Protein AF-A0A6C0DKC5-F1 (afdb_monomer_lite)

Organism: NCBI:txid1070528

Sequence (435 aa):
MSVECYRTKGRNSYYYEGKKVSKRSASSLSPKLPKCISKSKANMIKSLKKQLKDVLTHREQYKTTSADLDNKLKACSIIREEYDRLVDMIKSANSSVDIMNRVCLSQDLKEQIDREYKELRETLESTTRSYDEKVEKLVKIVEKNKLDIESYQSDILSLTKENDGLRESLRENTNIIRGLGEQNSKLQEERIELIDKVSNLERVIDEKNEQYVSAVNEFQDMNNTLNEENKDLKEYVKELTKEVEKREDSVQILTKRIEGYDRTLEEYIDRYKVDMQKADNEIRVLEEENKEIRSQFDSLGKLYDELDSKFVDLMDKTKECYSDTSRLEREKLSISQQCEIDIESLKTMIIDIRKEISREKEECLMRIQKAIEETDGKITSREAKKYEKELSDLNYKLLMSEETLEELQKARTLEGEKQNKAMKKAIKKMKKIKS

Secondary structure (DSSP, 8-state):
--------TT---EEETTEEE-TTTTTS-S----S---HHHHHHHHHHHHHHHHHHHHHHHHHHHHHHHHHHHHHHHHHHHHHHHHHHHHHHHHHHHHHHTTS---HHHHHHHHHHHHHHHHHHHHHHHHHHHHHHHHHHHHHHHHHHHHHHHHHHHHHHHHHHHHHHHHHHHHHHHHHHHHHHHHHHHHHHHHHHHHHHHHHHHHHHHHHHHHHHHHHHHHHHHHHHHHHHHHHHHHHHHHHHHHHHHHHHHHHHHHHHHHHHHHHHHHHHHHHHHHHHHHHHHHHHHHHHHHHHHHHHHHHHHHHHHHHHHHHHHHHHHHHHHHHHHHHHHHHHHHHHHHHHHHHHHHHHHHHHHHHHHHHHHHHHHHHHHHTTT---HHHHHHHHHHHHHHHHHHHHHHHHHHHHHHHTT--THHHHHHHHHHHHHHHHHH-

pLDDT: mean 76.63, std 15.87, range [33.97, 97.44]

Foldseek 3Di:
DDFDWDDDPDDTWGDDPRDTDDPVVVPPPDDPDDPPDDPVVVVVVVVVVVVVVVLVVVVVVVVVVVVVLVVVVVVLVVVVVVVVVVVVVVVVVVVVVVVVVVDDDPPVVVVVVVVVVVVVVVVVVVVVVVVVVVVVVSVVVVVVVVVVVVVVVVVVVVVVVVVVVVVVVVVVVVVVVVVVVVVVVVVVVVVVVVVVVVVVVVVVVVVVVVVVVVVVVVVVVVVVVVVVVVVVVVVVVVVVVVVVVVVVVVVVVVVVVVVVVVVVVVVVVVVVVVVVVVVVVVVVVVVVVVVVVVVVVVVVVVVVVVVVVVVVVVVVVVVVVVVVVVVVVVVQVVVQVVLVVLLVVLLVVLVVLLVVLVVVLVVLVVVVVVQCVVPVNDDDPVVVVVSVVSNVLSVVLNVLSVVLSVLSVVLVPDDDPSSVVSSVVSVVSVVVSVD

Radius of gyration: 128.5 Å; chains: 1; bounding box: 196×87×353 Å

Structure (mmCIF, N/CA/C/O backbone):
data_AF-A0A6C0DKC5-F1
#
_entry.id   AF-A0A6C0DKC5-F1
#
loop_
_atom_site.group_PDB
_atom_site.id
_atom_site.type_symbol
_atom_site.label_atom_id
_atom_site.label_alt_id
_atom_site.label_comp_id
_atom_site.label_asym_id
_atom_site.label_entity_id
_atom_site.label_seq_id
_atom_site.pdbx_PDB_ins_code
_atom_site.Cartn_x
_atom_site.Cartn_y
_atom_site.Cartn_z
_atom_site.occupancy
_atom_site.B_iso_or_equiv
_atom_site.auth_seq_id
_atom_site.auth_comp_id
_atom_site.auth_asym_id
_atom_site.auth_atom_id
_atom_site.pdbx_PDB_model_num
ATOM 1 N N . MET A 1 1 ? -51.124 -23.957 49.850 1.00 42.34 1 MET A N 1
ATOM 2 C CA . MET A 1 1 ? -50.865 -25.414 49.829 1.00 42.34 1 MET A CA 1
ATOM 3 C C . MET A 1 1 ? -51.368 -25.999 51.141 1.00 42.34 1 MET A C 1
ATOM 5 O O . MET A 1 1 ? -50.828 -25.652 52.184 1.00 42.34 1 MET A O 1
ATOM 9 N N . SER A 1 2 ? -52.451 -26.774 51.108 1.00 33.97 2 SER A N 1
ATOM 10 C CA . SER A 1 2 ? -53.152 -27.285 52.294 1.00 33.97 2 SER A CA 1
ATOM 11 C C . SER A 1 2 ? -52.850 -28.771 52.501 1.00 33.97 2 SER A C 1
ATOM 13 O O . SER A 1 2 ? -53.103 -29.591 51.627 1.00 33.97 2 SER A O 1
ATOM 15 N N . VAL A 1 3 ? -52.296 -29.120 53.664 1.00 38.78 3 VAL A N 1
ATOM 16 C CA . VAL A 1 3 ? -52.168 -30.512 54.116 1.00 38.78 3 VAL A CA 1
ATOM 17 C C . VAL A 1 3 ? -53.364 -30.804 55.013 1.00 38.78 3 VAL A C 1
ATOM 19 O O . VAL A 1 3 ? -53.466 -30.251 56.107 1.00 38.78 3 VAL A O 1
ATOM 22 N N . GLU A 1 4 ? -54.272 -31.659 54.555 1.00 40.94 4 GLU A N 1
ATOM 23 C CA . GLU A 1 4 ? -55.429 -32.084 55.341 1.00 40.94 4 GLU A CA 1
ATOM 24 C C . GLU A 1 4 ? -55.072 -33.305 56.192 1.00 40.94 4 GLU A C 1
ATOM 26 O O . GLU A 1 4 ? -54.574 -34.323 55.707 1.00 40.94 4 GLU A O 1
ATOM 31 N N . CYS A 1 5 ? -55.291 -33.188 57.502 1.00 38.06 5 CYS A N 1
ATOM 32 C CA . CYS A 1 5 ? -54.958 -34.221 58.473 1.00 38.06 5 CYS A CA 1
ATOM 33 C C . CYS A 1 5 ? -56.247 -34.841 59.016 1.00 38.06 5 CYS A C 1
ATOM 35 O O . CYS A 1 5 ? -56.945 -34.230 59.825 1.00 38.06 5 CYS A O 1
ATOM 37 N N . TYR A 1 6 ? -56.553 -36.066 58.590 1.00 46.25 6 TYR A N 1
ATOM 38 C CA . TYR A 1 6 ? -57.713 -36.809 59.075 1.00 46.25 6 TYR A CA 1
ATOM 39 C C . TYR A 1 6 ? -57.317 -37.758 60.204 1.00 46.25 6 TYR A C 1
ATOM 41 O O . TYR A 1 6 ? -56.396 -38.570 60.083 1.00 46.25 6 TYR A O 1
ATOM 49 N N . ARG A 1 7 ? -58.033 -37.662 61.327 1.00 36.25 7 ARG A N 1
ATOM 50 C CA . ARG A 1 7 ? -57.813 -38.485 62.517 1.00 36.25 7 ARG A CA 1
ATOM 51 C C . ARG A 1 7 ? -58.938 -39.507 62.640 1.00 36.25 7 ARG A C 1
ATOM 53 O O . ARG A 1 7 ? -60.002 -39.199 63.162 1.00 36.25 7 ARG A O 1
ATOM 60 N N . THR A 1 8 ? -58.695 -40.738 62.205 1.00 46.25 8 THR A N 1
ATOM 61 C CA . THR A 1 8 ? -59.590 -41.875 62.470 1.00 46.25 8 THR A CA 1
ATOM 62 C C . THR A 1 8 ? -58.951 -42.837 63.468 1.00 46.25 8 THR A C 1
ATOM 64 O O . THR A 1 8 ? -57.734 -43.030 63.485 1.00 46.25 8 THR A O 1
ATOM 67 N N . LYS A 1 9 ? -59.795 -43.378 64.357 1.00 49.72 9 LYS A N 1
ATOM 68 C CA . LYS A 1 9 ? -59.468 -44.158 65.562 1.00 49.72 9 LYS A CA 1
ATOM 69 C C . LYS A 1 9 ? -58.214 -45.042 65.405 1.00 49.72 9 LYS A C 1
ATOM 71 O O . LYS A 1 9 ? -58.253 -46.096 64.784 1.00 49.72 9 LYS A O 1
ATOM 76 N N . GLY A 1 10 ? -57.111 -44.609 66.023 1.00 49.59 10 GLY A N 1
ATOM 77 C CA . GLY A 1 10 ? -55.990 -45.471 66.414 1.00 49.59 10 GLY A CA 1
ATOM 78 C C . GLY A 1 10 ? -54.695 -45.420 65.593 1.00 49.59 10 GLY A C 1
ATOM 79 O O . GLY A 1 10 ? -53.680 -45.871 66.117 1.00 49.59 10 GLY A O 1
ATOM 80 N N . ARG A 1 11 ? -54.644 -44.868 64.368 1.00 44.66 11 ARG A N 1
ATOM 81 C CA . ARG A 1 11 ? -53.376 -44.744 63.601 1.00 44.66 11 ARG A CA 1
ATOM 82 C C . ARG A 1 11 ? -53.347 -43.495 62.709 1.00 44.66 11 ARG A C 1
ATOM 84 O O . ARG A 1 11 ? -54.167 -43.360 61.808 1.00 44.66 11 ARG A O 1
ATOM 91 N N . ASN A 1 12 ? -52.363 -42.613 62.920 1.00 51.22 12 ASN A N 1
ATOM 92 C CA . ASN A 1 12 ? -52.145 -41.434 62.069 1.00 51.22 12 ASN A CA 1
ATOM 93 C C . ASN A 1 12 ? -51.649 -41.866 60.680 1.00 51.22 12 ASN A C 1
ATOM 95 O O . ASN A 1 12 ? -50.603 -42.508 60.574 1.00 51.22 12 ASN A O 1
ATOM 99 N N . SER A 1 13 ? -52.375 -41.481 59.631 1.00 52.97 13 SER A N 1
ATOM 100 C CA . SER A 1 13 ? -51.990 -41.683 58.229 1.00 52.97 13 SER A CA 1
ATOM 101 C C . SER A 1 13 ? -51.851 -40.314 57.565 1.00 52.97 13 SER A C 1
ATOM 103 O O . SER A 1 13 ? -52.756 -39.496 57.689 1.00 52.97 13 SER A O 1
ATOM 105 N N . TYR A 1 14 ? -50.723 -40.055 56.902 1.00 56.16 14 TYR A N 1
ATOM 106 C CA . TYR A 1 14 ? -50.443 -38.780 56.234 1.00 56.16 14 TYR A CA 1
ATOM 107 C C . TYR A 1 14 ? -50.587 -38.967 54.722 1.00 56.16 14 TYR A C 1
ATOM 109 O O . TYR A 1 14 ? -50.064 -39.941 54.176 1.00 56.16 14 TYR A O 1
ATOM 117 N N . TYR A 1 15 ? -51.298 -38.055 54.061 1.00 56.00 15 TYR A N 1
ATOM 118 C CA . TYR A 1 15 ? -51.528 -38.076 52.618 1.00 56.00 15 TYR A CA 1
ATOM 119 C C . TYR A 1 15 ? -51.023 -36.771 51.997 1.00 56.00 15 TYR A C 1
ATOM 121 O O . TYR A 1 15 ? -51.237 -35.697 52.554 1.00 56.00 15 TYR A O 1
ATOM 129 N N . TYR A 1 16 ? -50.346 -36.876 50.855 1.00 51.78 16 TYR A N 1
ATOM 130 C CA . TYR A 1 16 ? -49.972 -35.748 50.000 1.00 51.78 16 TYR A CA 1
ATOM 131 C C . TYR A 1 16 ? -50.409 -36.109 48.577 1.00 51.78 16 TYR A C 1
ATOM 133 O O . TYR A 1 16 ? -50.085 -37.202 48.112 1.00 51.78 16 TYR A O 1
ATOM 141 N N . GLU A 1 17 ? -51.227 -35.261 47.943 1.00 57.75 17 GLU A N 1
ATOM 142 C CA . GLU A 1 17 ? -51.796 -35.486 46.596 1.00 57.75 17 GLU A CA 1
ATOM 143 C C . GLU A 1 17 ? -52.409 -36.892 46.397 1.00 57.75 17 GLU A C 1
ATOM 145 O O . GLU A 1 17 ? -52.175 -37.579 45.406 1.00 57.75 17 GLU A O 1
ATOM 150 N N . GLY A 1 18 ? -53.176 -37.370 47.384 1.00 54.47 18 GLY A N 1
ATOM 151 C CA . GLY A 1 18 ? -53.908 -38.640 47.287 1.00 54.47 18 GLY A CA 1
ATOM 152 C C . GLY A 1 18 ? -53.082 -39.919 47.498 1.00 54.47 18 GLY A C 1
ATOM 153 O O . GLY A 1 18 ? -53.642 -41.011 47.416 1.00 54.47 18 GLY A O 1
ATOM 154 N N . LYS A 1 19 ? -51.782 -39.836 47.829 1.00 49.69 19 LYS A N 1
ATOM 155 C CA . LYS A 1 19 ? -50.933 -41.011 48.127 1.00 49.69 19 LYS A CA 1
ATOM 156 C C . LYS A 1 19 ? -50.484 -41.049 49.591 1.00 49.69 19 LYS A C 1
ATOM 158 O O . LYS A 1 19 ? -50.161 -40.024 50.187 1.00 49.69 19 LYS A O 1
ATOM 163 N N . LYS A 1 20 ? -50.476 -42.251 50.186 1.00 54.28 20 LYS A N 1
ATOM 164 C CA . LYS A 1 20 ? -50.112 -42.492 51.595 1.00 54.28 20 LYS A CA 1
ATOM 165 C C . LYS A 1 20 ? -48.598 -42.375 51.779 1.00 54.28 20 LYS A C 1
ATOM 167 O O . LYS A 1 20 ? -47.850 -43.161 51.203 1.00 54.28 20 LYS A O 1
ATOM 172 N N . VAL A 1 21 ? -48.149 -41.434 52.606 1.00 59.62 21 VAL A N 1
ATOM 173 C CA . VAL A 1 21 ? -46.721 -41.146 52.824 1.00 59.62 21 VAL A CA 1
ATOM 174 C C . VAL A 1 21 ? -46.282 -41.531 54.238 1.00 59.62 21 VAL A C 1
ATOM 176 O O . VAL A 1 21 ? -47.020 -41.370 55.214 1.00 59.62 21 VAL A O 1
ATOM 179 N N . SER A 1 22 ? -45.063 -42.066 54.361 1.00 54.09 22 SER A N 1
ATOM 180 C CA . SER A 1 22 ? -44.483 -42.447 55.654 1.00 54.09 22 SER A CA 1
ATOM 181 C C . SER A 1 22 ? -44.050 -41.214 56.460 1.00 54.09 22 SER A C 1
ATOM 183 O O . SER A 1 22 ? -43.630 -40.198 55.907 1.00 54.09 22 SER A O 1
ATOM 185 N N . LYS A 1 23 ? -44.080 -41.327 57.793 1.00 50.19 23 LYS A N 1
ATOM 186 C CA . LYS A 1 23 ? -43.779 -40.241 58.746 1.00 50.19 23 LYS A CA 1
ATOM 187 C C . LYS A 1 23 ? -42.368 -39.634 58.597 1.00 50.19 23 LYS A C 1
ATOM 189 O O . LYS A 1 23 ? -42.141 -38.547 59.112 1.00 50.19 23 LYS A O 1
ATOM 194 N N . ARG A 1 24 ? -41.431 -40.310 57.911 1.00 49.00 24 ARG A N 1
ATOM 195 C CA . ARG A 1 24 ? -40.064 -39.804 57.649 1.00 49.00 24 ARG A CA 1
ATOM 196 C C . ARG A 1 24 ? -39.937 -38.968 56.373 1.00 49.00 24 ARG A C 1
ATOM 198 O O . ARG A 1 24 ? -38.939 -38.283 56.207 1.00 49.00 24 ARG A O 1
ATOM 205 N N . SER A 1 25 ? -40.930 -39.007 55.490 1.00 47.31 25 SER A N 1
ATOM 206 C CA . SER A 1 25 ? -40.869 -38.364 54.169 1.00 47.31 25 SER A CA 1
ATOM 207 C C . SER A 1 25 ? -41.562 -36.995 54.136 1.00 47.31 25 SER A C 1
ATOM 209 O O . SER A 1 25 ? -41.400 -36.250 53.180 1.00 47.31 25 SER A O 1
ATOM 211 N N . ALA A 1 26 ? -42.314 -36.642 55.185 1.00 42.84 26 ALA A N 1
ATOM 212 C CA . ALA A 1 26 ? -43.007 -35.354 55.309 1.00 42.84 26 ALA A CA 1
ATOM 213 C C . ALA A 1 26 ? -42.152 -34.251 55.972 1.00 42.84 26 ALA A C 1
ATOM 215 O O . ALA A 1 26 ? -42.597 -33.116 56.100 1.00 42.84 26 ALA A O 1
ATOM 216 N N . SER A 1 27 ? -40.928 -34.570 56.408 1.00 43.22 27 SER A N 1
ATOM 217 C CA . SER A 1 27 ? -40.022 -33.641 57.102 1.00 43.22 27 SER A CA 1
ATOM 218 C C . SER A 1 27 ? -39.040 -32.894 56.187 1.00 43.22 27 SER A C 1
ATOM 220 O O . SER A 1 27 ? -38.207 -32.147 56.692 1.00 43.22 27 SER A O 1
ATOM 222 N N . SER A 1 28 ? -39.107 -33.076 54.864 1.00 45.94 28 SER A N 1
ATOM 223 C CA . SER A 1 28 ? -38.180 -32.456 53.897 1.00 45.94 28 SER A CA 1
ATOM 224 C C . SER A 1 28 ? -38.802 -31.376 53.004 1.00 45.94 28 SER A C 1
ATOM 226 O O . SER A 1 28 ? -38.116 -30.846 52.138 1.00 45.94 28 SER A O 1
ATOM 228 N N . LEU A 1 29 ? -40.066 -31.004 53.225 1.00 44.28 29 LEU A N 1
ATOM 229 C CA . LEU A 1 29 ? -40.764 -29.963 52.460 1.00 44.28 29 LEU A CA 1
ATOM 230 C C . LEU A 1 29 ? -41.345 -28.907 53.406 1.00 44.28 29 LEU A C 1
ATOM 232 O O . LEU A 1 29 ? -42.545 -28.836 53.652 1.00 44.28 29 LEU A O 1
ATOM 236 N N . SER A 1 30 ? -40.460 -28.085 53.964 1.00 39.91 30 SER A N 1
ATOM 237 C CA . SER A 1 30 ? -40.822 -26.815 54.598 1.00 39.91 30 SER A CA 1
ATOM 238 C C . SER A 1 30 ? -39.651 -25.834 54.466 1.00 39.91 30 SER A C 1
ATOM 240 O O . SER A 1 30 ? -38.506 -26.261 54.655 1.00 39.91 30 SER A O 1
ATOM 242 N N . PRO A 1 31 ? -39.892 -24.546 54.157 1.00 36.81 31 PRO A N 1
ATOM 243 C CA . PRO A 1 31 ? -38.834 -23.560 53.960 1.00 36.81 31 PRO A CA 1
ATOM 244 C C . PRO A 1 31 ? -37.982 -23.435 55.225 1.00 36.81 31 PRO A C 1
ATOM 246 O O . PRO A 1 31 ? -38.512 -23.322 56.333 1.00 36.81 31 PRO A O 1
ATOM 249 N N . LYS A 1 32 ? -36.654 -23.448 55.070 1.00 41.38 32 LYS A N 1
ATOM 250 C CA . LYS A 1 32 ? -35.718 -23.135 56.155 1.00 41.38 32 LYS A CA 1
ATOM 251 C C . LYS A 1 32 ? -35.904 -21.667 56.553 1.00 41.38 32 LYS A C 1
ATOM 253 O O . LYS A 1 32 ? -35.295 -20.781 55.967 1.00 41.38 32 LYS A O 1
ATOM 258 N N . LEU A 1 33 ? -36.742 -21.423 57.557 1.00 41.03 33 LEU A N 1
ATOM 259 C CA . LEU A 1 33 ? -36.768 -20.158 58.286 1.00 41.03 33 LEU A CA 1
ATOM 260 C C . LEU A 1 33 ? -35.444 -19.977 59.057 1.00 41.03 33 LEU A C 1
ATOM 262 O O . LEU A 1 33 ? -34.889 -20.969 59.549 1.00 41.03 33 LEU A O 1
ATOM 266 N N . PRO A 1 34 ? -34.927 -18.741 59.190 1.00 36.22 34 PRO A N 1
ATOM 267 C CA . PRO A 1 34 ? -33.642 -18.489 59.829 1.00 36.22 34 PRO A CA 1
ATOM 268 C C . PRO A 1 34 ? -33.651 -18.965 61.285 1.00 36.22 34 PRO A C 1
ATOM 270 O O . PRO A 1 34 ? -34.498 -18.562 62.086 1.00 36.22 34 PRO A O 1
ATOM 273 N N . LYS A 1 35 ? -32.674 -19.801 61.656 1.00 45.16 35 LYS A N 1
ATOM 274 C CA . LYS A 1 35 ? -32.384 -20.194 63.045 1.00 45.16 35 LYS A CA 1
ATOM 275 C C . LYS A 1 35 ? -31.745 -19.027 63.810 1.00 45.16 35 LYS A C 1
ATOM 277 O O . LYS A 1 35 ? -30.622 -19.133 64.286 1.00 45.16 35 LYS A O 1
ATOM 282 N N . CYS A 1 36 ? -32.453 -17.910 63.928 1.00 45.12 36 CYS A N 1
ATOM 283 C CA . CYS A 1 36 ? -32.019 -16.752 64.705 1.00 45.12 36 CYS A CA 1
ATOM 284 C C . CYS A 1 36 ? -33.228 -16.062 65.351 1.00 45.12 36 CYS A C 1
ATOM 286 O O . CYS A 1 36 ? -33.427 -14.866 65.192 1.00 45.12 36 CYS A O 1
ATOM 288 N N . ILE A 1 37 ? -34.065 -16.804 66.082 1.00 42.44 37 ILE A N 1
ATOM 289 C CA . ILE A 1 37 ? -34.973 -16.187 67.054 1.00 42.44 37 ILE A CA 1
ATOM 290 C C . ILE A 1 37 ? -34.616 -16.751 68.422 1.00 42.44 37 ILE A C 1
ATOM 292 O O . ILE A 1 37 ? -34.753 -17.935 68.720 1.00 42.44 37 ILE A O 1
ATOM 296 N N . SER A 1 38 ? -34.021 -15.848 69.185 1.00 52.97 38 SER A N 1
ATOM 297 C CA . SER A 1 38 ? -33.262 -16.022 70.407 1.00 52.97 38 SER A CA 1
ATOM 298 C C . SER A 1 38 ? -34.014 -16.777 71.505 1.00 52.97 38 SER A C 1
ATOM 300 O O . SER A 1 38 ? -35.217 -16.604 71.713 1.00 52.97 38 SER A O 1
ATOM 302 N N . LYS A 1 39 ? -33.248 -17.536 72.304 1.00 56.59 39 LYS A N 1
ATOM 303 C CA . LYS A 1 39 ? -33.636 -18.096 73.617 1.00 56.59 39 LYS A CA 1
ATOM 304 C C . LYS A 1 39 ? -34.410 -17.093 74.500 1.00 56.59 39 LYS A C 1
ATOM 306 O O . LYS A 1 39 ? -35.188 -17.511 75.350 1.00 56.59 39 LYS A O 1
ATOM 311 N N . SER A 1 40 ? -34.253 -15.791 74.248 1.00 53.81 40 SER A N 1
ATOM 312 C CA . SER A 1 40 ? -35.002 -14.694 74.863 1.00 53.81 40 SER A CA 1
ATOM 313 C C . SER A 1 40 ? -36.525 -14.800 74.675 1.00 53.81 40 SER A C 1
ATOM 315 O O . SER A 1 40 ? -37.240 -14.810 75.673 1.00 53.81 40 SER A O 1
ATOM 317 N N . LYS A 1 41 ? -37.057 -15.004 73.455 1.00 56.22 41 LYS A N 1
ATOM 318 C CA . LYS A 1 41 ? -38.525 -15.090 73.248 1.00 56.22 41 LYS A CA 1
ATOM 319 C C . LYS A 1 41 ? -39.147 -16.336 73.891 1.00 56.22 41 LYS A C 1
ATOM 321 O O . LYS A 1 41 ? -40.242 -16.267 74.442 1.00 56.22 41 LYS A O 1
ATOM 326 N N . ALA A 1 42 ? -38.440 -17.468 73.879 1.00 58.31 42 ALA A N 1
ATOM 327 C CA . ALA A 1 42 ? -38.902 -18.696 74.532 1.00 58.31 42 ALA A CA 1
ATOM 328 C C . ALA A 1 42 ? -38.909 -18.577 76.069 1.00 58.31 42 ALA A C 1
ATOM 330 O O . ALA A 1 42 ? -39.815 -19.101 76.722 1.00 58.31 42 ALA A O 1
ATOM 331 N N . ASN A 1 43 ? -37.940 -17.856 76.643 1.00 63.25 43 ASN A N 1
ATOM 332 C CA . ASN A 1 43 ? -37.898 -17.561 78.075 1.00 63.25 43 ASN A CA 1
ATOM 333 C C . ASN A 1 43 ? -38.977 -16.547 78.480 1.00 63.25 43 ASN A C 1
ATOM 335 O O . ASN A 1 43 ? -39.622 -16.741 79.506 1.00 63.25 43 ASN A O 1
ATOM 339 N N . MET A 1 44 ? -39.249 -15.543 77.642 1.00 66.19 44 MET A N 1
ATOM 340 C CA . MET A 1 44 ? -40.313 -14.556 77.864 1.00 66.19 44 MET A CA 1
ATOM 341 C C . MET A 1 44 ? -41.702 -15.212 77.869 1.00 66.19 44 MET A C 1
ATOM 343 O O . MET A 1 44 ? -42.490 -14.990 78.782 1.00 66.19 44 MET A O 1
ATOM 347 N N . ILE A 1 45 ? -41.976 -16.117 76.920 1.00 69.62 45 ILE A N 1
ATOM 348 C CA . ILE A 1 45 ? -43.240 -16.875 76.877 1.00 69.62 45 ILE A CA 1
ATOM 349 C C . ILE A 1 45 ? -43.377 -17.815 78.085 1.00 69.62 45 ILE A C 1
ATOM 351 O O . ILE A 1 45 ? -44.473 -17.961 78.626 1.00 69.62 45 ILE A O 1
ATOM 355 N N . LYS A 1 46 ? -42.287 -18.455 78.537 1.00 72.31 46 LYS A N 1
ATOM 356 C CA . LYS A 1 46 ? -42.306 -19.264 79.769 1.00 72.31 46 LYS A CA 1
ATOM 357 C C . LYS A 1 46 ? -42.548 -18.409 81.015 1.00 72.31 46 LYS A C 1
ATOM 359 O O . LYS A 1 46 ? -43.311 -18.838 81.875 1.00 72.31 46 LYS A O 1
ATOM 364 N N . SER A 1 47 ? -41.950 -17.219 81.088 1.00 72.19 47 SER A N 1
ATOM 365 C CA . SER A 1 47 ? -42.144 -16.268 82.188 1.00 72.19 47 SER A CA 1
ATOM 366 C C . SER A 1 47 ? -43.588 -15.774 82.249 1.00 72.19 47 SER A C 1
ATOM 368 O O . SER A 1 47 ? -44.227 -15.899 83.286 1.00 72.19 47 SER A O 1
ATOM 370 N N . LEU A 1 48 ? -44.150 -15.348 81.113 1.00 71.56 48 LEU A N 1
ATOM 371 C CA . LEU A 1 48 ? -45.540 -14.891 81.025 1.00 71.56 48 LEU A CA 1
ATOM 372 C C . LEU A 1 48 ? -46.545 -16.007 81.342 1.00 71.56 48 LEU A C 1
ATOM 374 O O . LEU A 1 48 ? -47.546 -15.764 82.006 1.00 71.56 48 LEU A O 1
ATOM 378 N N . LYS A 1 49 ? -46.281 -17.255 80.925 1.00 70.94 49 LYS A N 1
ATOM 379 C CA . LYS A 1 49 ? -47.124 -18.405 81.304 1.00 70.94 49 LYS A CA 1
ATOM 380 C C . LYS A 1 49 ? -47.045 -18.729 82.793 1.00 70.94 49 LYS A C 1
ATOM 382 O O . LYS A 1 49 ? -48.049 -19.151 83.359 1.00 70.94 49 LYS A O 1
ATOM 387 N N . LYS A 1 50 ? -45.871 -18.564 83.409 1.00 73.81 50 LYS A N 1
ATOM 388 C CA . LYS A 1 50 ? -45.688 -18.747 84.851 1.00 73.81 50 LYS A CA 1
ATOM 389 C C . LYS A 1 50 ? -46.437 -17.656 85.621 1.00 73.81 50 LYS A C 1
ATOM 391 O O . LYS A 1 50 ? -47.290 -17.996 86.424 1.00 73.81 50 LYS A O 1
ATOM 396 N N . GLN A 1 51 ? -46.251 -16.391 85.249 1.00 70.88 51 GLN A N 1
ATOM 397 C CA . GLN A 1 51 ? -46.972 -15.253 85.830 1.00 70.88 51 GLN A CA 1
ATOM 398 C C . GLN A 1 51 ? -48.496 -15.374 85.661 1.00 70.88 51 GLN A C 1
ATOM 400 O O . GLN A 1 51 ? -49.231 -15.157 86.615 1.00 70.88 51 GLN A O 1
ATOM 405 N N . LEU A 1 52 ? -48.995 -15.797 84.492 1.00 71.88 52 LEU A N 1
ATOM 406 C CA . LEU A 1 52 ? -50.434 -16.013 84.282 1.00 71.88 52 LEU A CA 1
ATOM 407 C C . LEU A 1 52 ? -50.986 -17.156 85.147 1.00 71.88 52 LEU A C 1
ATOM 409 O O . LEU A 1 52 ? -52.101 -17.062 85.654 1.00 71.88 52 LEU A O 1
ATOM 413 N N . LYS A 1 53 ? -50.216 -18.238 85.313 1.00 72.62 53 LYS A N 1
ATOM 414 C CA . LYS A 1 53 ? -50.591 -19.351 86.190 1.00 72.62 53 LYS A CA 1
ATOM 415 C C . LYS A 1 53 ? -50.635 -18.901 87.651 1.00 72.62 53 LYS A C 1
ATOM 417 O O . LYS A 1 53 ? -51.603 -19.229 88.327 1.00 72.62 53 LYS A O 1
ATOM 422 N N . ASP A 1 54 ? -49.653 -18.111 88.078 1.00 71.31 54 ASP A N 1
ATOM 423 C CA . ASP A 1 54 ? -49.566 -17.561 89.431 1.00 71.31 54 ASP A CA 1
ATOM 424 C C . ASP A 1 54 ? -50.753 -16.609 89.715 1.00 71.31 54 ASP A C 1
ATOM 426 O O . ASP A 1 54 ? -51.420 -16.733 90.744 1.00 71.31 54 ASP A O 1
ATOM 430 N N . VAL A 1 55 ? -51.127 -15.749 88.755 1.00 68.00 55 VAL A N 1
ATOM 431 C CA . VAL A 1 55 ? -52.313 -14.868 88.846 1.00 68.00 55 VAL A CA 1
ATOM 432 C C . VAL A 1 55 ? -53.622 -15.662 88.938 1.00 68.00 55 VAL A C 1
ATOM 434 O O . VAL A 1 55 ? -54.502 -15.315 89.728 1.00 68.00 55 VAL A O 1
ATOM 437 N N . LEU A 1 56 ? -53.774 -16.740 88.160 1.00 68.44 56 LEU A N 1
ATOM 438 C CA . LEU A 1 56 ? -54.970 -17.588 88.228 1.00 68.44 56 LEU A CA 1
ATOM 439 C C . LEU A 1 56 ? -55.080 -18.308 89.578 1.00 68.44 56 LEU A C 1
ATOM 441 O O . LEU A 1 56 ? -56.159 -18.302 90.170 1.00 68.44 56 LEU A O 1
ATOM 445 N N . THR A 1 57 ? -53.970 -18.831 90.112 1.00 69.25 57 THR A N 1
ATOM 446 C CA . THR A 1 57 ? -53.956 -19.442 91.450 1.00 69.25 57 THR A CA 1
ATOM 447 C C . THR A 1 57 ? -54.269 -18.437 92.557 1.00 69.25 57 THR A C 1
ATOM 449 O O . THR A 1 57 ? -55.020 -18.766 93.474 1.00 69.25 57 THR A O 1
ATOM 452 N N . HIS A 1 58 ? -53.789 -17.194 92.451 1.00 70.06 58 HIS A N 1
ATOM 453 C CA . HIS A 1 58 ? -54.145 -16.133 93.397 1.00 70.06 58 HIS A CA 1
ATOM 454 C C . HIS A 1 58 ? -55.630 -15.748 93.311 1.00 70.06 58 HIS A C 1
ATOM 456 O O . HIS A 1 58 ? -56.265 -15.516 94.338 1.00 70.06 58 HIS A O 1
ATOM 462 N N . ARG A 1 59 ? -56.231 -15.748 92.112 1.00 63.31 59 ARG A N 1
ATOM 463 C CA . ARG A 1 59 ? -57.670 -15.480 91.931 1.00 63.31 59 ARG A CA 1
ATOM 464 C C . ARG A 1 59 ? -58.558 -16.567 92.546 1.00 63.31 59 ARG A C 1
ATOM 466 O O . ARG A 1 59 ? -59.621 -16.258 93.084 1.00 63.31 59 ARG A O 1
ATOM 473 N N . GLU A 1 60 ? -58.155 -17.831 92.456 1.00 65.44 60 GLU A N 1
ATOM 474 C CA . GLU A 1 60 ? -58.869 -18.938 93.104 1.00 65.44 60 GLU A CA 1
ATOM 475 C C . GLU A 1 60 ? -58.710 -18.901 94.625 1.00 65.44 60 GLU A C 1
ATOM 477 O O . GLU A 1 60 ? -59.713 -19.016 95.331 1.00 65.44 60 GLU A O 1
ATOM 482 N N . GLN A 1 61 ? -57.505 -18.603 95.124 1.00 66.25 61 GLN A N 1
ATOM 483 C CA . GLN A 1 61 ? -57.269 -18.351 96.550 1.00 66.25 61 GLN A CA 1
ATOM 484 C C . GLN A 1 61 ? -58.139 -17.204 97.081 1.00 66.25 61 GLN A C 1
ATOM 486 O O . GLN A 1 61 ? -58.750 -17.353 98.137 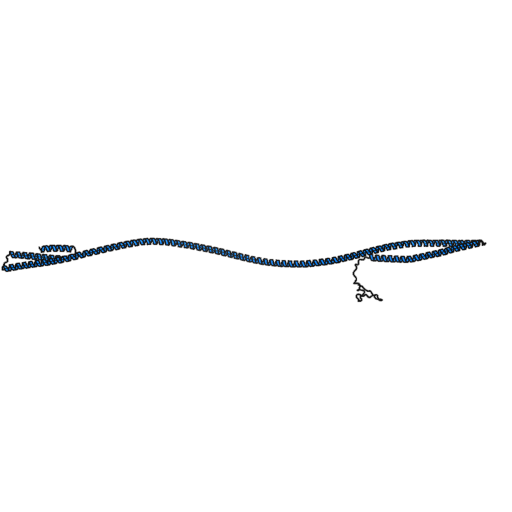1.00 66.25 61 GLN A O 1
ATOM 491 N N . TYR A 1 62 ? -58.278 -16.112 96.323 1.00 61.19 62 TYR A N 1
ATOM 492 C CA . TYR A 1 62 ? -59.127 -14.968 96.666 1.00 61.19 62 TYR A CA 1
ATOM 493 C C . TYR A 1 62 ? -60.605 -15.344 96.829 1.00 61.19 62 TYR A C 1
ATOM 495 O O . TYR A 1 62 ? -61.261 -14.924 97.781 1.00 61.19 62 TYR A O 1
ATOM 503 N N . LYS A 1 63 ? -61.155 -16.155 95.913 1.00 64.38 63 LYS A N 1
ATOM 504 C CA . LYS A 1 63 ? -62.547 -16.621 96.031 1.00 64.38 63 LYS A CA 1
ATOM 505 C C . LYS A 1 63 ? -62.750 -17.452 97.296 1.00 64.38 63 LYS A C 1
ATOM 507 O O . LYS A 1 63 ? -63.762 -17.286 97.972 1.00 64.38 63 LYS A O 1
ATOM 512 N N . THR A 1 64 ? -61.795 -18.321 97.626 1.00 67.81 64 THR A N 1
ATOM 513 C CA . THR A 1 64 ? -61.871 -19.150 98.834 1.00 67.81 64 THR A CA 1
ATOM 514 C C . THR A 1 64 ? -61.697 -18.346 100.121 1.00 67.81 64 THR A C 1
ATOM 516 O O . THR A 1 64 ? -62.447 -18.568 101.065 1.00 67.81 64 THR A O 1
ATOM 519 N N . THR A 1 65 ? -60.779 -17.376 100.168 1.00 67.19 65 THR A N 1
ATOM 520 C CA . THR A 1 65 ? -60.575 -16.539 101.360 1.00 67.19 65 THR A CA 1
ATOM 521 C C . THR A 1 65 ? -61.712 -15.546 101.570 1.00 67.19 65 THR A C 1
ATOM 523 O O . THR A 1 65 ? -62.102 -15.327 102.711 1.00 67.19 65 THR A O 1
ATOM 526 N N . SER A 1 66 ? -62.304 -15.001 100.502 1.00 67.75 66 SER A N 1
ATOM 527 C CA . SER A 1 66 ? -63.504 -14.157 100.588 1.00 67.75 66 SER A CA 1
ATOM 528 C C . SER A 1 66 ? -64.709 -14.924 101.150 1.00 67.75 66 SER A C 1
ATOM 530 O O . SER A 1 66 ? -65.394 -14.408 102.031 1.00 67.75 66 SER A O 1
ATOM 532 N N . ALA A 1 67 ? -64.933 -16.166 100.706 1.00 68.94 67 ALA A N 1
ATOM 533 C CA . ALA A 1 67 ? -65.995 -17.018 101.244 1.00 68.94 67 ALA A CA 1
ATOM 534 C C . ALA A 1 67 ? -65.749 -17.414 102.714 1.00 68.94 67 ALA A C 1
ATOM 536 O O . ALA A 1 67 ? -66.685 -17.446 103.512 1.00 68.94 67 ALA A O 1
ATOM 537 N N . ASP A 1 68 ? -64.494 -17.675 103.095 1.00 73.56 68 ASP A N 1
ATOM 538 C CA . ASP A 1 68 ? -64.119 -17.973 104.484 1.00 73.56 68 ASP A CA 1
ATOM 539 C C . ASP A 1 68 ? -64.317 -16.759 105.415 1.00 73.56 68 ASP A C 1
ATOM 541 O O . ASP A 1 68 ? -64.740 -16.901 106.563 1.00 73.56 68 ASP A O 1
ATOM 545 N N . LEU A 1 69 ? -64.078 -15.547 104.908 1.00 68.31 69 LEU A N 1
ATOM 546 C CA . LEU A 1 69 ? -64.290 -14.295 105.638 1.00 68.31 69 LEU A CA 1
ATOM 547 C C . LEU A 1 69 ? -65.784 -14.016 105.883 1.00 68.31 69 LEU A C 1
ATOM 549 O O . LEU A 1 69 ? -66.160 -13.625 106.987 1.00 68.31 69 LEU A O 1
ATOM 553 N N . ASP A 1 70 ? -66.635 -14.284 104.890 1.00 71.44 70 ASP A N 1
ATOM 554 C CA . ASP A 1 70 ? -68.095 -14.154 105.006 1.00 71.44 70 ASP A CA 1
ATOM 555 C C . ASP A 1 70 ? -68.681 -15.170 106.008 1.00 71.44 70 ASP A C 1
ATOM 557 O O . ASP A 1 70 ? -69.546 -14.842 106.823 1.00 71.44 70 ASP A O 1
ATOM 561 N N . ASN A 1 71 ? -68.137 -16.393 106.034 1.00 73.25 71 ASN A N 1
ATOM 562 C CA . ASN A 1 71 ? -68.488 -17.407 107.033 1.00 73.25 71 ASN A CA 1
ATOM 563 C C . ASN A 1 71 ? -68.056 -17.010 108.453 1.00 73.25 71 ASN A C 1
ATOM 565 O O . ASN A 1 71 ? -68.812 -17.212 109.404 1.00 73.25 71 ASN A O 1
ATOM 569 N N . LYS A 1 72 ? -66.872 -16.406 108.612 1.00 71.62 72 LYS A N 1
ATOM 570 C CA . LYS A 1 72 ? -66.402 -15.888 109.908 1.00 71.62 72 LYS A CA 1
ATOM 571 C C . LYS A 1 72 ? -67.237 -14.701 110.398 1.00 71.62 72 LYS A C 1
ATOM 573 O O . LYS A 1 72 ? -67.543 -14.642 111.586 1.00 71.62 72 LYS A O 1
ATOM 578 N N . LEU A 1 73 ? -67.676 -13.810 109.505 1.00 70.88 73 LEU A N 1
ATOM 579 C CA . LEU A 1 73 ? -68.608 -12.721 109.836 1.00 70.88 73 LEU A CA 1
ATOM 580 C C . LEU A 1 73 ? -69.975 -13.249 110.302 1.00 70.88 73 LEU A C 1
ATOM 582 O O . LEU A 1 73 ? -70.501 -12.772 111.307 1.00 70.88 73 LEU A O 1
ATOM 586 N N . LYS A 1 74 ? -70.516 -14.281 109.640 1.00 72.25 74 LYS A N 1
ATOM 587 C CA . LYS A 1 74 ? -71.744 -14.968 110.084 1.00 72.25 74 LYS A CA 1
ATOM 588 C C . LYS A 1 74 ? -71.576 -15.627 111.453 1.00 72.25 74 LYS A C 1
ATOM 590 O O . LYS A 1 74 ? -72.453 -15.484 112.300 1.00 72.25 74 LYS A O 1
ATOM 595 N N . ALA A 1 75 ? -70.442 -16.284 111.702 1.00 68.94 75 ALA A N 1
ATOM 596 C CA . ALA A 1 75 ? -70.140 -16.860 113.012 1.00 68.94 75 ALA A CA 1
ATOM 597 C C . ALA A 1 75 ? -70.074 -15.787 114.117 1.00 68.94 75 ALA A C 1
ATOM 599 O O . ALA A 1 75 ? -70.635 -15.986 115.190 1.00 68.94 75 ALA A O 1
ATOM 600 N N . CYS A 1 76 ? -69.472 -14.621 113.849 1.00 66.12 76 CYS A N 1
ATOM 601 C CA . CYS A 1 76 ? -69.490 -13.486 114.779 1.00 66.12 76 CYS A CA 1
ATOM 602 C C . CYS A 1 76 ? -70.906 -12.952 115.046 1.00 66.12 76 CYS A C 1
ATOM 604 O O . CYS A 1 76 ? -71.194 -12.574 116.179 1.00 66.12 76 CYS A O 1
ATOM 606 N N . SER A 1 77 ? -71.788 -12.936 114.040 1.00 70.62 77 SER A N 1
ATOM 607 C CA . SER A 1 77 ? -73.195 -12.544 114.217 1.00 70.62 77 SER A CA 1
ATOM 608 C C . SER A 1 77 ? -73.934 -13.490 115.167 1.00 70.62 77 SER A C 1
ATOM 610 O O . SER A 1 77 ? -74.602 -13.024 116.081 1.00 70.62 77 SER A O 1
ATOM 612 N N . ILE A 1 78 ? -73.754 -14.806 115.002 1.00 74.69 78 ILE A N 1
ATOM 613 C CA . ILE A 1 78 ? -74.362 -15.834 115.868 1.00 74.69 78 ILE A CA 1
ATOM 614 C C . ILE A 1 78 ? -73.843 -15.713 117.305 1.00 74.69 78 ILE A C 1
ATOM 616 O O . ILE A 1 78 ? -74.622 -15.747 118.251 1.00 74.69 78 ILE A O 1
ATOM 620 N N . ILE A 1 79 ? -72.532 -15.519 117.474 1.00 70.50 79 ILE A N 1
ATOM 621 C CA . ILE A 1 79 ? -71.924 -15.324 118.798 1.00 70.50 79 ILE A CA 1
ATOM 622 C C . ILE A 1 79 ? -72.490 -14.069 119.475 1.00 70.50 79 ILE A C 1
ATOM 624 O O . ILE A 1 79 ? -72.756 -14.091 120.673 1.00 70.50 79 ILE A O 1
ATOM 628 N N . ARG A 1 80 ? -72.702 -12.979 118.725 1.00 72.75 80 ARG A N 1
ATOM 629 C CA . ARG A 1 80 ? -73.289 -11.744 119.261 1.00 72.75 80 ARG A CA 1
ATOM 630 C C . ARG A 1 80 ? -74.757 -11.943 119.673 1.00 72.75 80 ARG A C 1
ATOM 632 O O . ARG A 1 80 ? -75.133 -11.493 120.746 1.00 72.75 80 ARG A O 1
ATOM 639 N N . GLU A 1 81 ? -75.546 -12.685 118.895 1.00 75.88 81 GLU A N 1
ATOM 640 C CA . GLU A 1 81 ? -76.925 -13.058 119.263 1.00 75.88 81 GLU A CA 1
ATOM 641 C C . GLU A 1 81 ? -76.993 -13.962 120.511 1.00 75.88 81 GLU A C 1
ATOM 643 O O . GLU A 1 81 ? -77.869 -13.784 121.360 1.00 75.88 81 GLU A O 1
ATOM 648 N N . GLU A 1 82 ? -76.072 -14.922 120.664 1.00 71.75 82 GLU A N 1
ATOM 649 C CA . GLU A 1 82 ? -75.973 -15.728 121.892 1.00 71.75 82 GLU A CA 1
ATOM 650 C C . GLU A 1 82 ? -75.533 -14.894 123.099 1.00 71.75 82 GLU A C 1
ATOM 652 O O . GLU A 1 82 ? -76.029 -15.108 124.207 1.00 71.75 82 GLU A O 1
ATOM 657 N N . TYR A 1 83 ? -74.649 -13.917 122.888 1.00 73.38 83 TYR A N 1
ATOM 658 C CA . TYR A 1 83 ? -74.226 -12.981 123.924 1.00 73.38 83 TYR A CA 1
ATOM 659 C C . TYR A 1 83 ? -75.396 -12.128 124.428 1.00 73.38 83 TYR A C 1
ATOM 661 O O . TYR A 1 83 ? -75.601 -12.014 125.636 1.00 73.38 83 TYR A O 1
ATOM 669 N N . ASP A 1 84 ? -76.214 -11.598 123.517 1.00 73.31 84 ASP A N 1
ATOM 670 C CA . ASP A 1 84 ? -77.410 -10.828 123.870 1.00 73.31 84 ASP A CA 1
ATOM 671 C C . ASP A 1 84 ? -78.433 -11.693 124.633 1.00 73.31 84 ASP A C 1
ATOM 673 O O . ASP A 1 84 ? -78.966 -11.263 125.660 1.00 73.31 84 ASP A O 1
ATOM 677 N N . ARG A 1 85 ? -78.631 -12.959 124.228 1.00 75.75 85 ARG A N 1
ATOM 678 C CA . ARG A 1 85 ? -79.455 -13.924 124.988 1.00 75.75 85 ARG A CA 1
ATOM 679 C C . ARG A 1 85 ? -78.932 -14.175 126.400 1.00 75.75 85 ARG A C 1
ATOM 681 O O . ARG A 1 85 ? -79.727 -14.250 127.337 1.00 75.75 85 ARG A O 1
ATOM 688 N N . LEU A 1 86 ? -77.618 -14.320 126.565 1.00 71.12 86 LEU A N 1
ATOM 689 C CA . LEU A 1 86 ? -76.991 -14.490 127.878 1.00 71.12 86 LEU A CA 1
ATOM 690 C C . LEU A 1 86 ? -77.197 -13.249 128.757 1.00 71.12 86 LEU A C 1
ATOM 692 O O . LEU A 1 86 ? -77.530 -13.386 129.933 1.00 71.12 86 LEU A O 1
ATOM 696 N N . VAL A 1 87 ? -77.080 -12.043 128.194 1.00 73.06 87 VAL A N 1
ATOM 697 C CA . VAL A 1 87 ? -77.359 -10.780 128.903 1.00 73.06 87 VAL A CA 1
ATOM 698 C C . VAL A 1 87 ? -78.819 -10.696 129.363 1.00 73.06 87 VAL A C 1
ATOM 700 O O . VAL A 1 87 ? -79.084 -10.291 130.499 1.00 73.06 87 VAL A O 1
ATOM 703 N N . ASP A 1 88 ? -79.772 -11.115 128.532 1.00 74.19 88 ASP A N 1
ATOM 704 C CA . ASP A 1 88 ? -81.190 -11.152 128.906 1.00 74.19 88 ASP A CA 1
ATOM 705 C C . ASP A 1 88 ? -81.487 -12.211 129.981 1.00 74.19 88 ASP A C 1
ATOM 707 O O . ASP A 1 88 ? -82.231 -11.937 130.930 1.00 74.19 88 ASP A O 1
ATOM 711 N N . MET A 1 89 ? -80.843 -13.382 129.913 1.00 72.38 89 MET A N 1
ATOM 712 C CA . MET A 1 89 ? -80.898 -14.383 130.986 1.00 72.38 89 MET A CA 1
ATOM 713 C C . MET A 1 89 ? -80.364 -13.832 132.313 1.00 72.38 89 MET A C 1
ATOM 715 O O . MET A 1 89 ? -80.949 -14.098 133.360 1.00 72.38 89 MET A O 1
ATOM 719 N N . ILE A 1 90 ? -79.303 -13.024 132.289 1.00 67.81 90 ILE A N 1
ATOM 720 C CA . ILE A 1 90 ? -78.732 -12.397 133.491 1.00 67.81 90 ILE A CA 1
ATOM 721 C C . ILE A 1 90 ? -79.688 -11.365 134.088 1.00 67.81 90 ILE A C 1
ATOM 723 O O . ILE A 1 90 ? -79.872 -11.328 135.305 1.00 67.81 90 ILE A O 1
ATOM 727 N N . LYS A 1 91 ? -80.348 -10.549 133.258 1.00 73.00 91 LYS A N 1
ATOM 728 C CA . LYS A 1 91 ? -81.395 -9.632 133.738 1.00 73.00 91 LYS A CA 1
ATOM 729 C C . LYS A 1 91 ? -82.555 -10.395 134.385 1.00 73.00 91 LYS A C 1
ATOM 731 O O . LYS A 1 91 ? -83.035 -9.992 135.444 1.00 73.00 91 LYS A O 1
ATOM 736 N N . SER A 1 92 ? -82.968 -11.513 133.787 1.00 71.44 92 SER A N 1
ATOM 737 C CA . SER A 1 92 ? -84.010 -12.392 134.333 1.00 71.44 92 SER A CA 1
ATOM 738 C C . SER A 1 92 ? -83.589 -13.054 135.657 1.00 71.44 92 SER A C 1
ATOM 740 O O . SER A 1 92 ? -84.351 -13.031 136.629 1.00 71.44 92 SER A O 1
ATOM 742 N N . ALA A 1 93 ? -82.356 -13.556 135.750 1.00 64.81 93 ALA A N 1
ATOM 743 C CA . ALA A 1 93 ? -81.800 -14.133 136.972 1.00 64.81 93 ALA A CA 1
ATOM 744 C C . ALA A 1 93 ? -81.696 -13.091 138.100 1.00 64.81 93 ALA A C 1
ATOM 746 O O . ALA A 1 93 ? -82.126 -13.367 139.217 1.00 64.81 93 ALA A O 1
ATOM 747 N N . ASN A 1 94 ? -81.251 -11.864 137.803 1.00 65.19 94 ASN A N 1
ATOM 748 C CA . ASN A 1 94 ? -81.214 -10.772 138.784 1.00 65.19 94 ASN A CA 1
ATOM 749 C C . ASN A 1 94 ? -82.602 -10.416 139.326 1.00 65.19 94 ASN A C 1
ATOM 751 O O . ASN A 1 94 ? -82.762 -10.251 140.533 1.00 65.19 94 ASN A O 1
ATOM 755 N N . SER A 1 95 ? -83.629 -10.392 138.468 1.00 65.81 95 SER A N 1
ATOM 756 C CA . SER A 1 95 ? -85.010 -10.180 138.928 1.00 65.81 95 SER A CA 1
ATOM 757 C C . SER A 1 95 ? -85.511 -11.305 139.845 1.00 65.81 95 SER A C 1
ATOM 759 O O . SER A 1 95 ? -86.288 -11.059 140.765 1.00 65.81 95 SER A O 1
ATOM 761 N N . SER A 1 96 ? -85.020 -12.532 139.644 1.00 61.34 96 SER A N 1
ATOM 762 C CA . SER A 1 96 ? -85.362 -13.699 140.467 1.00 61.34 96 SER A CA 1
ATOM 763 C C . SER A 1 96 ? -84.647 -13.672 141.827 1.00 61.34 96 SER A C 1
ATOM 765 O O . SER A 1 96 ? -85.243 -14.037 142.840 1.00 61.34 96 SER A O 1
ATOM 767 N N . VAL A 1 97 ? -83.405 -13.176 141.874 1.00 61.41 97 VAL A N 1
ATOM 768 C CA . VAL A 1 97 ? -82.633 -12.955 143.112 1.00 61.41 97 VAL A CA 1
ATOM 769 C C . VAL A 1 97 ? -83.233 -11.821 143.954 1.00 61.41 97 VAL A C 1
ATOM 771 O O . VAL A 1 97 ? -83.335 -11.958 145.172 1.00 61.41 97 VAL A O 1
ATOM 774 N N . ASP A 1 98 ? -83.727 -10.746 143.332 1.00 58.59 98 ASP A N 1
ATOM 775 C CA . ASP A 1 98 ? -84.438 -9.661 144.033 1.00 58.59 98 ASP A CA 1
ATOM 776 C C . ASP A 1 98 ? -85.763 -10.127 144.668 1.00 58.59 98 ASP A C 1
ATOM 778 O O . ASP A 1 98 ? -86.148 -9.653 145.742 1.00 58.59 98 ASP A O 1
ATOM 782 N N . ILE A 1 99 ? -86.451 -11.089 144.041 1.00 55.09 99 ILE A N 1
ATOM 783 C CA . ILE A 1 99 ? -87.650 -11.734 144.599 1.00 55.09 99 ILE A CA 1
ATOM 784 C C . ILE A 1 99 ? -87.272 -12.667 145.760 1.00 55.09 99 ILE A C 1
ATOM 786 O O . ILE A 1 99 ? -87.931 -12.638 146.801 1.00 55.09 99 ILE A O 1
ATOM 790 N N . MET A 1 100 ? -86.188 -13.441 145.626 1.00 55.22 100 MET A N 1
ATOM 791 C CA . MET A 1 100 ? -85.667 -14.301 146.699 1.00 55.22 100 MET A CA 1
ATOM 792 C C . MET A 1 100 ? -85.182 -13.502 147.917 1.00 55.22 100 MET A C 1
ATOM 794 O O . MET A 1 100 ? -85.448 -13.905 149.042 1.00 55.22 100 MET A O 1
ATOM 798 N N . ASN A 1 101 ? -84.573 -12.328 147.728 1.00 54.47 101 ASN A N 1
ATOM 799 C CA . ASN A 1 101 ? -84.165 -11.446 148.829 1.00 54.47 101 ASN A CA 1
ATOM 800 C C . ASN A 1 101 ? -85.350 -10.863 149.634 1.00 54.47 101 ASN A C 1
ATOM 802 O O . ASN A 1 101 ? -85.145 -10.396 150.755 1.00 54.47 101 ASN A O 1
ATOM 806 N N . ARG A 1 102 ? -86.585 -10.883 149.102 1.00 55.75 102 ARG A N 1
ATOM 807 C CA . ARG A 1 102 ? -87.803 -10.427 149.810 1.00 55.75 102 ARG A CA 1
ATOM 808 C C . ARG A 1 102 ? -88.497 -11.509 150.645 1.00 55.75 102 ARG A C 1
ATOM 810 O O . ARG A 1 102 ? -89.368 -11.164 151.441 1.00 55.75 102 ARG A O 1
ATOM 817 N N . VAL A 1 103 ? -88.136 -12.784 150.502 1.00 50.00 103 VAL A N 1
ATOM 818 C CA . VAL A 1 103 ? -88.713 -13.905 151.264 1.00 50.00 103 VAL A CA 1
ATOM 819 C C 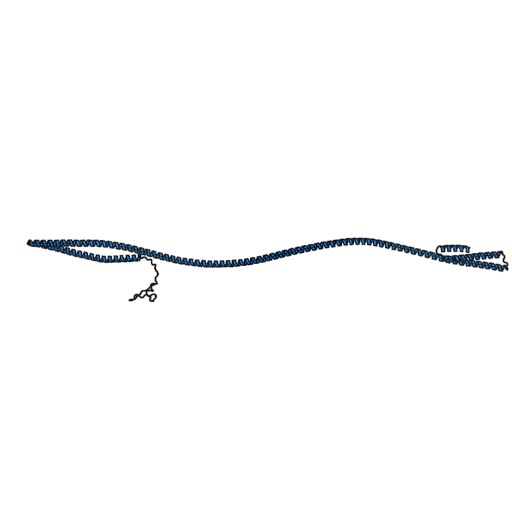. VAL A 1 103 ? -87.605 -14.506 152.130 1.00 50.00 103 VAL A C 1
ATOM 821 O O . VAL A 1 103 ? -86.606 -14.970 151.601 1.00 50.00 103 VAL A O 1
ATOM 824 N N . CYS A 1 104 ? -87.748 -14.457 153.461 1.00 49.84 104 CYS A N 1
ATOM 825 C CA . CYS A 1 104 ? -86.707 -14.837 154.428 1.00 49.84 104 CYS A CA 1
ATOM 826 C C . CYS A 1 104 ? -86.059 -16.206 154.138 1.00 49.84 104 CYS A C 1
ATOM 828 O O . CYS A 1 104 ? -86.633 -17.247 154.457 1.00 49.84 104 CYS A O 1
ATOM 830 N N . LEU A 1 105 ? -84.832 -16.190 153.612 1.00 49.72 105 LEU A N 1
ATOM 831 C CA . LEU A 1 105 ? -83.922 -17.336 153.558 1.00 49.72 105 LEU A CA 1
ATOM 832 C C . LEU A 1 105 ? -82.920 -17.245 154.720 1.00 49.72 105 LEU A C 1
ATOM 834 O O . LEU A 1 105 ? -82.511 -16.150 155.111 1.00 49.72 105 LEU A O 1
ATOM 838 N N . SER A 1 106 ? -82.533 -18.392 155.286 1.00 56.25 106 SER A N 1
ATOM 839 C CA . SER A 1 106 ? -81.459 -18.468 156.282 1.00 56.25 106 SER A CA 1
ATOM 840 C C . SER A 1 106 ? -80.134 -17.972 155.686 1.00 56.25 106 SER A C 1
ATOM 842 O O . SER A 1 106 ? -79.892 -18.101 154.486 1.00 56.25 106 SER A O 1
ATOM 844 N N . GLN A 1 107 ? -79.276 -17.393 156.529 1.00 58.25 107 GLN A N 1
ATOM 845 C CA . GLN A 1 107 ? -78.034 -16.714 156.132 1.00 58.25 107 GLN A CA 1
ATOM 846 C C . GLN A 1 107 ? -77.115 -17.585 155.245 1.00 58.25 107 GLN A C 1
ATOM 848 O O . GLN A 1 107 ? -76.511 -17.074 154.305 1.00 58.25 107 GLN A O 1
ATOM 853 N N . ASP A 1 108 ? -77.132 -18.904 155.453 1.00 58.16 108 ASP A N 1
ATOM 854 C CA . ASP A 1 108 ? -76.359 -19.885 154.679 1.00 58.16 108 ASP A CA 1
ATOM 855 C C . ASP A 1 108 ? -76.796 -20.002 153.203 1.00 58.16 108 ASP A C 1
ATOM 857 O O . ASP A 1 108 ? -75.955 -20.144 152.316 1.00 58.16 108 ASP A O 1
ATOM 861 N N . LEU A 1 109 ? -78.101 -19.904 152.905 1.00 56.50 109 LEU A N 1
ATOM 862 C CA . LEU A 1 109 ? -78.624 -19.981 151.528 1.00 56.50 109 LEU A CA 1
ATOM 863 C C . LEU A 1 109 ? -78.293 -18.717 150.727 1.00 56.50 109 LEU A C 1
ATOM 865 O O . LEU A 1 109 ? -78.030 -18.790 149.527 1.00 56.50 109 LEU A O 1
ATOM 869 N N . LYS A 1 110 ? -78.244 -17.562 151.399 1.00 61.75 110 LYS A N 1
ATOM 870 C CA . LYS A 1 110 ? -77.818 -16.296 150.796 1.00 61.75 110 LYS A CA 1
ATOM 871 C C . LYS A 1 110 ? -76.328 -16.317 150.443 1.00 61.75 110 LYS A C 1
ATOM 873 O O . LYS A 1 110 ? -75.963 -15.967 149.326 1.00 61.75 110 LYS A O 1
ATOM 878 N N . GLU A 1 111 ? -75.481 -16.811 151.347 1.00 67.62 111 GLU A N 1
ATOM 879 C CA . GLU A 1 111 ? -74.042 -16.971 151.091 1.00 67.62 111 GLU A CA 1
ATOM 880 C C . GLU A 1 111 ? -73.724 -18.020 150.012 1.00 67.62 111 GLU A C 1
ATOM 882 O O . GLU A 1 111 ? -72.662 -17.965 149.384 1.00 67.62 111 GLU A O 1
ATOM 887 N N . GLN A 1 112 ? -74.612 -18.993 149.787 1.00 71.31 112 GLN A N 1
ATOM 888 C CA . GLN A 1 112 ? -74.480 -19.948 148.688 1.00 71.31 112 GLN A CA 1
ATOM 889 C C . GLN A 1 112 ? -74.823 -19.305 147.335 1.00 71.31 112 GLN A C 1
ATOM 891 O O . GLN A 1 112 ? -74.025 -19.398 146.405 1.00 71.31 112 GLN A O 1
ATOM 896 N N . ILE A 1 113 ? -75.946 -18.584 147.248 1.00 69.50 113 ILE A N 1
ATOM 897 C CA . ILE A 1 113 ? -76.359 -17.883 146.021 1.00 69.50 113 ILE A CA 1
ATOM 898 C C . ILE A 1 113 ? -75.350 -16.789 145.639 1.00 69.50 113 ILE A C 1
ATOM 900 O O . ILE A 1 113 ? -74.983 -16.680 144.471 1.00 69.50 113 ILE A O 1
ATOM 904 N N . ASP A 1 114 ? -74.843 -16.016 146.605 1.00 75.88 114 ASP A N 1
ATOM 905 C CA . ASP A 1 114 ? -73.847 -14.968 146.339 1.00 75.88 114 ASP A CA 1
ATOM 906 C C . ASP A 1 114 ? -72.517 -15.550 145.820 1.00 75.88 114 ASP A C 1
ATOM 908 O O . ASP A 1 114 ? -71.856 -14.937 144.975 1.00 75.88 114 ASP A O 1
ATOM 912 N N . ARG A 1 115 ? -72.131 -16.752 146.275 1.00 76.31 115 ARG A N 1
ATOM 913 C CA . ARG A 1 115 ? -70.966 -17.476 145.740 1.00 76.31 115 ARG A CA 1
ATOM 914 C C . ARG A 1 115 ? -71.201 -17.964 144.317 1.00 76.31 115 ARG A C 1
ATOM 916 O O . ARG A 1 115 ? -70.378 -17.671 143.453 1.00 76.31 115 ARG A O 1
ATOM 923 N N . GLU A 1 116 ? -72.321 -18.635 144.062 1.00 73.31 116 GLU A N 1
ATOM 924 C CA . GLU A 1 116 ? -72.668 -19.130 142.724 1.00 73.31 116 GLU A CA 1
ATOM 925 C C . GLU A 1 116 ? -72.780 -17.977 141.714 1.00 73.31 116 GLU A C 1
ATOM 927 O O . GLU A 1 116 ? -72.269 -18.068 140.600 1.00 73.31 116 GLU A O 1
ATOM 932 N N . TYR A 1 117 ? -73.363 -16.844 142.117 1.00 72.25 117 TYR A N 1
ATOM 933 C CA . TYR A 1 117 ? -73.469 -15.654 141.274 1.00 72.25 117 TYR A CA 1
ATOM 934 C C . TYR A 1 117 ? -72.103 -15.017 140.985 1.00 72.25 117 TYR A C 1
ATOM 936 O O . TYR A 1 117 ? -71.842 -14.582 139.860 1.00 72.25 117 TYR A O 1
ATOM 944 N N . LYS A 1 118 ? -71.202 -14.980 141.974 1.00 78.56 118 LYS A N 1
ATOM 945 C CA . LYS A 1 118 ? -69.835 -14.481 141.785 1.00 78.56 118 LYS A CA 1
ATOM 946 C C . LYS A 1 118 ? -69.033 -15.375 140.836 1.00 78.56 118 LYS A C 1
ATOM 948 O O . LYS A 1 118 ? -68.390 -14.848 139.932 1.00 78.56 118 LYS A O 1
ATOM 953 N N . GLU A 1 119 ? -69.131 -16.696 140.976 1.00 76.19 119 GLU A N 1
ATOM 954 C CA . GLU A 1 119 ? -68.484 -17.659 140.073 1.00 76.19 119 GLU A CA 1
ATOM 955 C C . GLU A 1 119 ? -69.036 -17.571 138.644 1.00 76.19 119 GLU A C 1
ATOM 957 O O . GLU A 1 119 ? -68.264 -17.564 137.679 1.00 76.19 119 GLU A O 1
ATOM 962 N N . LEU A 1 120 ? -70.358 -17.430 138.482 1.00 72.50 120 LEU A N 1
ATOM 963 C CA . LEU A 1 120 ? -70.968 -17.239 137.164 1.00 72.50 120 LEU A CA 1
ATOM 964 C C . LEU A 1 120 ? -70.502 -15.934 136.519 1.00 72.50 120 LEU A C 1
ATOM 966 O O . LEU A 1 120 ? -70.205 -15.904 135.326 1.00 72.50 120 LEU A O 1
ATOM 970 N N . ARG A 1 121 ? -70.416 -14.856 137.305 1.00 76.19 121 ARG A N 1
ATOM 971 C CA . ARG A 1 121 ? -69.966 -13.548 136.828 1.00 76.19 121 ARG A CA 1
ATOM 972 C C . ARG A 1 121 ? -68.491 -13.560 136.436 1.00 76.19 121 ARG A C 1
ATOM 974 O O . ARG A 1 121 ? -68.153 -13.031 135.384 1.00 76.19 121 ARG A O 1
ATOM 981 N N . GLU A 1 122 ? -67.628 -14.193 137.225 1.00 79.50 122 GLU A N 1
ATOM 982 C CA . GLU A 1 122 ? -66.207 -14.354 136.896 1.00 79.50 122 GLU A CA 1
ATOM 983 C C . GLU A 1 122 ? -66.014 -15.218 135.639 1.00 79.50 122 GLU A C 1
ATOM 985 O O . GLU A 1 122 ? -65.219 -14.871 134.761 1.00 79.50 122 GLU A O 1
ATOM 990 N N . THR A 1 123 ? -66.792 -16.297 135.501 1.00 77.75 123 THR A N 1
ATOM 991 C CA . THR A 1 123 ? -66.780 -17.157 134.307 1.00 77.75 123 THR A CA 1
ATOM 992 C C . THR A 1 123 ? -67.251 -16.392 133.074 1.00 77.75 123 THR A C 1
ATOM 994 O O . THR A 1 123 ? -66.609 -16.453 132.025 1.00 77.75 123 THR A O 1
ATOM 997 N N . LEU A 1 124 ? -68.329 -15.618 133.207 1.00 73.81 124 LEU A N 1
ATOM 998 C CA . LEU A 1 124 ? -68.872 -14.811 132.126 1.00 73.81 124 LEU A CA 1
ATOM 999 C C . LEU A 1 124 ? -67.891 -13.715 131.700 1.00 73.81 124 LEU A C 1
ATOM 1001 O O . LEU A 1 124 ? -67.568 -13.624 130.520 1.00 73.81 124 LEU A O 1
ATOM 1005 N N . GLU A 1 125 ? -67.361 -12.930 132.641 1.00 78.56 125 GLU A N 1
ATOM 1006 C CA . GLU A 1 125 ? -66.381 -11.877 132.352 1.00 78.56 125 GLU A CA 1
ATOM 1007 C C . GLU A 1 125 ? -65.113 -12.445 131.694 1.00 78.56 125 GLU A C 1
ATOM 1009 O O . GLU A 1 125 ? -64.554 -11.821 130.790 1.00 78.56 125 GLU A O 1
ATOM 1014 N N . SER A 1 126 ? -64.682 -13.646 132.094 1.00 79.75 126 SER A N 1
ATOM 1015 C CA . SER A 1 126 ? -63.599 -14.385 131.436 1.00 79.75 126 SER A CA 1
ATOM 1016 C C . SER A 1 126 ? -63.958 -14.778 129.995 1.00 79.75 126 SER A C 1
ATOM 1018 O O . SER A 1 126 ? -63.179 -14.529 129.069 1.00 79.75 126 SER A O 1
ATOM 1020 N N . THR A 1 127 ? -65.158 -15.325 129.761 1.00 76.81 127 THR A N 1
ATOM 1021 C CA . THR A 1 127 ? -65.616 -15.664 128.403 1.00 76.81 127 THR A CA 1
ATOM 1022 C C . THR A 1 127 ? -65.782 -14.441 127.507 1.00 76.81 127 THR A C 1
ATOM 1024 O O . THR A 1 127 ? -65.339 -14.490 126.361 1.00 76.81 127 THR A O 1
ATOM 1027 N N . THR A 1 128 ? -66.329 -13.332 128.013 1.00 76.62 128 THR A N 1
ATOM 1028 C CA . THR A 1 128 ? -66.454 -12.069 127.275 1.00 76.62 128 THR A CA 1
ATOM 1029 C C . THR A 1 128 ? -65.086 -11.562 126.838 1.00 76.62 128 THR A C 1
ATOM 1031 O O . THR A 1 128 ? -64.884 -11.342 125.648 1.00 76.62 128 THR A O 1
ATOM 1034 N N . ARG A 1 129 ? -64.108 -11.486 127.756 1.00 81.38 129 ARG A N 1
ATOM 1035 C CA . ARG A 1 129 ? -62.733 -11.080 127.410 1.00 81.38 129 ARG A CA 1
ATOM 1036 C C . ARG A 1 129 ? -62.120 -11.995 126.348 1.00 81.38 129 ARG A C 1
ATOM 1038 O O . ARG A 1 129 ? -61.500 -11.515 125.405 1.00 81.38 129 ARG A O 1
ATOM 1045 N N . SER A 1 130 ? -62.336 -13.308 126.453 1.00 81.25 130 SER A N 1
ATOM 1046 C CA . SER A 1 130 ? -61.861 -14.266 125.446 1.00 81.25 130 SER A CA 1
ATOM 1047 C C . SER A 1 130 ? -62.507 -14.053 124.069 1.00 81.25 130 SER A C 1
ATOM 1049 O O . SER A 1 130 ? -61.841 -14.205 123.041 1.00 81.25 130 SER A O 1
ATOM 1051 N N . TYR A 1 131 ? -63.796 -13.708 124.020 1.00 78.56 131 TYR A N 1
ATOM 1052 C CA . TYR A 1 131 ? -64.485 -13.390 122.770 1.00 78.56 131 TYR A CA 1
ATOM 1053 C C . TYR A 1 131 ? -64.040 -12.050 122.188 1.00 78.56 131 TYR A C 1
ATOM 1055 O O . TYR A 1 131 ? -63.792 -11.994 120.984 1.00 78.56 131 TYR A O 1
ATOM 1063 N N . ASP A 1 132 ? -63.840 -11.024 123.012 1.00 78.31 132 ASP A N 1
ATOM 1064 C CA . ASP A 1 132 ? -63.300 -9.733 122.579 1.00 78.31 132 ASP A CA 1
ATOM 1065 C C . ASP A 1 132 ? -61.907 -9.897 121.959 1.00 78.31 132 ASP A C 1
ATOM 1067 O O . ASP A 1 132 ? -61.663 -9.416 120.853 1.00 78.31 132 ASP A O 1
ATOM 1071 N N . GLU A 1 133 ? -61.023 -10.691 122.574 1.00 83.81 133 GLU A N 1
ATOM 1072 C CA . GLU A 1 133 ? -59.708 -11.015 122.004 1.00 83.81 133 GLU A CA 1
ATOM 1073 C C . GLU A 1 133 ? -59.804 -11.755 120.656 1.00 83.81 133 GLU A C 1
ATOM 1075 O O . GLU A 1 133 ? -58.981 -11.551 119.755 1.00 83.81 133 GLU A O 1
ATOM 1080 N N . LYS A 1 134 ? -60.791 -12.648 120.490 1.00 82.31 134 LYS A N 1
ATOM 1081 C CA . LYS A 1 134 ? -61.026 -13.361 119.221 1.00 82.31 134 LYS A CA 1
ATOM 1082 C C . LYS A 1 134 ? -61.564 -12.423 118.144 1.00 82.31 134 LYS A C 1
ATOM 1084 O O . LYS A 1 134 ? -61.117 -12.509 116.999 1.00 82.31 134 LYS A O 1
ATOM 1089 N N . VAL A 1 135 ? -62.488 -11.533 118.500 1.00 79.94 135 VAL A N 1
ATOM 1090 C CA . VAL A 1 135 ? -63.026 -10.510 117.598 1.00 79.94 135 VAL A CA 1
ATOM 1091 C C . VAL A 1 135 ? -61.916 -9.550 117.180 1.00 79.94 135 VAL A C 1
ATOM 1093 O O . VAL A 1 135 ? -61.758 -9.300 115.989 1.00 79.94 135 VAL A O 1
ATOM 1096 N N . GLU A 1 136 ? -61.069 -9.102 118.106 1.00 84.81 136 GLU A N 1
ATOM 1097 C CA . GLU A 1 136 ? -59.935 -8.226 117.800 1.00 84.81 136 GLU A CA 1
ATOM 1098 C C . GLU A 1 136 ? -58.932 -8.894 116.840 1.00 84.81 136 GLU A C 1
ATOM 1100 O O . GLU A 1 136 ? -58.465 -8.275 115.880 1.00 84.81 136 GLU A O 1
ATOM 1105 N N . LYS A 1 137 ? -58.637 -10.190 117.032 1.00 86.25 137 LYS A N 1
ATOM 1106 C CA . LYS A 1 137 ? -57.807 -10.972 116.094 1.00 86.25 137 LYS A CA 1
ATOM 1107 C C . LYS A 1 137 ? -58.442 -11.071 114.708 1.00 86.25 137 LYS A C 1
ATOM 1109 O O . LYS A 1 137 ? -57.733 -10.951 113.709 1.00 86.25 137 LYS A O 1
ATOM 1114 N N . LEU A 1 138 ? -59.755 -11.286 114.633 1.00 84.25 138 LEU A N 1
ATOM 1115 C CA . LEU A 1 138 ? -60.472 -11.349 113.360 1.00 84.25 138 LEU A CA 1
ATOM 1116 C C . LEU A 1 138 ? -60.465 -9.998 112.642 1.00 84.25 138 LEU A C 1
ATOM 1118 O O . LEU A 1 138 ? -60.170 -9.971 111.451 1.00 84.25 138 LEU A O 1
ATOM 1122 N N . VAL A 1 139 ? -60.689 -8.890 113.352 1.00 84.81 139 VAL A N 1
ATOM 1123 C CA . VAL A 1 139 ? -60.613 -7.534 112.781 1.00 84.81 139 VAL A CA 1
ATOM 1124 C C . VAL A 1 139 ? -59.230 -7.277 112.176 1.00 84.81 139 VAL A C 1
ATOM 1126 O O . VAL A 1 139 ? -59.151 -6.920 111.003 1.00 84.81 139 VAL A O 1
ATOM 1129 N N . LYS A 1 140 ? -58.141 -7.584 112.898 1.00 88.19 140 LYS A N 1
ATOM 1130 C CA . LYS A 1 140 ? -56.764 -7.439 112.379 1.00 88.19 140 LYS A CA 1
ATOM 1131 C C . LYS A 1 140 ? -56.512 -8.263 111.111 1.00 88.19 140 LYS A C 1
ATOM 1133 O O . LYS A 1 140 ? -55.821 -7.809 110.201 1.00 88.19 140 LYS A O 1
ATOM 1138 N N . ILE A 1 141 ? -57.066 -9.475 111.025 1.00 88.44 141 ILE A N 1
ATOM 1139 C CA . ILE A 1 141 ? -56.950 -10.325 109.828 1.00 88.44 141 ILE A CA 1
ATOM 1140 C C . ILE A 1 141 ? -57.751 -9.739 108.659 1.00 88.44 141 ILE A C 1
ATOM 1142 O O . ILE A 1 141 ? -57.263 -9.738 107.532 1.00 88.44 141 ILE A O 1
ATOM 1146 N N . VAL A 1 142 ? -58.963 -9.236 108.906 1.00 88.38 142 VAL A N 1
ATOM 1147 C CA . VAL A 1 142 ? -59.808 -8.612 107.876 1.00 88.38 142 VAL A CA 1
ATOM 1148 C C . VAL A 1 142 ? -59.154 -7.345 107.328 1.00 88.38 142 VAL A C 1
ATOM 1150 O O . VAL A 1 142 ? -59.092 -7.175 106.112 1.00 88.38 142 VAL A O 1
ATOM 1153 N N . GLU A 1 143 ? -58.619 -6.492 108.202 1.00 87.31 143 GLU A N 1
ATOM 1154 C CA . GLU A 1 143 ? -57.887 -5.283 107.812 1.00 87.31 143 GLU A CA 1
ATOM 1155 C C . GLU A 1 143 ? -56.649 -5.618 106.980 1.00 87.31 143 GLU A C 1
ATOM 1157 O O . GLU A 1 143 ? -56.451 -5.039 105.911 1.00 87.31 143 GLU A O 1
ATOM 1162 N N . LYS A 1 144 ? -55.859 -6.611 107.409 1.00 90.69 144 LYS A N 1
ATOM 1163 C CA . LYS A 1 144 ? -54.709 -7.089 106.636 1.00 90.69 144 LYS A CA 1
ATOM 1164 C C . LYS A 1 144 ? -55.126 -7.623 105.265 1.00 90.69 144 LYS A C 1
ATOM 1166 O O . LYS A 1 144 ? -54.553 -7.223 104.260 1.00 90.69 144 LYS A O 1
ATOM 1171 N N . ASN A 1 145 ? -56.147 -8.477 105.210 1.00 90.69 145 ASN A N 1
ATOM 1172 C CA . ASN A 1 145 ? -56.635 -9.027 103.948 1.00 90.69 145 ASN A CA 1
ATOM 1173 C C . ASN A 1 145 ? -57.132 -7.920 103.015 1.00 90.69 145 ASN A C 1
ATOM 1175 O O . ASN A 1 145 ? -56.884 -7.986 101.819 1.00 90.69 145 ASN A O 1
ATOM 1179 N N . LYS A 1 146 ? -57.805 -6.888 103.534 1.00 89.44 146 LYS A N 1
ATOM 1180 C CA . LYS A 1 146 ? -58.223 -5.737 102.727 1.00 89.44 146 LYS A CA 1
ATOM 1181 C C . LYS A 1 146 ? -57.017 -5.041 102.084 1.00 89.44 146 LYS A C 1
ATOM 1183 O O . LYS A 1 146 ? -57.041 -4.810 100.878 1.00 89.44 146 LYS A O 1
ATOM 1188 N N . LEU A 1 147 ? -55.967 -4.771 102.862 1.00 89.50 147 LEU A N 1
ATOM 1189 C CA . LEU A 1 147 ? -54.731 -4.165 102.354 1.00 89.50 147 LEU A CA 1
ATOM 1190 C C . LEU A 1 147 ? -54.038 -5.056 101.311 1.00 89.50 147 LEU A C 1
ATOM 1192 O O . LEU A 1 147 ? -53.634 -4.567 100.257 1.00 89.50 147 LEU A O 1
ATOM 1196 N N . ASP A 1 148 ? -53.959 -6.366 101.558 1.00 89.94 148 ASP A N 1
ATOM 1197 C CA . ASP A 1 148 ? -53.373 -7.327 100.614 1.00 89.94 148 ASP A CA 1
ATOM 1198 C C . ASP A 1 148 ? -54.161 -7.350 99.285 1.00 89.94 148 ASP A C 1
ATOM 1200 O O . ASP A 1 148 ? -53.581 -7.381 98.199 1.00 89.94 148 ASP A O 1
ATOM 1204 N N . ILE A 1 149 ? -55.494 -7.262 99.347 1.00 89.38 149 ILE A N 1
ATOM 1205 C CA . ILE A 1 149 ? -56.377 -7.199 98.173 1.00 89.38 149 ILE A CA 1
ATOM 1206 C C . ILE A 1 149 ? -56.164 -5.912 97.369 1.00 89.38 149 ILE A C 1
ATOM 1208 O O . ILE A 1 149 ? -56.080 -5.974 96.140 1.00 89.38 149 ILE A O 1
ATOM 1212 N N . GLU A 1 150 ? -56.077 -4.763 98.038 1.00 89.12 150 GLU A N 1
ATOM 1213 C CA . GLU A 1 150 ? -55.805 -3.473 97.395 1.00 89.12 150 GLU A CA 1
ATOM 1214 C C . GLU A 1 150 ? -54.426 -3.481 96.710 1.00 89.12 150 GLU A C 1
ATOM 1216 O O . GLU A 1 150 ? -54.302 -3.033 95.565 1.00 89.12 150 GLU A O 1
ATOM 1221 N N . SER A 1 151 ? -53.413 -4.093 97.340 1.00 92.31 151 SER A N 1
ATOM 1222 C CA . SER A 1 151 ? -52.093 -4.299 96.729 1.00 92.31 151 SER A CA 1
ATOM 1223 C C . SER A 1 151 ? -52.174 -5.168 95.472 1.00 92.31 151 SER A C 1
ATOM 1225 O O . SER A 1 151 ? -51.657 -4.780 94.425 1.00 92.31 151 SER A O 1
ATOM 1227 N N . TYR A 1 152 ? -52.871 -6.308 95.520 1.00 91.19 152 TYR A N 1
ATOM 1228 C CA . TYR A 1 152 ? -53.013 -7.179 94.348 1.00 91.19 152 TYR A CA 1
ATOM 1229 C C . TYR A 1 152 ? -53.779 -6.520 93.198 1.00 91.19 152 TYR A C 1
ATOM 1231 O O . TYR A 1 152 ? -53.458 -6.750 92.033 1.00 91.19 152 TYR A O 1
ATOM 1239 N N . GLN A 1 153 ? -54.784 -5.692 93.491 1.00 91.31 153 GLN A N 1
ATOM 1240 C CA . GLN A 1 153 ? -55.479 -4.920 92.459 1.00 91.31 153 GLN A CA 1
ATOM 1241 C C . GLN A 1 153 ? -54.543 -3.910 91.787 1.00 91.31 153 GLN A C 1
ATOM 1243 O O . GLN A 1 153 ? -54.557 -3.796 90.559 1.00 91.31 153 GLN A O 1
ATOM 1248 N N . SER A 1 154 ? -53.699 -3.231 92.568 1.00 92.44 154 SER A N 1
ATOM 1249 C CA . SER A 1 154 ? -52.664 -2.333 92.046 1.00 92.44 154 SER A CA 1
ATOM 1250 C C . SER A 1 154 ? -51.671 -3.075 91.142 1.00 92.44 154 SER A C 1
ATOM 1252 O O . SER A 1 154 ? -51.413 -2.644 90.014 1.00 92.44 154 SER A O 1
ATOM 1254 N N . ASP A 1 155 ? -51.194 -4.246 91.573 1.00 92.88 155 ASP A N 1
ATOM 1255 C CA . ASP A 1 155 ? -50.271 -5.075 90.792 1.00 92.88 155 ASP A CA 1
ATOM 1256 C C . ASP A 1 155 ? -50.903 -5.552 89.478 1.00 92.88 155 ASP A C 1
ATOM 1258 O O . ASP A 1 155 ? -50.270 -5.496 88.424 1.00 92.88 155 ASP A O 1
ATOM 1262 N N . ILE A 1 156 ? -52.175 -5.968 89.502 1.00 92.38 156 ILE A N 1
ATOM 1263 C CA . ILE A 1 156 ? -52.907 -6.377 88.294 1.00 92.38 156 ILE A CA 1
ATOM 1264 C C . ILE A 1 156 ? -53.028 -5.214 87.305 1.00 92.38 156 ILE A C 1
ATOM 1266 O O . ILE A 1 156 ? -52.828 -5.415 86.104 1.00 92.38 156 ILE A O 1
ATOM 1270 N N . LEU A 1 157 ? -53.339 -4.003 87.774 1.00 92.56 157 LEU A N 1
ATOM 1271 C CA . LEU A 1 157 ? -53.427 -2.822 86.910 1.00 92.56 157 LEU A CA 1
ATOM 1272 C C . LEU A 1 157 ? -52.065 -2.468 86.303 1.00 92.56 157 LEU A C 1
ATOM 1274 O O . LEU A 1 157 ? -51.982 -2.210 85.100 1.00 92.56 157 LEU A O 1
ATOM 1278 N N . SER A 1 158 ? -51.000 -2.521 87.107 1.00 93.56 158 SER A N 1
ATOM 1279 C CA . SER A 1 158 ? -49.625 -2.294 86.651 1.00 93.56 158 SER A CA 1
ATOM 1280 C C . SER A 1 158 ? -49.213 -3.307 85.576 1.00 93.56 158 SER A C 1
ATOM 1282 O O . SER A 1 158 ? -48.810 -2.922 84.477 1.00 93.56 158 SER A O 1
ATOM 1284 N N . LEU A 1 159 ? -49.430 -4.601 85.834 1.00 92.94 159 LEU A N 1
ATOM 1285 C CA . LEU A 1 159 ? -49.137 -5.681 84.888 1.00 92.94 159 LEU A CA 1
ATOM 1286 C C . LEU A 1 159 ? -49.980 -5.590 83.614 1.00 92.94 159 LEU A C 1
ATOM 1288 O O . LEU A 1 159 ? -49.498 -5.926 82.534 1.00 92.94 159 LEU A O 1
ATOM 1292 N N . THR A 1 160 ? -51.230 -5.135 83.712 1.00 92.50 160 THR A N 1
ATOM 1293 C CA . THR A 1 160 ? -52.089 -4.925 82.536 1.00 92.50 160 THR A CA 1
ATOM 1294 C C . THR A 1 160 ? -51.519 -3.818 81.655 1.00 92.50 160 THR A C 1
ATOM 1296 O O . THR A 1 160 ? -51.342 -4.025 80.456 1.00 92.50 160 THR A O 1
ATOM 1299 N N . LYS A 1 161 ? -51.126 -2.688 82.257 1.00 93.94 161 LYS A N 1
ATOM 1300 C CA . LYS A 1 161 ? -50.493 -1.574 81.543 1.00 93.94 161 LYS A CA 1
ATOM 1301 C C . LYS A 1 161 ? -49.164 -1.982 80.900 1.00 93.94 161 LYS A C 1
ATOM 1303 O O . LYS A 1 161 ? -48.897 -1.605 79.761 1.00 93.94 161 LYS A O 1
ATOM 1308 N N . GLU A 1 162 ? -48.347 -2.769 81.598 1.00 94.44 162 GLU A N 1
ATOM 1309 C CA . GLU A 1 162 ? -47.105 -3.319 81.044 1.00 94.44 162 GLU A CA 1
ATOM 1310 C C . GLU A 1 162 ? -47.385 -4.255 79.857 1.00 94.44 162 GLU A C 1
ATOM 1312 O O . GLU A 1 162 ? -46.743 -4.143 78.813 1.00 94.44 162 GLU A O 1
ATOM 1317 N N . ASN A 1 163 ? -48.377 -5.143 79.974 1.00 94.12 163 ASN A N 1
ATOM 1318 C CA . ASN A 1 163 ? -48.761 -6.061 78.899 1.00 94.12 163 ASN A CA 1
ATOM 1319 C C . ASN A 1 163 ? -49.235 -5.307 77.653 1.00 94.12 163 ASN A C 1
ATOM 1321 O O . ASN A 1 163 ? -48.836 -5.652 76.541 1.00 94.12 163 ASN A O 1
ATOM 1325 N N . ASP A 1 164 ? -50.042 -4.264 77.835 1.00 94.31 164 ASP A N 1
ATOM 1326 C CA . ASP A 1 164 ? -50.507 -3.420 76.737 1.00 94.31 164 ASP A CA 1
ATOM 1327 C C . ASP A 1 164 ? -49.338 -2.690 76.060 1.00 94.31 164 ASP A C 1
ATOM 1329 O O . ASP A 1 164 ? -49.245 -2.697 74.831 1.00 94.31 164 ASP A O 1
ATOM 1333 N N . GLY A 1 165 ? -48.380 -2.173 76.841 1.00 95.06 165 GLY A N 1
ATOM 1334 C CA . GLY A 1 165 ? -47.141 -1.596 76.311 1.00 95.06 165 GLY A CA 1
ATOM 1335 C C . GLY A 1 165 ? -46.324 -2.599 75.488 1.00 95.06 165 GLY A C 1
ATOM 1336 O O . GLY A 1 165 ? -45.930 -2.311 74.358 1.00 95.06 165 GLY A O 1
ATOM 1337 N N . LEU A 1 166 ? -46.137 -3.819 76.000 1.00 94.69 166 LEU A N 1
ATOM 1338 C CA . LEU A 1 166 ? -45.428 -4.887 75.286 1.00 94.69 166 LEU A CA 1
ATOM 1339 C C . LEU A 1 166 ? -46.140 -5.306 73.992 1.00 94.69 166 LEU A C 1
ATOM 1341 O O . LEU A 1 166 ? -45.478 -5.631 73.002 1.00 94.69 166 LEU A O 1
ATOM 1345 N N . ARG A 1 167 ? -47.478 -5.311 73.977 1.00 95.69 167 ARG A N 1
ATOM 1346 C CA . ARG A 1 167 ? -48.270 -5.610 72.774 1.00 95.69 167 ARG A CA 1
ATOM 1347 C C . ARG A 1 167 ? -48.097 -4.541 71.706 1.00 95.69 167 ARG A C 1
ATOM 1349 O O . ARG A 1 167 ? -47.960 -4.901 70.536 1.00 95.69 167 ARG A O 1
ATOM 1356 N N . GLU A 1 168 ? -48.065 -3.270 72.092 1.00 95.69 168 GLU A N 1
ATOM 1357 C CA . GLU A 1 168 ? -47.849 -2.182 71.140 1.00 95.69 168 GLU A CA 1
ATOM 1358 C C . GLU A 1 168 ? -46.426 -2.222 70.573 1.00 95.69 168 GLU A C 1
ATOM 1360 O O . GLU A 1 168 ? -46.258 -2.276 69.355 1.00 95.69 168 GLU A O 1
ATOM 1365 N N . SER A 1 169 ? -45.402 -2.388 71.418 1.00 95.31 169 SER A N 1
ATOM 1366 C CA . SER A 1 169 ? -44.024 -2.575 70.938 1.00 95.31 169 SER A CA 1
ATOM 1367 C C . SER A 1 169 ? -43.875 -3.805 70.033 1.00 95.31 169 SER A C 1
ATOM 1369 O O . SER A 1 169 ? -43.080 -3.810 69.089 1.00 95.31 169 SER A O 1
ATOM 1371 N N . LEU A 1 170 ? -44.624 -4.884 70.282 1.00 96.00 170 LEU A N 1
ATOM 1372 C CA . LEU A 1 170 ? -44.629 -6.053 69.399 1.00 96.00 170 LEU A CA 1
ATOM 1373 C C . LEU A 1 170 ? -45.257 -5.731 68.035 1.00 96.00 170 LEU A C 1
ATOM 1375 O O . LEU A 1 170 ? -44.761 -6.204 67.007 1.00 96.00 170 LEU A O 1
ATOM 1379 N N . ARG A 1 171 ? -46.329 -4.933 68.013 1.00 96.56 171 ARG A N 1
ATOM 1380 C CA . ARG A 1 171 ? -46.991 -4.478 66.785 1.00 96.56 171 ARG A CA 1
ATOM 1381 C C . ARG A 1 171 ? -46.070 -3.575 65.963 1.00 96.56 171 ARG A C 1
ATOM 1383 O O . ARG A 1 171 ? -45.906 -3.827 64.770 1.00 96.56 171 ARG A O 1
ATOM 1390 N N . GLU A 1 172 ? -45.409 -2.609 66.594 1.00 96.94 172 GLU A N 1
ATOM 1391 C CA . GLU A 1 172 ? -44.412 -1.740 65.954 1.00 96.94 172 GLU A CA 1
ATOM 1392 C C . GLU A 1 172 ? -43.272 -2.553 65.335 1.00 96.94 172 GLU A C 1
ATOM 1394 O O . GLU A 1 172 ? -42.991 -2.430 64.143 1.00 96.94 172 GLU A O 1
ATOM 1399 N N . ASN A 1 173 ? -42.682 -3.476 66.100 1.00 96.44 173 ASN A N 1
ATOM 1400 C CA . ASN A 1 173 ? -41.630 -4.357 65.591 1.00 96.44 173 ASN A CA 1
ATOM 1401 C C . ASN A 1 173 ? -42.103 -5.214 64.410 1.00 96.44 173 ASN A C 1
ATOM 1403 O O . ASN A 1 173 ? -41.350 -5.444 63.467 1.00 96.44 173 ASN A O 1
ATOM 1407 N N . THR A 1 174 ? -43.352 -5.681 64.437 1.00 96.19 174 THR A N 1
ATOM 1408 C CA . THR A 1 174 ? -43.931 -6.447 63.324 1.00 96.19 174 THR A CA 1
ATOM 1409 C C . THR A 1 174 ? -44.056 -5.584 62.066 1.00 96.19 174 THR A C 1
ATOM 1411 O O . THR A 1 174 ? -43.730 -6.048 60.973 1.00 96.19 174 THR A O 1
ATOM 1414 N N . ASN A 1 175 ? -44.457 -4.317 62.209 1.00 96.12 175 ASN A N 1
ATOM 1415 C CA . ASN A 1 175 ? -44.510 -3.365 61.100 1.00 96.12 175 ASN A CA 1
ATOM 1416 C C . ASN A 1 175 ? -43.121 -3.059 60.531 1.00 96.12 175 ASN A C 1
ATOM 1418 O O . ASN A 1 175 ? -42.960 -3.073 59.312 1.00 96.12 175 ASN A O 1
ATOM 1422 N N . ILE A 1 176 ? -42.121 -2.859 61.393 1.00 96.75 176 ILE A N 1
ATOM 1423 C CA . ILE A 1 176 ? -40.729 -2.635 60.979 1.00 96.75 176 ILE A CA 1
ATOM 1424 C C . ILE A 1 176 ? -40.195 -3.849 60.212 1.00 96.75 176 ILE A C 1
ATOM 1426 O O . ILE A 1 176 ? -39.653 -3.695 59.121 1.00 96.75 176 ILE A O 1
ATOM 1430 N N . ILE A 1 177 ? -40.392 -5.066 60.732 1.00 96.38 177 ILE A N 1
ATOM 1431 C CA . ILE A 1 177 ? -39.950 -6.303 60.066 1.00 96.38 177 ILE A CA 1
ATOM 1432 C C . ILE A 1 177 ? -40.608 -6.452 58.691 1.00 96.38 177 ILE A C 1
ATOM 1434 O O . ILE A 1 177 ? -39.936 -6.834 57.733 1.00 96.38 177 ILE A O 1
ATOM 1438 N N . ARG A 1 178 ? -41.902 -6.133 58.574 1.00 96.44 178 ARG A N 1
ATOM 1439 C CA . ARG A 1 178 ? -42.605 -6.142 57.286 1.00 96.44 178 ARG A CA 1
ATOM 1440 C C . ARG A 1 178 ? -42.002 -5.128 56.310 1.00 96.44 178 ARG A C 1
ATOM 1442 O O . ARG A 1 178 ? -41.676 -5.514 55.193 1.00 96.44 178 ARG A O 1
ATOM 1449 N N . GLY A 1 179 ? -41.792 -3.883 56.742 1.00 96.38 179 GLY A N 1
ATOM 1450 C CA . GLY A 1 179 ? -41.189 -2.841 55.904 1.00 96.38 179 GLY A CA 1
ATOM 1451 C C . GLY A 1 179 ? -39.777 -3.202 55.429 1.00 96.38 179 GLY A C 1
ATOM 1452 O O . GLY A 1 179 ? -39.466 -3.055 54.250 1.00 96.38 179 GLY A O 1
ATOM 1453 N N . LEU A 1 180 ? -38.946 -3.768 56.311 1.00 96.88 180 LEU A N 1
ATOM 1454 C CA . LEU A 1 180 ? -37.623 -4.286 55.945 1.00 96.88 180 LEU A CA 1
ATOM 1455 C C . LEU A 1 180 ? -37.713 -5.454 54.950 1.00 96.88 180 LEU A C 1
ATOM 1457 O O . LEU A 1 180 ? -36.887 -5.555 54.046 1.00 96.88 180 LEU A O 1
ATOM 1461 N N . GLY A 1 181 ? -38.716 -6.326 55.087 1.00 96.38 181 GLY A N 1
ATOM 1462 C CA . GLY A 1 181 ? -38.972 -7.411 54.137 1.00 96.38 181 GLY A CA 1
ATOM 1463 C C . GLY A 1 181 ? -39.320 -6.903 52.734 1.00 96.38 181 GLY A C 1
ATOM 1464 O O . GLY A 1 181 ? -38.787 -7.408 51.745 1.00 96.38 181 GLY A O 1
ATOM 1465 N N . GLU A 1 182 ? -40.164 -5.874 52.643 1.00 96.69 182 GLU A N 1
ATOM 1466 C CA . GLU A 1 182 ? -40.528 -5.223 51.378 1.00 96.69 182 GLU A CA 1
ATOM 1467 C C . GLU A 1 182 ? -39.323 -4.516 50.739 1.00 96.69 182 GLU A C 1
ATOM 1469 O O . GLU A 1 182 ? -39.064 -4.695 49.550 1.00 96.69 182 GLU A O 1
ATOM 1474 N N . GLN A 1 183 ? -38.535 -3.774 51.526 1.00 97.44 183 GLN A N 1
ATOM 1475 C CA . GLN A 1 183 ? -37.307 -3.123 51.048 1.00 97.44 183 GLN A CA 1
ATOM 1476 C C . GLN A 1 183 ? -36.278 -4.133 50.537 1.00 97.44 183 GLN A C 1
ATOM 1478 O O . GLN A 1 183 ? -35.713 -3.950 49.462 1.00 97.44 183 GLN A O 1
ATOM 1483 N N . ASN A 1 184 ? -36.060 -5.223 51.274 1.00 96.88 184 ASN A N 1
ATOM 1484 C CA . ASN A 1 184 ? -35.134 -6.266 50.850 1.00 96.88 184 ASN A CA 1
ATOM 1485 C C . ASN A 1 184 ? -35.601 -6.944 49.553 1.00 96.88 184 ASN A C 1
ATOM 1487 O O . ASN A 1 184 ? -34.771 -7.289 48.724 1.00 96.88 184 ASN A O 1
ATOM 1491 N N . SER A 1 185 ? -36.913 -7.099 49.349 1.00 96.56 185 SER A N 1
ATOM 1492 C CA . SER A 1 185 ? -37.452 -7.657 48.100 1.00 96.56 185 SER A CA 1
ATOM 1493 C C . SER A 1 185 ? -37.152 -6.745 46.906 1.00 96.56 185 SER A C 1
ATOM 1495 O O . SER A 1 185 ? -36.608 -7.221 45.914 1.00 96.56 185 SER A O 1
ATOM 1497 N N . LYS A 1 186 ? -37.377 -5.430 47.044 1.00 96.88 186 LYS A N 1
ATOM 1498 C CA . LYS A 1 186 ? -37.033 -4.440 46.004 1.00 96.88 186 LYS A CA 1
ATOM 1499 C C . LYS A 1 186 ? -35.540 -4.437 45.670 1.00 96.88 186 LYS A C 1
ATOM 1501 O O . LYS A 1 186 ? -35.168 -4.469 44.506 1.00 96.88 186 LYS A O 1
ATOM 1506 N N . LEU A 1 187 ? -34.679 -4.478 46.688 1.00 96.81 187 LEU A N 1
ATOM 1507 C CA . LEU A 1 187 ? -33.229 -4.539 46.482 1.00 96.81 187 LEU A CA 1
ATOM 1508 C C . LEU A 1 187 ? -32.784 -5.836 45.790 1.00 96.81 187 LEU A C 1
ATOM 1510 O O . LEU A 1 187 ? -31.822 -5.822 45.027 1.00 96.81 187 LEU A O 1
ATOM 1514 N N . GLN A 1 188 ? -33.452 -6.966 46.046 1.00 96.81 188 GLN A N 1
ATOM 1515 C CA . GLN A 1 188 ? -33.164 -8.211 45.326 1.00 96.81 188 GLN A CA 1
ATOM 1516 C C . GLN A 1 188 ? -33.584 -8.126 43.855 1.00 96.81 188 GLN A C 1
ATOM 1518 O O . GLN A 1 188 ? -32.846 -8.616 43.006 1.00 96.81 188 GLN A O 1
ATOM 1523 N N . GLU A 1 189 ? -34.716 -7.489 43.549 1.00 96.69 189 GLU A N 1
ATOM 1524 C CA . GLU A 1 189 ? -35.156 -7.244 42.169 1.00 96.69 189 GLU A CA 1
ATOM 1525 C C . GLU A 1 189 ? -34.167 -6.338 41.420 1.00 96.69 189 GLU A C 1
ATOM 1527 O O . GLU A 1 189 ? -33.670 -6.726 40.364 1.00 96.69 189 GLU A O 1
ATOM 1532 N N . GLU A 1 190 ? -33.783 -5.198 42.006 1.00 97.00 190 GLU A N 1
ATOM 1533 C CA . GLU A 1 190 ? -32.771 -4.291 41.437 1.00 97.00 190 GLU A CA 1
ATOM 1534 C C . GLU A 1 190 ? -31.424 -4.996 41.225 1.00 97.00 190 GLU A C 1
ATOM 1536 O O . GLU A 1 190 ? -30.765 -4.821 40.199 1.00 97.00 190 GLU A O 1
ATOM 1541 N N . ARG A 1 191 ? -31.010 -5.838 42.181 1.00 97.38 191 ARG A N 1
ATOM 1542 C CA . ARG A 1 191 ? -29.784 -6.633 42.064 1.00 97.38 191 ARG A CA 1
ATOM 1543 C C . ARG A 1 191 ? -29.842 -7.598 40.880 1.00 97.38 191 ARG A C 1
ATOM 1545 O O . ARG A 1 191 ? -28.831 -7.747 40.201 1.00 97.38 191 ARG A O 1
ATOM 1552 N N . ILE A 1 192 ? -30.974 -8.265 40.652 1.00 97.12 192 ILE A N 1
ATOM 1553 C CA . ILE A 1 192 ? -31.147 -9.171 39.506 1.00 97.12 192 ILE A CA 1
ATOM 1554 C C . ILE A 1 192 ? -31.085 -8.377 38.197 1.00 97.12 192 ILE A C 1
ATOM 1556 O O . ILE A 1 192 ? -30.331 -8.752 37.306 1.00 97.12 192 ILE A O 1
ATOM 1560 N N . GLU A 1 193 ? -31.773 -7.236 38.114 1.00 97.25 193 GLU A N 1
ATOM 1561 C CA . GLU A 1 193 ? -31.749 -6.383 36.919 1.00 97.25 193 GLU A CA 1
ATOM 1562 C C . GLU A 1 193 ? -30.331 -5.877 36.593 1.00 97.25 193 GLU A C 1
ATOM 1564 O O . GLU A 1 193 ? -29.924 -5.827 35.431 1.00 97.25 193 GLU A O 1
ATOM 1569 N N . LEU A 1 194 ? -29.547 -5.519 37.614 1.00 97.38 194 LEU A N 1
ATOM 1570 C CA . LEU A 1 194 ? -28.150 -5.119 37.436 1.00 97.38 194 LEU A CA 1
ATOM 1571 C C . LEU A 1 194 ? -27.266 -6.279 36.972 1.00 97.38 194 LEU A C 1
ATOM 1573 O O . LEU A 1 194 ? -26.412 -6.062 36.115 1.00 97.38 194 LEU A O 1
ATOM 1577 N N . ILE A 1 195 ? -27.470 -7.490 37.498 1.00 96.94 195 ILE A N 1
ATOM 1578 C CA . ILE A 1 195 ? -26.756 -8.687 37.031 1.00 96.94 195 ILE A CA 1
ATOM 1579 C C . ILE A 1 195 ? -27.045 -8.917 35.544 1.00 96.94 195 ILE A C 1
ATOM 1581 O O . ILE A 1 195 ? -26.105 -9.055 34.766 1.00 96.94 195 ILE A O 1
ATOM 1585 N N . ASP A 1 196 ? -28.312 -8.852 35.129 1.00 96.69 196 ASP A N 1
ATOM 1586 C CA . ASP A 1 196 ? -28.698 -9.026 33.725 1.00 96.69 196 ASP A CA 1
ATOM 1587 C C . ASP A 1 196 ? -28.087 -7.942 32.818 1.00 96.69 196 ASP A C 1
ATOM 1589 O O . ASP A 1 196 ? -27.640 -8.227 31.703 1.00 96.69 196 ASP A O 1
ATOM 1593 N N . LYS A 1 197 ? -28.017 -6.688 33.287 1.00 96.94 197 LYS A N 1
ATOM 1594 C CA . LYS A 1 197 ? -27.343 -5.597 32.558 1.00 96.94 197 LYS A CA 1
ATOM 1595 C C . LYS A 1 197 ? -25.845 -5.846 32.410 1.00 96.94 197 LYS A C 1
ATOM 1597 O O . LYS A 1 197 ? -25.321 -5.658 31.314 1.00 96.94 197 LYS A O 1
ATOM 1602 N N . VAL A 1 198 ? -25.165 -6.269 33.477 1.00 97.19 198 VAL A N 1
ATOM 1603 C CA . VAL A 1 198 ? -23.726 -6.574 33.441 1.00 97.19 198 VAL A CA 1
ATOM 1604 C C . VAL A 1 198 ? -23.451 -7.730 32.485 1.00 97.19 198 VAL A C 1
ATOM 1606 O O . VAL A 1 198 ? -22.626 -7.569 31.594 1.00 97.19 198 VAL A O 1
ATOM 1609 N N . SER A 1 199 ? -24.200 -8.830 32.572 1.00 97.12 199 SER A N 1
ATOM 1610 C CA . SER A 1 199 ? -24.018 -9.970 31.666 1.00 97.12 199 SER A CA 1
ATOM 1611 C C . SER A 1 199 ? -24.278 -9.613 30.198 1.00 97.12 199 SER A C 1
ATOM 1613 O O . SER A 1 199 ? -23.581 -10.096 29.307 1.00 97.12 199 SER A O 1
ATOM 1615 N N . ASN A 1 200 ? -25.235 -8.723 29.915 1.00 97.12 200 ASN A N 1
ATOM 1616 C CA . ASN A 1 200 ? -25.441 -8.216 28.557 1.00 97.12 200 ASN A CA 1
ATOM 1617 C C . ASN A 1 200 ? -24.271 -7.355 28.063 1.00 97.12 200 ASN A C 1
ATOM 1619 O O . ASN A 1 200 ? -23.896 -7.462 26.896 1.00 97.12 200 ASN A O 1
ATOM 1623 N N . LEU A 1 201 ? -23.701 -6.508 28.924 1.00 96.94 201 LEU A N 1
ATOM 1624 C CA . LEU A 1 201 ? -22.531 -5.698 28.580 1.00 96.94 201 LEU A CA 1
ATOM 1625 C C . LEU A 1 201 ? -21.290 -6.563 28.351 1.00 96.94 201 LEU A C 1
ATOM 1627 O O . LEU A 1 201 ? -20.585 -6.327 27.376 1.00 96.94 201 LEU A O 1
ATOM 1631 N N . GLU A 1 202 ? -21.057 -7.574 29.189 1.00 96.88 202 GLU A N 1
ATOM 1632 C CA . GLU A 1 202 ? -19.977 -8.555 29.008 1.00 96.88 202 GLU A CA 1
ATOM 1633 C C . GLU A 1 202 ? -20.094 -9.240 27.642 1.00 96.88 202 GLU A C 1
ATOM 1635 O O . GLU A 1 202 ? -19.146 -9.213 26.863 1.00 96.88 202 GLU A O 1
ATOM 1640 N N . ARG A 1 203 ? -21.294 -9.713 27.279 1.00 97.06 203 ARG A N 1
ATOM 1641 C CA . ARG A 1 203 ? -21.550 -10.320 25.963 1.00 97.06 203 ARG A CA 1
ATOM 1642 C C . ARG A 1 203 ? -21.238 -9.373 24.799 1.00 97.06 203 ARG A C 1
ATOM 1644 O O . ARG A 1 203 ? -20.637 -9.787 23.814 1.00 97.06 203 ARG A O 1
ATOM 1651 N N . VAL A 1 204 ? -21.640 -8.104 24.895 1.00 96.88 204 VAL A N 1
ATOM 1652 C CA . VAL A 1 204 ? -21.354 -7.097 23.855 1.00 96.88 204 VAL A CA 1
ATOM 1653 C C . VAL A 1 204 ? -19.855 -6.798 23.765 1.00 96.88 204 VAL A C 1
ATOM 1655 O O . VAL A 1 204 ? -19.338 -6.597 22.666 1.00 96.88 204 VAL A O 1
ATOM 1658 N N . ILE A 1 205 ? -19.155 -6.755 24.900 1.00 96.56 205 ILE A N 1
ATOM 1659 C CA . ILE A 1 205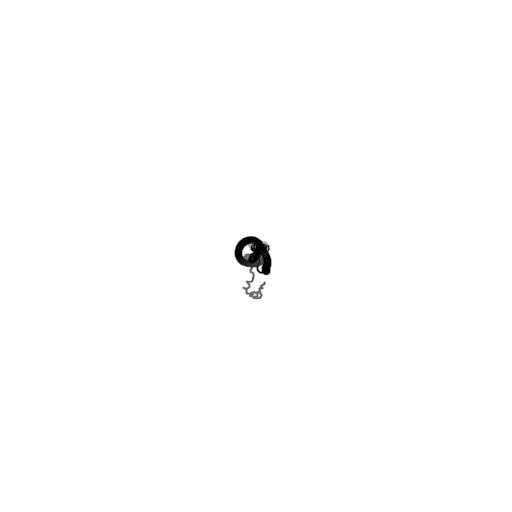 ? -17.701 -6.567 24.942 1.00 96.56 205 ILE A CA 1
ATOM 1660 C C . ILE A 1 205 ? -16.998 -7.748 24.271 1.00 96.56 205 ILE A C 1
ATOM 1662 O O . ILE A 1 205 ? -16.122 -7.518 23.441 1.00 96.56 205 ILE A O 1
ATOM 1666 N N . ASP A 1 206 ? -17.407 -8.980 24.568 1.00 96.50 206 ASP A N 1
ATOM 1667 C CA . ASP A 1 206 ? -16.834 -10.182 23.961 1.00 96.50 206 ASP A CA 1
ATOM 1668 C C . ASP A 1 206 ? -17.045 -10.197 22.439 1.00 96.50 206 ASP A C 1
ATOM 1670 O O . ASP A 1 206 ? -16.076 -10.333 21.694 1.00 96.50 206 ASP A O 1
ATOM 1674 N N . GLU A 1 207 ? -18.264 -9.915 21.959 1.00 97.12 207 GLU A N 1
ATOM 1675 C CA . GLU A 1 207 ? -18.558 -9.783 20.520 1.00 97.12 207 GLU A CA 1
ATOM 1676 C C . GLU A 1 207 ? -17.688 -8.705 19.846 1.00 97.12 207 GLU A C 1
ATOM 1678 O O . GLU A 1 207 ? -17.217 -8.871 18.717 1.00 97.12 207 GLU A O 1
ATOM 1683 N N . LYS A 1 208 ? -17.458 -7.574 20.524 1.00 96.50 208 LYS A N 1
ATOM 1684 C CA . LYS A 1 208 ? -16.603 -6.499 20.003 1.00 96.50 208 LYS A CA 1
ATOM 1685 C C . LYS A 1 208 ? -15.131 -6.887 19.996 1.00 96.50 208 LYS A C 1
ATOM 1687 O O . LYS A 1 208 ? -14.437 -6.564 19.036 1.00 96.50 208 LYS A O 1
ATOM 1692 N N . ASN A 1 209 ? -14.663 -7.585 21.022 1.00 96.75 209 ASN A N 1
ATOM 1693 C CA . ASN A 1 209 ? -13.296 -8.086 21.085 1.00 96.75 209 ASN A CA 1
ATOM 1694 C C . ASN A 1 209 ? -13.035 -9.115 19.982 1.00 96.75 209 ASN A C 1
ATOM 1696 O O . ASN A 1 209 ? -12.003 -9.026 19.323 1.00 96.75 209 ASN A O 1
ATOM 1700 N N . GLU A 1 210 ? -13.977 -10.022 19.710 1.00 96.50 210 GLU A N 1
ATOM 1701 C CA . GLU A 1 210 ? -13.884 -10.955 18.580 1.00 96.50 210 GLU A CA 1
ATOM 1702 C C . GLU A 1 210 ? -13.790 -10.217 17.236 1.00 96.50 210 GLU A C 1
ATOM 1704 O O . GLU A 1 210 ? -12.922 -10.529 16.419 1.00 96.50 210 GLU A O 1
ATOM 1709 N N . GLN A 1 211 ? -14.615 -9.182 17.029 1.00 95.50 211 GLN A N 1
ATOM 1710 C CA . GLN A 1 211 ? -14.540 -8.330 15.833 1.00 95.50 211 GLN A CA 1
ATOM 1711 C C . GLN A 1 211 ? -13.180 -7.631 15.708 1.00 95.50 211 GLN A C 1
ATOM 1713 O O . GLN A 1 211 ? -12.603 -7.610 14.621 1.00 95.50 211 GLN A O 1
ATOM 1718 N N . TYR A 1 212 ? -12.645 -7.079 16.802 1.00 95.38 212 TYR A N 1
ATOM 1719 C CA . TYR A 1 212 ? -11.329 -6.439 16.792 1.00 95.38 212 TYR A CA 1
ATOM 1720 C C . TYR A 1 212 ? -10.206 -7.432 16.499 1.00 95.38 212 TYR A C 1
ATOM 1722 O O . TYR A 1 212 ? -9.322 -7.114 15.711 1.00 95.38 212 TYR A O 1
ATOM 1730 N N . VAL A 1 213 ? -10.244 -8.632 17.083 1.00 96.31 213 VAL A N 1
ATOM 1731 C CA . VAL A 1 213 ? -9.255 -9.684 16.807 1.00 96.31 213 VAL A CA 1
ATOM 1732 C C . VAL A 1 213 ? -9.313 -10.106 15.338 1.00 96.31 213 VAL A C 1
ATOM 1734 O O . VAL A 1 213 ? -8.266 -10.199 14.701 1.00 96.31 213 VAL A O 1
ATOM 1737 N N . SER A 1 214 ? -10.513 -10.291 14.775 1.00 96.06 214 SER A N 1
ATOM 1738 C CA . SER A 1 214 ? -10.683 -10.590 13.345 1.00 96.06 214 SER A CA 1
ATOM 1739 C C . SER A 1 214 ? -10.086 -9.490 12.467 1.00 96.06 214 SER A C 1
ATOM 1741 O O . SER A 1 214 ? -9.276 -9.779 11.591 1.00 96.06 214 SER A O 1
ATOM 1743 N N . ALA A 1 215 ? -10.408 -8.223 12.747 1.00 94.12 215 ALA A N 1
ATOM 1744 C CA . ALA A 1 215 ? -9.883 -7.088 11.992 1.00 94.12 215 ALA A CA 1
ATOM 1745 C C . ALA A 1 215 ? -8.352 -6.970 12.098 1.00 94.12 215 ALA A C 1
ATOM 1747 O O . ALA A 1 215 ? -7.680 -6.698 11.107 1.00 94.12 215 ALA A O 1
ATOM 1748 N N . VAL A 1 216 ? -7.779 -7.194 13.286 1.00 96.06 216 VAL A N 1
ATOM 1749 C CA . VAL A 1 216 ? -6.320 -7.193 13.486 1.00 96.06 216 VAL A CA 1
ATOM 1750 C C . VAL A 1 216 ? -5.652 -8.290 12.658 1.00 96.06 216 VAL A C 1
ATOM 1752 O O . VAL A 1 216 ? -4.637 -8.019 12.020 1.00 96.06 216 VAL A O 1
ATOM 1755 N N . ASN A 1 217 ? -6.230 -9.493 12.618 1.00 95.50 217 ASN A N 1
ATOM 1756 C CA . ASN A 1 217 ? -5.706 -10.586 11.798 1.00 95.50 217 ASN A CA 1
ATOM 1757 C C . ASN A 1 217 ? -5.759 -10.244 10.301 1.00 95.50 217 ASN A C 1
ATOM 1759 O O . ASN A 1 217 ? -4.760 -10.415 9.610 1.00 95.50 217 ASN A O 1
ATOM 1763 N N . GLU A 1 218 ? -6.867 -9.673 9.816 1.00 95.69 218 GLU A N 1
ATOM 1764 C CA . GLU A 1 218 ? -6.990 -9.217 8.422 1.00 95.69 218 GLU A CA 1
ATOM 1765 C C . GLU A 1 218 ? -5.942 -8.149 8.066 1.00 95.69 218 GLU A C 1
ATOM 1767 O O . GLU A 1 218 ? -5.299 -8.224 7.016 1.00 95.69 218 GLU A O 1
ATOM 1772 N N . PHE A 1 219 ? -5.713 -7.170 8.950 1.00 95.75 219 PHE A N 1
ATOM 1773 C CA . PHE A 1 219 ? -4.654 -6.176 8.756 1.00 95.75 219 PHE A CA 1
ATOM 1774 C C . PHE A 1 219 ? -3.262 -6.808 8.743 1.00 95.75 219 PHE A C 1
ATOM 1776 O O . PHE A 1 219 ? -2.396 -6.374 7.982 1.00 95.75 219 PHE A O 1
ATOM 1783 N N . GLN A 1 220 ? -3.033 -7.826 9.570 1.00 96.06 220 GLN A N 1
ATOM 1784 C CA . GLN A 1 220 ? -1.755 -8.521 9.625 1.00 96.06 220 GLN A CA 1
ATOM 1785 C C . GLN A 1 220 ? -1.500 -9.343 8.356 1.00 96.06 220 GLN A C 1
ATOM 1787 O O . GLN A 1 220 ? -0.397 -9.276 7.812 1.00 96.06 220 GLN A O 1
ATOM 1792 N N . ASP A 1 221 ? -2.515 -10.024 7.825 1.00 96.25 221 ASP A N 1
ATOM 1793 C CA . ASP A 1 221 ? -2.437 -10.746 6.550 1.00 96.25 221 ASP A CA 1
ATOM 1794 C C . ASP A 1 221 ? -2.193 -9.796 5.368 1.00 96.25 221 ASP A C 1
ATOM 1796 O O . ASP A 1 221 ? -1.344 -10.056 4.508 1.00 96.25 221 ASP A O 1
ATOM 1800 N N . MET A 1 222 ? -2.867 -8.643 5.356 1.00 96.19 222 MET A N 1
ATOM 1801 C CA . MET A 1 222 ? -2.645 -7.601 4.350 1.00 96.19 222 MET A CA 1
ATOM 1802 C C . MET A 1 222 ? -1.221 -7.037 4.424 1.00 96.19 222 MET A C 1
ATOM 1804 O O . MET A 1 222 ? -0.562 -6.873 3.398 1.00 96.19 222 MET A O 1
ATOM 1808 N N . ASN A 1 223 ? -0.711 -6.793 5.633 1.00 95.88 223 ASN A N 1
ATOM 1809 C CA . ASN A 1 223 ? 0.658 -6.327 5.839 1.00 95.88 223 ASN A CA 1
ATOM 1810 C C . ASN A 1 223 ? 1.695 -7.379 5.409 1.00 95.88 223 ASN A C 1
ATOM 1812 O O . ASN A 1 223 ? 2.710 -7.036 4.807 1.00 95.88 223 ASN A O 1
ATOM 1816 N N . ASN A 1 224 ? 1.440 -8.664 5.669 1.00 95.62 224 ASN A N 1
ATOM 1817 C CA . ASN A 1 224 ? 2.292 -9.757 5.193 1.00 95.62 224 ASN A CA 1
ATOM 1818 C C .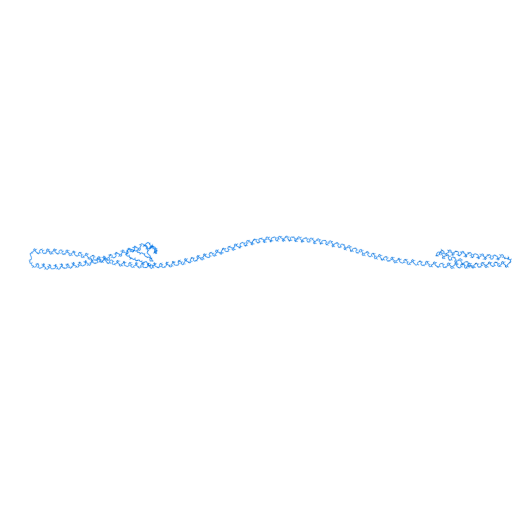 ASN A 1 224 ? 2.324 -9.811 3.658 1.00 95.62 224 ASN A C 1
ATOM 1820 O O . ASN A 1 224 ? 3.402 -9.923 3.078 1.00 95.62 224 ASN A O 1
ATOM 1824 N N . THR A 1 225 ? 1.167 -9.651 3.010 1.00 96.00 225 THR A N 1
ATOM 1825 C CA . THR A 1 225 ? 1.051 -9.616 1.542 1.00 96.00 225 THR A CA 1
ATOM 1826 C C . THR A 1 225 ? 1.834 -8.443 0.951 1.00 96.00 225 THR A C 1
ATOM 1828 O O . THR A 1 225 ? 2.683 -8.640 0.086 1.00 96.00 225 THR A O 1
ATOM 1831 N N . LEU A 1 226 ? 1.639 -7.232 1.486 1.00 95.00 226 LEU A N 1
ATOM 1832 C CA . LEU A 1 226 ? 2.379 -6.036 1.068 1.00 95.00 226 LEU A CA 1
ATOM 1833 C C . LEU A 1 226 ? 3.892 -6.170 1.277 1.00 95.00 226 LEU A C 1
ATOM 1835 O O . LEU A 1 226 ? 4.678 -5.621 0.504 1.00 95.00 226 LEU A O 1
ATOM 1839 N N . ASN A 1 227 ? 4.330 -6.865 2.328 1.00 95.62 227 ASN A N 1
ATOM 1840 C CA . ASN A 1 227 ? 5.752 -7.108 2.559 1.00 95.62 227 ASN A CA 1
ATOM 1841 C C . ASN A 1 227 ? 6.355 -8.047 1.510 1.00 95.62 227 ASN A C 1
ATOM 1843 O O . ASN A 1 227 ? 7.475 -7.788 1.061 1.00 95.62 227 ASN A O 1
ATOM 1847 N N . GLU A 1 228 ? 5.627 -9.085 1.097 1.00 95.94 228 GLU A N 1
ATOM 1848 C CA . GLU A 1 228 ? 6.089 -9.995 0.046 1.00 95.94 228 GLU A CA 1
ATOM 1849 C C . GLU A 1 228 ? 6.090 -9.299 -1.325 1.00 95.94 228 GLU A C 1
ATOM 1851 O O . GLU A 1 228 ? 7.108 -9.321 -2.011 1.00 95.94 228 GLU A O 1
ATOM 1856 N N . GLU A 1 229 ? 5.044 -8.537 -1.666 1.00 95.69 229 GLU A N 1
ATOM 1857 C CA . GLU A 1 229 ? 5.020 -7.715 -2.888 1.00 95.69 229 GLU A CA 1
ATOM 1858 C C . GLU A 1 229 ? 6.183 -6.709 -2.932 1.00 95.69 229 GLU A C 1
ATOM 1860 O O . GLU A 1 229 ? 6.848 -6.541 -3.954 1.00 95.69 229 GLU A O 1
ATOM 1865 N N . ASN A 1 230 ? 6.486 -6.049 -1.809 1.00 95.38 230 ASN A N 1
ATOM 1866 C CA . ASN A 1 230 ? 7.631 -5.139 -1.721 1.00 95.38 230 ASN A CA 1
ATOM 1867 C C . ASN A 1 230 ? 8.974 -5.858 -1.887 1.00 95.38 230 ASN A C 1
ATOM 1869 O O . ASN A 1 230 ? 9.943 -5.255 -2.359 1.00 95.38 230 ASN A O 1
ATOM 1873 N N . LYS A 1 231 ? 9.073 -7.115 -1.455 1.00 96.31 231 LYS A N 1
ATOM 1874 C CA . LYS A 1 231 ? 10.274 -7.932 -1.629 1.00 96.31 231 LYS A CA 1
ATOM 1875 C C . LYS A 1 231 ? 10.452 -8.310 -3.099 1.00 96.31 231 LYS A C 1
ATOM 1877 O O . LYS A 1 231 ? 11.542 -8.078 -3.625 1.00 96.31 231 LYS A O 1
ATOM 1882 N N . ASP A 1 232 ? 9.388 -8.748 -3.763 1.00 96.25 232 ASP A N 1
ATOM 1883 C CA . ASP A 1 232 ? 9.384 -9.060 -5.196 1.00 96.25 232 ASP A CA 1
ATOM 1884 C C . ASP A 1 232 ? 9.719 -7.821 -6.037 1.00 96.25 232 ASP A C 1
ATOM 1886 O O . ASP A 1 232 ? 10.586 -7.864 -6.910 1.00 96.25 232 ASP A O 1
ATOM 1890 N N . LEU A 1 233 ? 9.121 -6.667 -5.719 1.00 95.62 233 LEU A N 1
ATOM 1891 C CA . LEU A 1 233 ? 9.435 -5.399 -6.383 1.00 95.62 233 LEU A CA 1
ATOM 1892 C C . LEU A 1 233 ? 10.895 -4.984 -6.182 1.00 95.62 233 LEU A C 1
ATOM 1894 O O . LEU A 1 233 ? 11.531 -4.504 -7.119 1.00 95.62 233 LEU A O 1
ATOM 1898 N N . LYS A 1 234 ? 11.462 -5.177 -4.985 1.00 95.94 234 LYS A N 1
ATOM 1899 C CA . LYS A 1 234 ? 12.890 -4.911 -4.741 1.00 95.94 234 LYS A CA 1
ATOM 1900 C C . LYS A 1 234 ? 13.789 -5.827 -5.565 1.00 95.94 234 LYS A C 1
ATOM 1902 O O . LYS A 1 234 ? 14.858 -5.388 -5.990 1.00 95.94 234 LYS A O 1
ATOM 1907 N N . GLU A 1 235 ? 13.401 -7.081 -5.759 1.00 96.06 235 GLU A N 1
ATOM 1908 C CA . GLU A 1 235 ? 14.141 -8.025 -6.593 1.00 96.06 235 GLU A CA 1
ATOM 1909 C C . GLU A 1 235 ? 14.054 -7.642 -8.073 1.00 96.06 235 GLU A C 1
ATOM 1911 O O . GLU A 1 235 ? 15.089 -7.496 -8.723 1.00 96.06 235 GLU A O 1
ATOM 1916 N N . TYR A 1 236 ? 12.858 -7.310 -8.559 1.00 96.00 236 TYR A N 1
ATOM 1917 C CA . TYR A 1 236 ? 12.648 -6.808 -9.915 1.00 96.00 236 TYR A CA 1
ATOM 1918 C C . TYR A 1 236 ? 13.436 -5.520 -10.201 1.00 96.00 236 TYR A C 1
ATOM 1920 O O . TYR A 1 236 ? 14.090 -5.396 -11.237 1.00 96.00 236 TYR A O 1
ATOM 1928 N N . VAL A 1 237 ? 13.453 -4.568 -9.260 1.00 96.50 237 VAL A N 1
ATOM 1929 C CA . VAL A 1 237 ? 14.263 -3.346 -9.383 1.00 96.50 237 VAL A CA 1
ATOM 1930 C C . VAL A 1 237 ? 15.752 -3.681 -9.480 1.00 96.50 237 VAL A C 1
ATOM 1932 O O . VAL A 1 237 ? 16.437 -3.107 -10.319 1.00 96.50 237 VAL A O 1
ATOM 1935 N N . LYS A 1 238 ? 16.264 -4.636 -8.689 1.00 96.19 238 LYS A N 1
ATOM 1936 C CA . LYS A 1 238 ? 17.669 -5.072 -8.796 1.00 96.19 238 LYS A CA 1
ATOM 1937 C C . LYS A 1 238 ? 17.985 -5.674 -10.164 1.00 96.19 238 LYS A C 1
ATOM 1939 O O . LYS A 1 238 ? 19.079 -5.445 -10.679 1.00 96.19 238 LYS A O 1
ATOM 1944 N N . GLU A 1 239 ? 17.076 -6.459 -10.737 1.00 96.12 239 GLU A N 1
ATOM 1945 C CA . GLU A 1 239 ? 17.254 -7.013 -12.083 1.00 96.12 239 GLU A CA 1
ATOM 1946 C C . GLU A 1 239 ? 17.275 -5.916 -13.148 1.00 96.12 239 GLU A C 1
ATOM 1948 O O . GLU A 1 239 ? 18.181 -5.897 -13.983 1.00 96.12 239 GLU A O 1
ATOM 1953 N N . LEU A 1 240 ? 16.344 -4.960 -13.074 1.00 95.06 240 LEU A N 1
ATOM 1954 C CA . LEU A 1 240 ? 16.324 -3.803 -13.967 1.00 95.06 240 LEU A CA 1
ATOM 1955 C C . LEU A 1 240 ? 17.597 -2.964 -13.851 1.00 95.06 240 LEU A C 1
ATOM 1957 O O . LEU A 1 240 ? 18.148 -2.577 -14.878 1.00 95.06 240 LEU A O 1
ATOM 1961 N N . THR A 1 241 ? 18.101 -2.716 -12.638 1.00 96.31 241 THR A N 1
ATOM 1962 C CA . THR A 1 241 ? 19.366 -1.993 -12.440 1.00 96.31 241 THR A CA 1
ATOM 1963 C C . THR A 1 241 ? 20.521 -2.700 -13.148 1.00 96.31 241 THR A C 1
ATOM 1965 O O . THR A 1 241 ? 21.244 -2.062 -13.906 1.00 96.31 241 THR A O 1
ATOM 1968 N N . LYS A 1 242 ? 20.652 -4.025 -12.987 1.00 96.00 242 LYS A N 1
ATOM 1969 C CA . LYS A 1 242 ? 21.691 -4.807 -13.682 1.00 96.00 242 LYS A CA 1
ATOM 1970 C C . LYS A 1 242 ? 21.556 -4.740 -15.203 1.00 96.00 242 LYS A C 1
ATOM 1972 O O . LYS A 1 242 ? 22.556 -4.753 -15.915 1.00 96.00 242 LYS A O 1
ATOM 1977 N N . GLU A 1 243 ? 20.331 -4.728 -15.720 1.00 95.88 243 GLU A N 1
ATOM 1978 C CA . GLU A 1 243 ? 20.091 -4.636 -17.161 1.00 95.88 243 GLU A CA 1
ATOM 1979 C C . GLU A 1 243 ? 20.425 -3.242 -17.710 1.00 95.88 243 GLU A C 1
ATOM 1981 O O . GLU A 1 243 ? 20.987 -3.130 -18.800 1.00 95.88 243 GLU A O 1
ATOM 1986 N N . VAL A 1 244 ? 20.143 -2.182 -16.946 1.00 95.88 244 VAL A N 1
ATOM 1987 C CA . VAL A 1 244 ? 20.565 -0.816 -17.282 1.00 95.88 244 VAL A CA 1
ATOM 1988 C C . VAL A 1 244 ? 22.089 -0.721 -17.324 1.00 95.88 244 VAL A C 1
ATOM 1990 O O . VAL A 1 244 ? 22.615 -0.272 -18.337 1.00 95.88 244 VAL A O 1
ATOM 1993 N N . GLU A 1 245 ? 22.795 -1.231 -16.310 1.00 95.88 245 GLU A N 1
ATOM 1994 C CA . GLU A 1 245 ? 24.268 -1.251 -16.276 1.00 95.88 245 GLU A CA 1
ATOM 1995 C C . GLU A 1 245 ? 24.858 -1.951 -17.516 1.00 95.88 245 GLU A C 1
ATOM 1997 O O . GLU A 1 245 ? 25.714 -1.400 -18.206 1.00 95.88 245 GLU A O 1
ATOM 2002 N N . LYS A 1 246 ? 24.332 -3.127 -17.893 1.00 95.81 246 LYS A N 1
ATOM 2003 C CA . LYS A 1 246 ? 24.763 -3.833 -19.118 1.00 95.81 246 LYS A CA 1
ATOM 2004 C C . LYS A 1 246 ? 24.541 -3.018 -20.392 1.00 95.81 246 LYS A C 1
ATOM 2006 O O . LYS A 1 246 ? 25.336 -3.093 -21.337 1.00 95.81 246 LYS A O 1
ATOM 2011 N N . ARG A 1 247 ? 23.425 -2.289 -20.469 1.00 94.44 247 ARG A N 1
ATOM 2012 C CA . ARG A 1 247 ? 23.119 -1.433 -21.621 1.00 94.44 247 ARG A CA 1
ATOM 2013 C C . ARG A 1 247 ? 24.032 -0.218 -21.663 1.00 94.44 247 ARG A C 1
ATOM 2015 O O . ARG A 1 247 ? 24.485 0.127 -22.751 1.00 94.44 247 ARG A O 1
ATOM 2022 N N . GLU A 1 248 ? 24.340 0.387 -20.522 1.00 95.88 248 GLU A N 1
ATOM 2023 C CA . GLU A 1 248 ? 25.311 1.479 -20.422 1.00 95.88 248 GLU A CA 1
ATOM 2024 C C . GLU A 1 248 ? 26.698 1.033 -20.895 1.00 95.88 248 GLU A C 1
ATOM 2026 O O . GLU A 1 248 ? 27.287 1.697 -21.751 1.00 95.88 248 GLU A O 1
ATOM 2031 N N . ASP A 1 249 ? 27.172 -0.136 -20.453 1.00 95.88 249 ASP A N 1
ATOM 2032 C CA . ASP A 1 249 ? 28.430 -0.729 -20.928 1.00 95.88 249 ASP A CA 1
ATOM 2033 C C . ASP A 1 249 ? 28.418 -0.945 -22.450 1.00 95.88 249 ASP A C 1
ATOM 2035 O O . ASP A 1 249 ? 29.370 -0.602 -23.158 1.00 95.88 249 ASP A O 1
ATOM 2039 N N . SER A 1 250 ? 27.311 -1.472 -22.981 1.00 95.62 250 SER A N 1
ATOM 2040 C CA . SER A 1 250 ? 27.141 -1.701 -24.421 1.00 95.62 250 SER A CA 1
ATOM 2041 C C . SER A 1 250 ? 27.187 -0.394 -25.217 1.00 95.62 250 SER A C 1
ATOM 2043 O O . SER A 1 250 ? 27.839 -0.328 -26.261 1.00 95.62 250 SER A O 1
ATOM 2045 N N . VAL A 1 251 ? 26.533 0.659 -24.718 1.00 95.88 251 VAL A N 1
ATOM 2046 C CA . VAL A 1 251 ? 26.576 1.996 -25.323 1.00 95.88 251 VAL A CA 1
ATOM 2047 C C . VAL A 1 251 ? 27.999 2.545 -25.295 1.00 95.88 251 VAL A C 1
ATOM 2049 O O . VAL A 1 251 ? 28.473 3.003 -26.329 1.00 95.88 251 VAL A O 1
ATOM 2052 N N . GLN A 1 252 ? 28.726 2.436 -24.179 1.00 95.06 252 GLN A N 1
ATOM 2053 C CA . GLN A 1 252 ? 30.122 2.886 -24.106 1.00 95.06 252 GLN A CA 1
ATOM 2054 C C . GLN A 1 252 ? 31.026 2.168 -25.118 1.00 95.06 252 GLN A C 1
ATOM 2056 O O . GLN A 1 252 ? 31.875 2.803 -25.751 1.00 95.06 252 GLN A O 1
ATOM 2061 N N . ILE A 1 253 ? 30.848 0.855 -25.298 1.00 95.31 253 ILE A N 1
ATOM 2062 C CA . ILE A 1 253 ? 31.585 0.073 -26.302 1.00 95.31 253 ILE A CA 1
ATOM 2063 C C . ILE A 1 253 ? 31.266 0.576 -27.715 1.00 95.31 253 ILE A C 1
ATOM 2065 O O . ILE A 1 253 ? 32.180 0.775 -28.519 1.00 95.31 253 ILE A O 1
ATOM 2069 N N . LEU A 1 254 ? 29.984 0.791 -28.024 1.00 94.69 254 LEU A N 1
ATOM 2070 C CA . LEU A 1 254 ? 29.557 1.288 -29.332 1.00 94.69 254 LEU A CA 1
ATOM 2071 C C . LEU A 1 254 ? 30.080 2.700 -29.605 1.00 94.69 254 LEU A C 1
ATOM 2073 O O . LEU A 1 254 ? 30.589 2.938 -30.697 1.00 94.69 254 LEU A O 1
ATOM 2077 N N . THR A 1 255 ? 30.043 3.599 -28.620 1.00 95.25 255 THR A N 1
ATOM 2078 C CA . THR A 1 255 ? 30.592 4.957 -28.737 1.00 95.25 255 THR A CA 1
ATOM 2079 C C . THR A 1 255 ? 32.080 4.921 -29.074 1.00 95.25 255 THR A C 1
ATOM 2081 O O . THR A 1 255 ? 32.486 5.499 -30.078 1.00 95.25 255 THR A O 1
ATOM 2084 N N . LYS A 1 256 ? 32.886 4.147 -28.331 1.00 95.06 256 LYS A N 1
ATOM 2085 C CA . LYS A 1 256 ? 34.323 3.982 -28.632 1.00 95.06 256 LYS A CA 1
ATOM 2086 C C . LYS A 1 256 ? 34.571 3.425 -30.034 1.00 95.06 256 LYS A C 1
ATOM 2088 O O . LYS A 1 256 ? 35.562 3.763 -30.678 1.00 95.06 256 LYS A O 1
ATOM 2093 N N . ARG A 1 257 ? 33.691 2.542 -30.513 1.00 95.38 257 ARG A N 1
ATOM 2094 C CA . ARG A 1 257 ? 33.792 1.966 -31.857 1.00 95.38 257 ARG A CA 1
ATOM 2095 C C . ARG A 1 257 ? 33.474 2.993 -32.943 1.00 95.38 257 ARG A C 1
ATOM 2097 O O . ARG A 1 257 ? 34.178 3.014 -33.947 1.00 95.38 257 ARG A O 1
ATOM 2104 N N . ILE A 1 258 ? 32.458 3.831 -32.736 1.00 94.94 258 ILE A N 1
ATOM 2105 C CA . ILE A 1 258 ? 32.122 4.946 -33.633 1.00 94.94 258 ILE A CA 1
ATOM 2106 C C . ILE A 1 258 ? 33.289 5.934 -33.696 1.00 94.94 258 ILE A C 1
ATOM 2108 O O . ILE A 1 258 ? 33.776 6.198 -34.786 1.00 94.94 258 ILE A O 1
ATOM 2112 N N . GLU A 1 259 ? 33.828 6.359 -32.550 1.00 93.62 259 GLU A N 1
ATOM 2113 C CA . GLU A 1 259 ? 35.007 7.240 -32.494 1.00 93.62 259 GLU A CA 1
ATOM 2114 C C . GLU A 1 259 ? 36.215 6.645 -33.241 1.00 93.62 259 GLU A C 1
ATOM 2116 O O . GLU A 1 259 ? 36.972 7.355 -33.905 1.00 93.62 259 GLU A O 1
ATOM 2121 N N . GLY A 1 260 ? 36.399 5.322 -33.159 1.00 94.19 260 GLY A N 1
ATOM 2122 C CA . GLY A 1 260 ? 37.416 4.609 -33.929 1.00 94.19 260 GLY A CA 1
ATOM 2123 C C . GLY A 1 260 ? 37.169 4.654 -35.441 1.00 94.19 260 GLY A C 1
ATOM 2124 O O . GLY A 1 260 ? 38.111 4.852 -36.212 1.00 94.19 260 GLY A O 1
ATOM 2125 N N . TYR A 1 261 ? 35.917 4.492 -35.878 1.00 94.50 261 TYR A N 1
ATOM 2126 C CA . TYR A 1 261 ? 35.551 4.612 -37.290 1.00 94.50 261 TYR A CA 1
ATOM 2127 C C . TYR A 1 261 ? 35.714 6.036 -37.812 1.00 94.50 261 TYR A C 1
ATOM 2129 O O . TYR A 1 261 ? 36.282 6.192 -38.891 1.00 94.50 261 TYR A O 1
ATOM 2137 N N . ASP A 1 262 ? 35.309 7.046 -37.044 1.00 94.50 262 ASP A N 1
ATOM 2138 C CA . ASP A 1 262 ? 35.469 8.454 -37.413 1.00 94.50 262 ASP A CA 1
ATOM 2139 C C . ASP A 1 262 ? 36.947 8.797 -37.616 1.00 94.50 262 ASP A C 1
ATOM 2141 O O . ASP A 1 262 ? 37.320 9.318 -38.666 1.00 94.50 262 ASP A O 1
ATOM 2145 N N . ARG A 1 263 ? 37.823 8.377 -36.691 1.00 93.62 263 ARG A N 1
ATOM 2146 C CA . ARG A 1 263 ? 39.277 8.561 -36.837 1.00 93.62 263 ARG A CA 1
ATOM 2147 C C . ARG A 1 263 ? 39.828 7.880 -38.091 1.00 93.62 263 ARG A C 1
ATOM 2149 O O . ARG A 1 263 ? 40.626 8.458 -38.820 1.00 93.62 263 A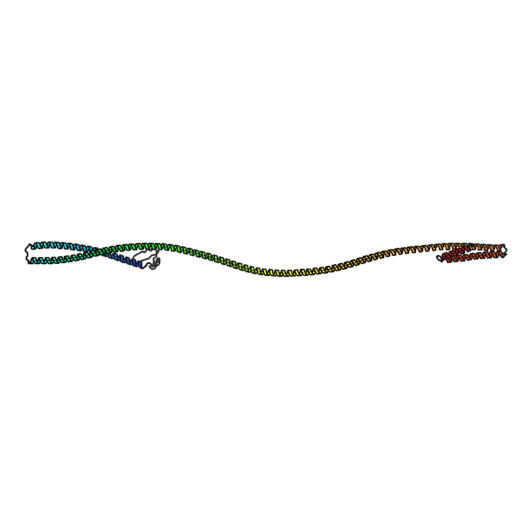RG A O 1
ATOM 2156 N N . THR A 1 264 ? 39.386 6.653 -38.366 1.00 93.19 264 THR A N 1
ATOM 2157 C CA . THR A 1 264 ? 39.827 5.913 -39.560 1.00 93.19 264 THR A CA 1
ATOM 2158 C C . THR A 1 264 ? 39.357 6.609 -40.843 1.00 93.19 264 THR A C 1
ATOM 2160 O O . THR A 1 264 ? 40.084 6.652 -41.836 1.00 93.19 264 THR A O 1
ATOM 2163 N N . LEU A 1 265 ? 38.138 7.152 -40.839 1.00 93.56 265 LEU A N 1
ATOM 2164 C CA . LEU A 1 265 ? 37.569 7.892 -41.960 1.00 93.56 265 LEU A CA 1
ATOM 2165 C C . LEU A 1 265 ? 38.338 9.196 -42.208 1.00 93.56 265 LEU A C 1
ATOM 2167 O O . LEU A 1 265 ? 38.673 9.479 -43.356 1.00 93.56 265 LEU A O 1
ATOM 2171 N N . GLU A 1 266 ? 38.674 9.941 -41.153 1.00 93.62 266 GLU A N 1
ATOM 2172 C CA . GLU A 1 266 ? 39.534 11.128 -41.235 1.00 93.62 266 GLU A CA 1
ATOM 2173 C C . GLU A 1 266 ? 40.901 10.788 -41.846 1.00 93.62 266 GLU A C 1
ATOM 2175 O O . GLU A 1 266 ? 41.318 11.431 -42.809 1.00 93.62 266 GLU A O 1
ATOM 2180 N N . GLU A 1 267 ? 41.548 9.707 -41.397 1.00 93.06 267 GLU A N 1
ATOM 2181 C CA . GLU A 1 267 ? 42.813 9.230 -41.975 1.00 93.06 267 GLU A CA 1
ATOM 2182 C C . GLU A 1 267 ? 42.691 8.845 -43.460 1.00 93.06 267 GLU A C 1
ATOM 2184 O O . GLU A 1 267 ? 43.630 9.022 -44.241 1.00 93.06 267 GLU A O 1
ATOM 2189 N N . TYR A 1 268 ? 41.558 8.276 -43.887 1.00 93.56 268 TYR A N 1
ATOM 2190 C CA . TYR A 1 268 ? 41.304 8.014 -45.308 1.00 93.56 268 TYR A CA 1
ATOM 2191 C C . TYR A 1 268 ? 41.115 9.307 -46.095 1.00 93.56 268 TYR A C 1
ATOM 2193 O O . TYR A 1 268 ? 41.720 9.456 -47.156 1.00 93.56 268 TYR A O 1
ATOM 2201 N N . ILE A 1 269 ? 40.306 10.237 -45.585 1.00 93.25 269 ILE A N 1
ATOM 2202 C CA . ILE A 1 269 ? 40.058 11.532 -46.222 1.00 93.25 269 ILE A CA 1
ATOM 2203 C C . ILE A 1 269 ? 41.374 12.287 -46.406 1.00 93.25 269 ILE A C 1
ATOM 2205 O O . ILE A 1 269 ? 41.641 12.783 -47.498 1.00 93.25 269 ILE A O 1
ATOM 2209 N N . ASP A 1 270 ? 42.216 12.345 -45.378 1.00 93.44 270 ASP A N 1
ATOM 2210 C CA . ASP A 1 270 ? 43.487 13.060 -45.454 1.00 93.44 270 ASP A CA 1
ATOM 2211 C C . ASP A 1 270 ? 44.477 12.386 -46.409 1.00 93.44 270 ASP A C 1
ATOM 2213 O O . ASP A 1 270 ? 45.147 13.082 -47.174 1.00 93.44 270 ASP A O 1
ATOM 2217 N N . ARG A 1 271 ? 44.506 11.046 -46.474 1.00 92.94 271 ARG A N 1
ATOM 2218 C CA . ARG A 1 271 ? 45.266 10.327 -47.513 1.00 92.94 271 ARG A CA 1
ATOM 2219 C C . ARG A 1 271 ? 44.793 10.685 -48.920 1.00 92.94 271 ARG A C 1
ATOM 2221 O O . ARG A 1 271 ? 45.616 11.054 -49.752 1.00 92.94 271 ARG A O 1
ATOM 2228 N N . TYR A 1 272 ? 43.484 10.652 -49.172 1.00 92.44 272 TYR A N 1
ATOM 2229 C CA . TYR A 1 272 ? 42.934 11.020 -50.479 1.00 92.44 272 TYR A CA 1
ATOM 2230 C C . TYR A 1 272 ? 43.203 12.482 -50.840 1.00 92.44 272 TYR A C 1
ATOM 2232 O O . TYR A 1 272 ? 43.511 12.762 -51.994 1.00 92.44 272 TYR A O 1
ATOM 2240 N N . LYS A 1 273 ? 43.147 13.413 -49.877 1.00 93.50 273 LYS A N 1
ATOM 2241 C CA . LYS A 1 273 ? 43.535 14.813 -50.116 1.00 93.50 273 LYS A CA 1
ATOM 2242 C C . LYS A 1 273 ? 44.992 14.923 -50.556 1.00 93.50 273 LYS A C 1
ATOM 2244 O O . LYS A 1 273 ? 45.276 15.654 -51.498 1.00 93.50 273 LYS A O 1
ATOM 2249 N N . VAL A 1 274 ? 45.905 14.211 -49.892 1.00 92.50 274 VAL A N 1
ATOM 2250 C CA . VAL A 1 274 ? 47.331 14.210 -50.255 1.00 92.50 274 VAL A CA 1
ATOM 2251 C C . VAL A 1 274 ? 47.539 13.623 -51.650 1.00 92.50 274 VAL A C 1
ATOM 2253 O O . VAL A 1 274 ? 48.281 14.196 -52.446 1.00 92.50 274 VAL A O 1
ATOM 2256 N N . ASP A 1 275 ? 46.884 12.510 -51.969 1.00 91.75 275 ASP A N 1
ATOM 2257 C CA . ASP A 1 275 ? 47.024 11.874 -53.281 1.00 91.75 275 ASP A CA 1
ATOM 2258 C C . ASP A 1 275 ? 46.396 12.717 -54.400 1.00 91.75 275 ASP A C 1
ATOM 2260 O O . ASP A 1 275 ? 47.001 12.860 -55.461 1.00 91.75 275 ASP A O 1
ATOM 2264 N N . MET A 1 276 ? 45.260 13.373 -54.145 1.00 91.25 276 MET A N 1
ATOM 2265 C CA . MET A 1 276 ? 44.704 14.377 -55.057 1.00 91.25 276 MET A CA 1
ATOM 2266 C C . MET A 1 276 ? 45.664 15.547 -55.270 1.00 91.25 276 MET A C 1
ATOM 2268 O O . MET A 1 276 ? 45.899 15.932 -56.406 1.00 91.25 276 MET A O 1
ATOM 2272 N N . GLN A 1 277 ? 46.270 16.086 -54.208 1.00 91.25 277 GLN A N 1
ATOM 2273 C CA . GLN A 1 277 ? 47.249 17.170 -54.337 1.00 91.25 277 GLN A CA 1
ATOM 2274 C C . GLN A 1 277 ? 48.480 16.752 -55.147 1.00 91.25 277 GLN A C 1
ATOM 2276 O O . GLN A 1 277 ? 49.036 17.566 -55.883 1.00 91.25 277 GLN A O 1
ATOM 2281 N N . LYS A 1 278 ? 48.933 15.498 -55.023 1.00 91.19 278 LYS A N 1
ATOM 2282 C CA . LYS A 1 278 ? 50.006 14.965 -55.876 1.00 91.19 278 LYS A CA 1
ATOM 2283 C C . LYS A 1 278 ? 49.567 14.899 -57.334 1.00 91.19 278 LYS A C 1
ATOM 2285 O O . LYS A 1 278 ? 50.296 15.401 -58.181 1.00 91.19 278 LYS A O 1
ATOM 2290 N N . ALA A 1 279 ? 48.382 14.353 -57.605 1.00 89.12 279 ALA A N 1
ATOM 2291 C CA . ALA A 1 279 ? 47.835 14.274 -58.955 1.00 89.12 279 ALA A CA 1
ATOM 2292 C C . ALA A 1 279 ? 47.650 15.668 -59.580 1.00 89.12 279 ALA A C 1
ATOM 2294 O O . ALA A 1 279 ? 48.077 15.886 -60.708 1.00 89.12 279 ALA A O 1
ATOM 2295 N N . ASP A 1 280 ? 47.108 16.637 -58.837 1.00 91.56 280 ASP A N 1
ATOM 2296 C CA . ASP A 1 280 ? 46.964 18.027 -59.290 1.00 91.56 280 ASP A CA 1
ATOM 2297 C C . ASP A 1 280 ? 48.328 18.667 -59.593 1.00 91.56 280 ASP A C 1
ATOM 2299 O O . ASP A 1 280 ? 48.483 19.377 -60.588 1.00 91.56 280 ASP A O 1
ATOM 2303 N N . ASN A 1 281 ? 49.346 18.401 -58.766 1.00 90.88 281 ASN A N 1
ATOM 2304 C CA . ASN A 1 281 ? 50.705 18.873 -59.027 1.00 90.88 281 ASN A CA 1
ATOM 2305 C C . ASN A 1 281 ? 51.308 18.230 -60.284 1.00 90.88 281 ASN A C 1
ATOM 2307 O O . ASN A 1 281 ? 51.934 18.940 -61.067 1.00 90.88 281 ASN A O 1
ATOM 2311 N N . GLU A 1 282 ? 51.125 16.923 -60.490 1.00 90.94 282 GLU A N 1
ATOM 2312 C CA . GLU A 1 282 ? 51.569 16.219 -61.701 1.00 90.94 282 GLU A CA 1
ATOM 2313 C C . GLU A 1 282 ? 50.865 16.752 -62.952 1.00 90.94 282 GLU A C 1
ATOM 2315 O O . GLU A 1 282 ? 51.533 17.054 -63.940 1.00 90.94 282 GLU A O 1
ATOM 2320 N N . ILE A 1 283 ? 49.543 16.953 -62.895 1.00 90.12 283 ILE A N 1
ATOM 2321 C CA . ILE A 1 283 ? 48.772 17.580 -63.976 1.00 90.12 283 ILE A CA 1
ATOM 2322 C C . ILE A 1 283 ? 49.347 18.959 -64.287 1.00 90.12 283 ILE A C 1
ATOM 2324 O O . ILE A 1 283 ? 49.610 19.250 -65.448 1.00 90.12 283 ILE A O 1
ATOM 2328 N N . ARG A 1 284 ? 49.622 19.784 -63.271 1.00 90.62 284 ARG A N 1
ATOM 2329 C CA . ARG A 1 284 ? 50.199 21.117 -63.478 1.00 90.62 284 ARG A CA 1
ATOM 2330 C C . ARG A 1 284 ? 51.570 21.064 -64.159 1.00 90.62 284 ARG A C 1
ATOM 2332 O O . ARG A 1 284 ? 51.856 21.910 -65.001 1.00 90.62 284 ARG A O 1
ATOM 2339 N N . VAL A 1 285 ? 52.422 20.097 -63.806 1.00 90.31 285 VAL A N 1
ATOM 2340 C CA . VAL A 1 285 ? 53.709 19.897 -64.496 1.00 90.31 285 VAL A CA 1
ATOM 2341 C C . VAL A 1 285 ? 53.471 19.516 -65.957 1.00 90.31 285 VAL A C 1
ATOM 2343 O O . VAL A 1 285 ? 54.022 20.162 -66.843 1.00 90.31 285 VAL A O 1
ATOM 2346 N N . LEU A 1 286 ? 52.600 18.538 -66.217 1.00 88.69 286 LEU A N 1
ATOM 2347 C CA . LEU A 1 286 ? 52.270 18.090 -67.574 1.00 88.69 286 LEU A CA 1
ATOM 2348 C C . LEU A 1 286 ? 51.603 19.182 -68.424 1.00 88.69 286 LEU A C 1
ATOM 2350 O O . LEU A 1 286 ? 51.786 19.217 -69.640 1.00 88.69 286 LEU A O 1
ATOM 2354 N N . GLU A 1 287 ? 50.812 20.067 -67.818 1.00 90.25 287 GLU A N 1
ATOM 2355 C CA . GLU A 1 287 ? 50.217 21.227 -68.484 1.00 90.25 287 GLU A CA 1
ATOM 2356 C C . GLU A 1 287 ? 51.281 22.250 -68.888 1.00 90.25 287 GLU A C 1
ATOM 2358 O O . GLU A 1 287 ? 51.234 22.758 -70.013 1.00 90.25 287 GLU A O 1
ATOM 2363 N N . GLU A 1 288 ? 52.259 22.527 -68.019 1.00 88.56 288 GLU A N 1
ATOM 2364 C CA . GLU A 1 288 ? 53.360 23.438 -68.346 1.00 88.56 288 GLU A CA 1
ATOM 2365 C C . GLU A 1 288 ? 54.280 22.832 -69.419 1.00 88.56 288 GLU A C 1
ATOM 2367 O O . GLU A 1 288 ? 54.621 23.521 -70.380 1.00 88.56 288 GLU A O 1
ATOM 2372 N N . GLU A 1 289 ? 54.585 21.531 -69.341 1.00 88.69 289 GLU A N 1
ATOM 2373 C CA . GLU A 1 289 ? 55.311 20.801 -70.392 1.00 88.69 289 GLU A CA 1
ATOM 2374 C C . GLU A 1 289 ? 54.552 20.832 -71.728 1.00 88.69 289 GLU A C 1
ATOM 2376 O O . GLU A 1 289 ? 55.131 21.131 -72.772 1.00 88.69 289 GLU A O 1
ATOM 2381 N N . ASN A 1 290 ? 53.235 20.594 -71.727 1.00 89.12 290 ASN A N 1
ATOM 2382 C CA . ASN A 1 290 ? 52.419 20.692 -72.943 1.00 89.12 290 ASN A CA 1
ATOM 2383 C C . ASN A 1 290 ? 52.421 22.102 -73.532 1.00 89.12 290 ASN A C 1
ATOM 2385 O O . ASN A 1 290 ? 52.431 22.272 -74.752 1.00 89.12 290 ASN A O 1
ATOM 2389 N N . LYS A 1 291 ? 52.369 23.126 -72.682 1.00 89.81 291 LYS A N 1
ATOM 2390 C CA . LYS A 1 291 ? 52.418 24.526 -73.103 1.00 89.81 291 LYS A CA 1
ATOM 2391 C C . LYS A 1 291 ? 53.778 24.873 -73.709 1.00 89.81 291 LYS A C 1
ATOM 2393 O O . LYS A 1 291 ? 53.820 25.563 -74.728 1.00 89.81 291 LYS A O 1
ATOM 2398 N N . GLU A 1 292 ? 54.864 24.353 -73.146 1.00 88.56 292 GLU A N 1
ATOM 2399 C CA . GLU A 1 292 ? 56.204 24.471 -73.719 1.00 88.56 292 GLU A CA 1
ATOM 2400 C C . GLU A 1 292 ? 56.297 23.769 -75.080 1.00 88.56 292 GLU A C 1
ATOM 2402 O O . GLU A 1 292 ? 56.709 24.393 -76.058 1.00 88.56 292 GLU A O 1
ATOM 2407 N N . ILE A 1 293 ? 55.821 22.524 -75.187 1.00 85.31 293 ILE A N 1
ATOM 2408 C CA . ILE A 1 293 ? 55.767 21.775 -76.452 1.00 85.31 293 ILE A CA 1
ATOM 2409 C C . ILE A 1 293 ? 54.950 22.537 -77.502 1.00 85.31 293 ILE A C 1
ATOM 2411 O O . ILE A 1 293 ? 55.392 22.669 -78.641 1.00 85.31 293 ILE A O 1
ATOM 2415 N N . ARG A 1 294 ? 53.783 23.089 -77.144 1.00 85.19 294 ARG A N 1
ATOM 2416 C CA . ARG A 1 294 ? 52.974 23.912 -78.062 1.00 85.19 294 ARG A CA 1
ATOM 2417 C C . ARG A 1 294 ? 53.735 25.144 -78.551 1.00 85.19 294 ARG A C 1
ATOM 2419 O O . ARG A 1 294 ? 53.734 25.406 -79.746 1.00 85.19 294 ARG A O 1
ATOM 2426 N N . SER A 1 295 ? 54.440 25.847 -77.664 1.00 85.12 295 SER A N 1
ATOM 2427 C CA . SER A 1 295 ? 55.294 26.988 -78.031 1.00 85.12 295 SER A CA 1
ATOM 2428 C C . SER A 1 295 ? 56.436 26.585 -78.979 1.00 85.12 295 SER A C 1
ATOM 2430 O O . SER A 1 295 ? 56.751 27.294 -79.942 1.00 85.12 295 SER A O 1
ATOM 2432 N N . GLN A 1 296 ? 57.038 25.413 -78.750 1.00 85.75 296 GLN A N 1
ATOM 2433 C CA . GLN A 1 296 ? 58.044 24.842 -79.645 1.00 85.75 296 GLN A CA 1
ATOM 2434 C C . GLN A 1 296 ? 57.443 24.482 -81.013 1.00 85.75 296 GLN A C 1
ATOM 2436 O O . GLN A 1 296 ? 58.050 24.800 -82.034 1.00 85.75 296 GLN A O 1
ATOM 2441 N N . PHE A 1 297 ? 56.243 23.894 -81.058 1.00 84.31 297 PHE A N 1
ATOM 2442 C CA . PHE A 1 297 ? 55.525 23.604 -82.305 1.00 84.31 297 PHE A CA 1
ATOM 2443 C C . PHE A 1 297 ? 55.141 24.870 -83.071 1.00 84.31 297 PHE A C 1
ATOM 2445 O O . PHE A 1 297 ? 55.323 24.902 -84.283 1.00 84.31 297 PHE A O 1
ATOM 2452 N N . ASP A 1 298 ? 54.687 25.927 -82.395 1.00 82.25 298 ASP A N 1
ATOM 2453 C CA . ASP A 1 298 ? 54.403 27.219 -83.033 1.00 82.25 298 ASP A CA 1
ATOM 2454 C C . ASP A 1 298 ? 55.677 27.840 -83.628 1.00 82.25 298 ASP A C 1
ATOM 2456 O O . ASP A 1 298 ? 55.664 28.409 -84.721 1.00 82.25 298 ASP A O 1
ATOM 2460 N N . SER A 1 299 ? 56.806 27.707 -82.925 1.00 81.88 299 SER A N 1
ATOM 2461 C CA . SER A 1 299 ? 58.114 28.161 -83.413 1.00 81.88 299 SER A CA 1
ATOM 2462 C C . SER A 1 299 ? 58.588 27.341 -84.616 1.00 81.88 299 SER A C 1
ATOM 2464 O O . SER A 1 299 ? 59.103 27.901 -85.583 1.00 81.88 299 SER A O 1
ATOM 2466 N N . LEU A 1 300 ? 58.375 26.023 -84.587 1.00 82.25 300 LEU A N 1
ATOM 2467 C CA . LEU A 1 300 ? 58.671 25.127 -85.702 1.00 82.25 300 LEU A CA 1
ATOM 2468 C C . LEU A 1 300 ? 57.767 25.415 -86.908 1.00 82.25 300 LEU A C 1
ATOM 2470 O O . LEU A 1 300 ? 58.256 25.421 -88.032 1.00 82.25 300 LEU A O 1
ATOM 2474 N N . GLY A 1 301 ? 56.483 25.706 -86.681 1.00 82.62 301 GLY A N 1
ATOM 2475 C CA . GLY A 1 301 ? 55.532 26.109 -87.716 1.00 82.62 301 GLY A CA 1
ATOM 2476 C C . GLY A 1 301 ? 56.009 27.351 -88.463 1.00 82.62 301 GLY A C 1
ATOM 2477 O O . GLY A 1 301 ? 56.103 27.326 -89.684 1.00 82.62 301 GLY A O 1
ATOM 2478 N N . LYS A 1 302 ? 56.461 28.384 -87.737 1.00 82.31 302 LYS A N 1
ATOM 2479 C CA . LYS A 1 302 ? 57.061 29.585 -88.347 1.00 82.31 302 LYS A CA 1
ATOM 2480 C C . LYS A 1 302 ? 58.306 29.277 -89.181 1.00 82.31 302 LYS A C 1
ATOM 2482 O O . LYS A 1 302 ? 58.477 29.847 -90.253 1.00 82.31 302 LYS A O 1
ATOM 2487 N N . LEU A 1 303 ? 59.174 28.379 -88.708 1.00 79.31 303 LEU A N 1
ATOM 2488 C CA . LEU A 1 303 ? 60.349 27.942 -89.473 1.00 79.31 303 LEU A CA 1
ATOM 2489 C C . LEU A 1 303 ? 59.959 27.161 -90.733 1.00 79.31 303 LEU A C 1
ATOM 2491 O O . LEU A 1 303 ? 60.628 27.283 -91.758 1.00 79.31 303 LEU A O 1
ATOM 2495 N N . TYR A 1 304 ? 58.891 26.366 -90.664 1.00 79.94 304 TYR A N 1
ATOM 2496 C CA . TYR A 1 304 ? 58.368 25.625 -91.806 1.00 79.94 304 TYR A CA 1
ATOM 2497 C C . TYR A 1 304 ? 57.777 26.573 -92.857 1.00 79.94 304 TYR A C 1
ATOM 2499 O O . TYR A 1 304 ? 58.101 26.442 -94.035 1.00 79.94 304 TYR A O 1
ATOM 2507 N N . ASP A 1 305 ? 57.014 27.582 -92.430 1.00 79.31 305 ASP A N 1
ATOM 2508 C CA . ASP A 1 305 ? 56.482 28.635 -93.305 1.00 79.31 305 ASP A CA 1
ATOM 2509 C C . ASP A 1 305 ? 57.613 29.451 -93.969 1.00 79.31 305 ASP A C 1
ATOM 2511 O O . ASP A 1 305 ? 57.557 29.763 -95.161 1.00 79.31 305 ASP A O 1
ATOM 2515 N N . GLU A 1 306 ? 58.689 29.762 -93.233 1.00 78.50 306 GLU A N 1
ATOM 2516 C CA . GLU A 1 306 ? 59.884 30.409 -93.796 1.00 78.50 306 GLU A CA 1
ATOM 2517 C C . GLU A 1 306 ? 60.614 29.529 -94.821 1.00 78.50 306 GLU A C 1
ATOM 2519 O O . GLU A 1 306 ? 61.144 30.039 -95.817 1.00 78.50 306 GLU A O 1
ATOM 2524 N N . LEU A 1 307 ? 60.684 28.218 -94.579 1.00 78.62 307 LEU A N 1
ATOM 2525 C CA . LEU A 1 307 ? 61.314 27.270 -95.492 1.00 78.62 307 LEU A CA 1
ATOM 2526 C C . LEU A 1 307 ? 60.502 27.123 -96.783 1.00 78.62 307 LEU A C 1
ATOM 2528 O O . LEU A 1 307 ? 61.091 27.141 -97.864 1.00 78.62 307 LEU A O 1
ATOM 2532 N N . ASP A 1 308 ? 59.178 27.021 -96.675 1.00 78.44 308 ASP A N 1
ATOM 2533 C CA . ASP A 1 308 ? 58.274 26.905 -97.821 1.00 78.44 308 ASP A CA 1
ATOM 2534 C C . ASP A 1 308 ? 58.335 28.165 -98.700 1.00 78.44 308 ASP A C 1
ATOM 2536 O O . ASP A 1 308 ? 58.528 28.081 -99.913 1.00 78.44 308 ASP A O 1
ATOM 2540 N N . SER A 1 309 ? 58.343 29.349 -98.078 1.00 78.25 309 SER A N 1
ATOM 2541 C CA . SER A 1 309 ? 58.542 30.628 -98.773 1.00 78.25 309 SER A CA 1
ATOM 2542 C C . SER A 1 309 ? 59.870 30.681 -99.549 1.00 78.25 309 SER A C 1
ATOM 2544 O O . SER A 1 309 ? 59.903 31.029 -100.731 1.00 78.25 309 SER A O 1
ATOM 2546 N N . LYS A 1 310 ? 60.978 30.235 -98.936 1.00 77.12 310 LYS A N 1
ATOM 2547 C CA . LYS A 1 310 ? 62.284 30.144 -99.619 1.00 77.12 310 LYS A CA 1
ATOM 2548 C C . LYS A 1 310 ? 62.305 29.104 -100.740 1.00 77.12 310 LYS A C 1
ATOM 2550 O O . LYS A 1 310 ? 63.028 29.288 -101.721 1.00 77.12 310 LYS A O 1
ATOM 2555 N N . PHE A 1 311 ? 61.563 28.009 -100.597 1.00 76.12 311 PHE A N 1
ATOM 2556 C CA . PHE A 1 311 ? 61.466 26.970 -101.619 1.00 76.12 311 PHE A CA 1
ATOM 2557 C C . PHE A 1 311 ? 60.714 27.472 -102.859 1.00 76.12 311 PHE A C 1
ATOM 2559 O O . PHE A 1 311 ? 61.164 27.236 -103.983 1.00 76.12 311 PHE A O 1
ATOM 2566 N N . VAL A 1 312 ? 59.634 28.235 -102.665 1.00 76.69 312 VAL A N 1
ATOM 2567 C CA . VAL A 1 312 ? 58.899 28.908 -103.750 1.00 76.69 312 VAL A CA 1
ATOM 2568 C C . VAL A 1 312 ? 59.805 29.895 -104.500 1.00 76.69 312 VAL A C 1
ATOM 2570 O O . VAL A 1 312 ? 59.920 29.803 -105.723 1.00 76.69 312 VAL A O 1
ATOM 2573 N N . ASP A 1 313 ? 60.550 30.740 -103.781 1.00 73.81 313 ASP A N 1
ATOM 2574 C CA . ASP A 1 313 ? 61.518 31.687 -104.365 1.00 73.81 313 ASP A CA 1
ATOM 2575 C C . ASP A 1 313 ? 62.607 30.996 -105.214 1.00 73.81 313 ASP A C 1
ATOM 2577 O O . ASP A 1 313 ? 63.051 31.508 -106.248 1.00 73.81 313 ASP A O 1
ATOM 2581 N N . LEU A 1 314 ? 63.069 29.820 -104.781 1.00 72.62 314 LEU A N 1
ATOM 2582 C CA . LEU A 1 314 ? 64.044 29.007 -105.513 1.00 72.62 314 LEU A CA 1
ATOM 2583 C C . LEU A 1 314 ? 63.447 28.399 -106.787 1.00 72.62 314 LEU A C 1
ATOM 2585 O O . LEU A 1 314 ? 64.098 28.399 -107.836 1.00 72.62 314 LEU A O 1
ATOM 2589 N N . MET A 1 315 ? 62.212 27.904 -106.720 1.00 74.88 315 MET A N 1
ATOM 2590 C CA . MET A 1 315 ? 61.518 27.334 -107.876 1.00 74.88 315 MET A CA 1
ATOM 2591 C C . MET A 1 315 ? 61.269 28.380 -108.969 1.00 74.88 315 MET A C 1
ATOM 2593 O O . MET A 1 315 ? 61.465 28.081 -110.152 1.00 74.88 315 MET A O 1
ATOM 2597 N N . ASP A 1 316 ? 60.927 29.612 -108.594 1.00 71.62 316 ASP A N 1
ATOM 2598 C CA . ASP A 1 316 ? 60.717 30.698 -109.555 1.00 71.62 316 ASP A CA 1
ATOM 2599 C C . ASP A 1 316 ? 62.026 31.160 -110.217 1.00 71.62 316 ASP A C 1
ATOM 2601 O O . ASP A 1 316 ? 62.078 31.283 -111.444 1.00 71.62 316 ASP A O 1
ATOM 2605 N N . LYS A 1 317 ? 63.133 31.258 -109.465 1.00 70.12 317 LYS A N 1
ATOM 2606 C CA . LYS A 1 317 ? 64.473 31.503 -110.047 1.00 70.12 317 LYS A CA 1
ATOM 2607 C C . LYS A 1 317 ? 64.921 30.399 -111.008 1.00 70.12 317 LYS A C 1
ATOM 2609 O O . LYS A 1 317 ? 65.610 30.661 -111.993 1.00 70.12 317 LYS A O 1
ATOM 2614 N N . THR A 1 318 ? 64.525 29.154 -110.751 1.00 65.62 318 THR A N 1
ATOM 2615 C CA . THR A 1 318 ? 64.892 28.018 -111.611 1.00 65.62 318 THR A CA 1
ATOM 2616 C C . THR A 1 318 ? 64.127 28.045 -112.940 1.00 65.62 318 THR A C 1
ATOM 2618 O O . THR A 1 318 ? 64.696 27.712 -113.982 1.00 65.62 318 THR A O 1
ATOM 2621 N N . LYS A 1 319 ? 62.864 28.499 -112.941 1.00 67.00 319 LYS A N 1
ATOM 2622 C CA . LYS A 1 319 ? 62.100 28.732 -114.179 1.00 67.00 319 LYS A CA 1
ATOM 2623 C C . LYS A 1 319 ? 62.743 29.804 -115.056 1.00 67.00 319 LYS A C 1
ATOM 2625 O O . LYS A 1 319 ? 62.818 29.609 -116.266 1.00 67.00 319 LYS A O 1
ATOM 2630 N N . GLU A 1 320 ? 63.246 30.881 -114.456 1.00 64.38 320 GLU A N 1
ATOM 2631 C CA . GLU A 1 320 ? 63.853 32.007 -115.176 1.00 64.38 320 GLU A CA 1
ATOM 2632 C C . GLU A 1 320 ? 65.105 31.580 -115.976 1.00 64.38 320 GLU A C 1
ATOM 2634 O O . GLU A 1 320 ? 65.214 31.876 -117.170 1.00 64.38 320 GLU A O 1
ATOM 2639 N N . CYS A 1 321 ? 65.970 30.741 -115.391 1.00 57.56 321 CYS A N 1
ATOM 2640 C CA . CYS A 1 321 ? 67.147 30.169 -116.067 1.00 57.56 321 CYS A CA 1
ATOM 2641 C C . CYS A 1 321 ? 66.811 29.256 -117.269 1.00 57.56 321 CYS A C 1
ATOM 2643 O O . CYS A 1 321 ? 67.554 29.218 -118.257 1.00 57.56 321 CYS A O 1
ATOM 2645 N N . TYR A 1 322 ? 65.698 28.515 -117.227 1.00 57.72 322 TYR A N 1
ATOM 2646 C CA . TYR A 1 322 ? 65.293 27.639 -118.339 1.00 57.72 322 TYR A CA 1
ATOM 2647 C C . TYR A 1 322 ? 64.791 28.429 -119.562 1.00 57.72 322 TYR A C 1
ATOM 2649 O O . TYR A 1 322 ? 65.008 28.016 -120.710 1.00 57.72 322 TYR A O 1
ATOM 2657 N N . SER A 1 323 ? 64.173 29.592 -119.337 1.00 60.19 323 SER A N 1
ATOM 2658 C CA . SER A 1 323 ? 63.736 30.511 -120.397 1.00 60.19 323 SER A CA 1
ATOM 2659 C C . SER A 1 323 ? 64.904 31.108 -121.187 1.00 60.19 323 SER A C 1
ATOM 2661 O O . SER A 1 323 ? 64.846 31.151 -122.419 1.00 60.19 323 SER A O 1
ATOM 2663 N N . ASP A 1 324 ? 65.983 31.505 -120.511 1.00 57.66 324 ASP A N 1
ATOM 2664 C CA . ASP A 1 324 ? 67.144 32.132 -121.158 1.00 57.66 324 ASP A CA 1
ATOM 2665 C C . ASP A 1 324 ? 67.964 31.144 -121.997 1.00 57.66 324 ASP A C 1
ATOM 2667 O O . ASP A 1 324 ? 68.415 31.469 -123.101 1.00 57.66 324 ASP A O 1
ATOM 2671 N N . THR A 1 325 ? 68.068 29.896 -121.541 1.00 58.62 325 THR A N 1
ATOM 2672 C CA . THR A 1 325 ? 68.772 28.830 -122.272 1.00 58.62 325 THR A CA 1
ATOM 2673 C C . THR A 1 325 ? 68.068 28.503 -123.602 1.00 58.62 325 THR A C 1
ATOM 2675 O O . THR A 1 325 ? 68.706 28.378 -124.647 1.00 58.62 325 THR A O 1
ATOM 2678 N N . SER A 1 326 ? 66.730 28.502 -123.604 1.00 59.50 326 SER A N 1
ATOM 2679 C CA . SER A 1 326 ? 65.900 28.230 -124.791 1.00 59.50 326 SER A CA 1
ATOM 2680 C C . SER A 1 326 ? 65.891 29.362 -125.837 1.00 59.50 326 SER A C 1
ATOM 2682 O O . SER A 1 326 ? 65.405 29.171 -126.961 1.00 59.50 326 SER A O 1
ATOM 2684 N N . ARG A 1 327 ? 66.371 30.564 -125.480 1.00 64.44 327 ARG A N 1
ATOM 2685 C CA . ARG A 1 327 ? 66.486 31.717 -126.391 1.00 64.44 327 ARG A CA 1
ATOM 2686 C C . ARG A 1 327 ? 67.791 31.673 -127.191 1.00 64.44 327 ARG A C 1
ATOM 2688 O O . ARG A 1 327 ? 67.766 31.899 -128.399 1.00 64.44 327 ARG A O 1
ATOM 2695 N N . LEU A 1 328 ? 68.900 31.313 -126.544 1.00 60.25 328 LEU A N 1
ATOM 2696 C CA . LEU A 1 328 ? 70.236 31.273 -127.156 1.00 60.25 328 LEU A CA 1
ATOM 2697 C C . LEU A 1 328 ? 70.408 30.133 -128.178 1.00 60.25 328 LEU A C 1
ATOM 2699 O O . LEU A 1 328 ? 71.096 30.309 -129.185 1.00 60.25 328 LEU A O 1
ATOM 2703 N N . GLU A 1 329 ? 69.740 28.990 -127.996 1.00 58.94 329 GLU A N 1
ATOM 2704 C CA . GLU A 1 329 ? 69.777 27.896 -128.984 1.00 58.94 329 GLU A CA 1
ATOM 2705 C C . GLU A 1 329 ? 69.056 28.241 -130.300 1.00 58.94 329 GLU A C 1
ATOM 2707 O O . GLU A 1 329 ? 69.469 27.787 -131.371 1.00 58.94 329 GLU A O 1
ATOM 2712 N N . ARG A 1 330 ? 68.030 29.105 -130.260 1.00 61.28 330 ARG A N 1
ATOM 2713 C CA . ARG A 1 330 ? 67.297 29.545 -131.461 1.00 61.28 330 ARG A CA 1
ATOM 2714 C C . ARG A 1 330 ? 68.088 30.533 -132.324 1.00 61.28 330 ARG A C 1
ATOM 2716 O O . ARG A 1 330 ? 67.990 30.473 -133.549 1.00 61.28 330 ARG A O 1
ATOM 2723 N N . GLU A 1 331 ? 68.914 31.390 -131.727 1.00 59.78 331 GLU A N 1
ATOM 2724 C CA . GLU A 1 331 ? 69.764 32.332 -132.478 1.00 59.78 331 GLU A CA 1
ATOM 2725 C C . GLU A 1 331 ? 70.924 31.636 -133.208 1.00 59.78 331 GLU A C 1
ATOM 2727 O O . GLU A 1 331 ? 71.266 32.014 -134.332 1.00 59.78 331 GLU A O 1
ATOM 2732 N N . LYS A 1 332 ? 71.485 30.561 -132.635 1.00 62.56 332 LYS A N 1
ATOM 2733 C CA . LYS A 1 332 ? 72.568 29.783 -133.264 1.00 62.56 332 LYS A CA 1
ATOM 2734 C C . LYS A 1 332 ? 72.120 29.074 -134.552 1.00 62.56 332 LYS A C 1
ATOM 2736 O O . LYS A 1 332 ? 72.896 28.990 -135.505 1.00 62.56 332 LYS A O 1
ATOM 2741 N N . LEU A 1 333 ? 70.876 28.591 -134.604 1.00 62.44 333 LEU A N 1
ATOM 2742 C CA . LEU A 1 333 ? 70.341 27.857 -135.759 1.00 62.44 333 LEU A CA 1
ATOM 2743 C C . LEU A 1 333 ? 70.107 28.767 -136.983 1.00 62.44 333 LEU A C 1
ATOM 2745 O O . LEU A 1 333 ? 70.363 28.359 -138.114 1.00 62.44 333 LEU A O 1
ATOM 2749 N N . SER A 1 334 ? 69.687 30.015 -136.751 1.00 65.81 334 SER A N 1
ATOM 2750 C CA . SER A 1 334 ? 69.384 31.003 -137.800 1.00 65.81 334 SER A CA 1
ATOM 2751 C C . SER A 1 334 ? 70.632 31.458 -138.579 1.00 65.81 334 SER A C 1
ATOM 2753 O O . SER A 1 334 ? 70.617 31.560 -139.805 1.00 65.81 334 SER A O 1
ATOM 2755 N N . ILE A 1 335 ? 71.763 31.654 -137.889 1.00 63.66 335 ILE A N 1
ATOM 2756 C CA . ILE A 1 335 ? 73.018 32.120 -138.512 1.00 63.66 335 ILE A CA 1
ATOM 2757 C C . ILE A 1 335 ? 73.666 31.033 -139.390 1.00 63.66 335 ILE A C 1
ATOM 2759 O O . ILE A 1 335 ? 74.268 31.347 -140.419 1.00 63.66 335 ILE A O 1
ATOM 2763 N N . SER A 1 336 ? 73.520 29.757 -139.018 1.00 62.91 336 SER A N 1
ATOM 2764 C CA . SER A 1 336 ? 74.083 28.628 -139.772 1.00 62.91 336 SER A CA 1
ATOM 2765 C C . SER A 1 336 ? 73.392 28.437 -141.131 1.00 62.91 336 SER A C 1
ATOM 2767 O O . SER A 1 336 ? 74.056 28.279 -142.156 1.00 62.91 336 SER A O 1
ATOM 2769 N N . GLN A 1 337 ? 72.061 28.563 -141.168 1.00 63.50 337 GLN A N 1
ATOM 2770 C CA . GLN A 1 337 ? 71.270 28.386 -142.393 1.00 63.50 337 GLN A CA 1
ATOM 2771 C C . GLN A 1 337 ? 71.543 29.474 -143.447 1.00 63.50 337 GLN A C 1
ATOM 2773 O O . GLN A 1 337 ? 71.559 29.184 -144.642 1.00 63.50 337 GLN A O 1
ATOM 2778 N N . GLN A 1 338 ? 71.834 30.710 -143.029 1.00 65.94 338 GLN A N 1
ATOM 2779 C CA . GLN A 1 338 ? 72.135 31.804 -143.959 1.00 65.94 338 GLN A CA 1
ATOM 2780 C C . GLN A 1 338 ? 73.498 31.631 -144.661 1.00 65.94 338 GLN A C 1
ATOM 2782 O O . GLN A 1 338 ? 73.643 31.999 -145.826 1.00 65.94 338 GLN A O 1
ATOM 2787 N N . CYS A 1 339 ? 74.493 31.038 -143.990 1.00 63.84 339 CYS A N 1
ATOM 2788 C CA . CYS A 1 339 ? 75.828 30.825 -144.565 1.00 63.84 339 CYS A CA 1
ATOM 2789 C C . CYS A 1 339 ? 75.864 29.702 -145.620 1.00 63.84 339 CYS A C 1
ATOM 2791 O O . CYS A 1 339 ? 76.693 29.752 -146.530 1.00 63.84 339 CYS A O 1
ATOM 2793 N N . GLU A 1 340 ? 74.975 28.706 -145.543 1.00 65.62 340 GLU A N 1
ATOM 2794 C CA . GLU A 1 340 ? 74.877 27.650 -146.565 1.00 65.62 340 GLU A CA 1
ATOM 2795 C C . GLU A 1 340 ? 74.319 28.164 -147.898 1.00 65.62 340 GLU A C 1
ATOM 2797 O O . GLU A 1 340 ? 74.802 27.761 -148.959 1.00 65.62 340 GLU A O 1
ATOM 2802 N N . ILE A 1 341 ? 73.361 29.094 -147.859 1.00 71.56 341 ILE A N 1
ATOM 2803 C CA . ILE A 1 341 ? 72.754 29.678 -149.064 1.00 71.56 341 ILE A CA 1
ATOM 2804 C C . ILE A 1 341 ? 73.793 30.479 -149.870 1.00 71.56 341 ILE A C 1
ATOM 2806 O O . ILE A 1 341 ? 73.880 30.348 -151.095 1.00 71.56 341 ILE A O 1
ATOM 2810 N N . ASP A 1 342 ? 74.633 31.265 -149.193 1.00 69.75 342 ASP A N 1
ATOM 2811 C CA . ASP A 1 342 ? 75.608 32.137 -149.857 1.00 69.75 342 ASP A CA 1
ATOM 2812 C C . ASP A 1 342 ? 76.768 31.364 -150.517 1.00 69.75 342 ASP A C 1
ATOM 2814 O O . ASP A 1 342 ? 77.264 31.768 -151.575 1.00 69.75 342 ASP A O 1
ATOM 2818 N N . ILE A 1 343 ? 77.192 30.230 -149.943 1.00 69.56 343 ILE A N 1
ATOM 2819 C CA . ILE A 1 343 ? 78.248 29.379 -150.526 1.00 69.56 343 ILE A CA 1
ATOM 2820 C C . ILE A 1 343 ? 77.796 28.789 -151.866 1.00 69.56 343 ILE A C 1
ATOM 2822 O O . ILE A 1 343 ? 78.582 28.741 -152.819 1.00 69.56 343 ILE A O 1
ATOM 2826 N N . GLU A 1 344 ? 76.535 28.375 -151.967 1.00 73.00 344 GLU A N 1
ATOM 2827 C CA . GLU A 1 344 ? 76.029 27.720 -153.173 1.00 73.00 344 GLU A CA 1
ATOM 2828 C C . GLU A 1 344 ? 75.796 28.713 -154.319 1.00 73.00 344 GLU A C 1
ATOM 2830 O O . GLU A 1 344 ? 76.108 28.421 -155.478 1.00 73.00 344 GLU A O 1
ATOM 2835 N N . SER A 1 345 ? 75.400 29.947 -153.993 1.00 75.56 345 SER A N 1
ATOM 2836 C CA . SER A 1 345 ? 75.357 31.056 -154.954 1.00 75.56 345 SER A CA 1
ATOM 2837 C C . SER A 1 345 ? 76.741 31.355 -155.561 1.00 75.56 345 SER A C 1
ATOM 2839 O O . SER A 1 345 ? 76.890 31.488 -156.780 1.00 75.56 345 SER A O 1
ATOM 2841 N N . LEU A 1 346 ? 77.797 31.368 -154.737 1.00 72.88 346 LEU A N 1
ATOM 2842 C CA . LEU A 1 346 ? 79.167 31.660 -155.181 1.00 72.88 346 LEU A CA 1
ATOM 2843 C C . LEU A 1 346 ? 79.785 30.559 -156.052 1.00 72.88 346 LEU A C 1
ATOM 2845 O O . LEU A 1 346 ? 80.507 30.872 -157.000 1.00 72.88 346 LEU A O 1
ATOM 2849 N N . LYS A 1 347 ? 79.494 29.280 -155.780 1.00 74.06 347 LYS A N 1
ATOM 2850 C CA . LYS A 1 347 ? 79.931 28.175 -156.653 1.00 74.06 347 LYS A CA 1
ATOM 2851 C C . LYS A 1 347 ? 79.356 28.303 -158.057 1.00 74.06 347 LYS A C 1
ATOM 2853 O O . LYS A 1 347 ? 80.079 28.103 -159.032 1.00 74.06 347 LYS A O 1
ATOM 2858 N N . THR A 1 348 ? 78.078 28.663 -158.145 1.00 75.50 348 THR A N 1
ATOM 2859 C CA . THR A 1 348 ? 77.372 28.806 -159.421 1.00 75.50 348 THR A CA 1
ATOM 2860 C C . THR A 1 348 ? 78.040 29.882 -160.285 1.00 75.50 348 THR A C 1
ATOM 2862 O O . THR A 1 348 ? 78.371 29.622 -161.439 1.00 75.50 348 THR A O 1
ATOM 2865 N N . MET A 1 349 ? 78.403 31.031 -159.696 1.00 75.44 349 MET A N 1
ATOM 2866 C CA . MET A 1 349 ? 79.143 32.083 -160.413 1.00 75.44 349 MET A CA 1
ATOM 2867 C C . MET A 1 349 ? 80.521 31.643 -160.932 1.00 75.44 349 MET A C 1
ATOM 2869 O O . MET A 1 349 ? 80.906 32.042 -162.030 1.00 75.44 349 MET A O 1
ATOM 2873 N N . ILE A 1 350 ? 81.292 30.851 -160.173 1.00 73.38 350 ILE A N 1
ATOM 2874 C CA . ILE A 1 350 ? 82.618 30.388 -160.633 1.00 73.38 350 ILE A CA 1
ATOM 2875 C C . ILE A 1 350 ? 82.488 29.459 -161.837 1.00 73.38 350 ILE A C 1
ATOM 2877 O O . ILE A 1 350 ? 83.297 29.534 -162.763 1.00 73.38 350 ILE A O 1
ATOM 2881 N N . ILE A 1 351 ? 81.477 28.591 -161.829 1.00 75.88 351 ILE A N 1
ATOM 2882 C CA . ILE A 1 351 ? 81.216 27.668 -162.936 1.00 75.88 351 ILE A CA 1
ATOM 2883 C C . ILE A 1 351 ? 80.903 28.449 -164.218 1.00 75.88 351 ILE A C 1
ATOM 2885 O O . ILE A 1 351 ? 81.425 28.104 -165.278 1.00 75.88 351 ILE A O 1
ATOM 2889 N N . ASP A 1 352 ? 80.123 29.525 -164.123 1.00 77.50 352 ASP A N 1
ATOM 2890 C CA . ASP A 1 352 ? 79.791 30.357 -165.283 1.00 77.50 352 ASP A CA 1
ATOM 2891 C C . ASP A 1 352 ? 81.012 31.116 -165.824 1.00 77.50 352 ASP A C 1
ATOM 2893 O O . ASP A 1 352 ? 81.265 31.086 -167.028 1.00 77.50 352 ASP A O 1
ATOM 2897 N N . ILE A 1 353 ? 81.845 31.694 -164.947 1.00 75.94 353 ILE A N 1
ATOM 2898 C CA . ILE A 1 353 ? 83.107 32.343 -165.354 1.00 75.94 353 ILE A CA 1
ATOM 2899 C C . ILE A 1 353 ? 84.039 31.343 -166.059 1.00 75.94 353 ILE A C 1
ATOM 2901 O O . ILE A 1 353 ? 84.666 31.686 -167.059 1.00 75.94 353 ILE A O 1
ATOM 2905 N N . ARG A 1 354 ? 84.115 30.092 -165.582 1.00 74.38 354 ARG A N 1
ATOM 2906 C CA . ARG A 1 354 ? 84.923 29.042 -166.231 1.00 74.38 354 ARG A CA 1
ATOM 2907 C C . ARG A 1 354 ? 84.448 28.738 -167.643 1.00 74.38 354 ARG A C 1
ATOM 2909 O O . ARG A 1 354 ? 85.279 28.647 -168.542 1.00 74.38 354 ARG A O 1
ATOM 2916 N N . LYS A 1 355 ? 83.134 28.613 -167.849 1.00 77.38 355 LYS A N 1
ATOM 2917 C CA . LYS A 1 355 ? 82.564 28.385 -169.186 1.00 77.38 355 LYS A CA 1
ATOM 2918 C C . LYS A 1 355 ? 82.912 29.523 -170.144 1.00 77.38 355 LYS A C 1
ATOM 2920 O O . LYS A 1 355 ? 83.250 29.262 -171.295 1.00 77.38 355 LYS A O 1
ATOM 2925 N N . GLU A 1 356 ? 82.873 30.762 -169.663 1.00 78.56 356 GLU A N 1
ATOM 2926 C CA . GLU A 1 356 ? 83.193 31.946 -170.463 1.00 78.56 356 GLU A CA 1
ATOM 2927 C C . GLU A 1 356 ? 84.672 31.969 -170.891 1.00 78.56 356 GLU A C 1
ATOM 2929 O O . GLU A 1 356 ? 84.959 32.119 -172.078 1.00 78.56 356 GLU A O 1
ATOM 2934 N N . ILE A 1 357 ? 85.603 31.708 -169.962 1.00 75.81 357 ILE A N 1
ATOM 2935 C CA . ILE A 1 357 ? 87.048 31.633 -170.254 1.00 75.81 357 ILE A CA 1
ATOM 2936 C C . ILE A 1 357 ? 87.359 30.471 -171.213 1.00 75.81 357 ILE A C 1
ATOM 2938 O O . ILE A 1 357 ? 88.172 30.619 -172.127 1.00 75.81 357 ILE A O 1
ATOM 2942 N N . SER A 1 358 ? 86.714 29.311 -171.042 1.00 74.19 358 SER A N 1
ATOM 2943 C CA . SER A 1 358 ? 86.870 28.168 -171.953 1.00 74.19 358 SER A CA 1
ATOM 2944 C C . SER A 1 358 ? 86.435 28.501 -173.381 1.00 74.19 358 SER A C 1
ATOM 2946 O O . SER A 1 358 ? 87.144 28.149 -174.322 1.00 74.19 358 SER A O 1
ATOM 2948 N N . ARG A 1 359 ? 85.322 29.228 -173.544 1.00 75.88 359 ARG A N 1
ATOM 2949 C CA . ARG A 1 359 ? 84.848 29.684 -174.856 1.00 75.88 359 ARG A CA 1
ATOM 2950 C C . ARG A 1 359 ? 85.828 30.671 -175.498 1.00 75.88 359 ARG A C 1
ATOM 2952 O O . ARG A 1 359 ? 86.165 30.512 -176.665 1.00 75.88 359 ARG A O 1
ATOM 2959 N N . GLU A 1 360 ? 86.339 31.649 -174.744 1.00 75.56 360 GLU A N 1
ATOM 2960 C CA . GLU A 1 360 ? 87.356 32.590 -175.251 1.00 75.56 360 GLU A CA 1
ATOM 2961 C C . GLU A 1 360 ? 88.644 31.874 -175.687 1.00 75.56 360 GLU A C 1
ATOM 2963 O O . GLU A 1 360 ? 89.261 32.237 -176.693 1.00 75.56 360 GLU A O 1
ATOM 2968 N N . LYS A 1 361 ? 89.035 30.819 -174.963 1.00 74.94 361 LYS A N 1
ATOM 2969 C CA . LYS A 1 361 ? 90.179 29.972 -175.318 1.00 74.94 361 LYS A CA 1
ATOM 2970 C C . LYS A 1 361 ? 89.951 29.220 -176.631 1.00 74.94 361 LYS A C 1
ATOM 2972 O O . LYS A 1 361 ? 90.859 29.182 -177.461 1.00 74.94 361 LYS A O 1
ATOM 2977 N N . GLU A 1 362 ? 88.763 28.661 -176.844 1.00 74.62 362 GLU A N 1
ATOM 2978 C CA . GLU A 1 362 ? 88.388 28.029 -178.117 1.00 74.62 362 GLU A CA 1
ATOM 2979 C C . GLU A 1 362 ? 88.360 29.030 -179.275 1.00 74.62 362 GLU A C 1
ATOM 2981 O O . GLU A 1 362 ? 88.911 28.751 -180.339 1.00 74.62 362 GLU A O 1
ATOM 2986 N N . GLU A 1 363 ? 87.814 30.230 -179.068 1.00 73.94 363 GLU A N 1
ATOM 2987 C CA . GLU A 1 363 ? 87.832 31.291 -180.081 1.00 73.94 363 GLU A CA 1
ATOM 2988 C C . GLU A 1 363 ? 89.256 31.738 -180.436 1.00 73.94 363 GLU A C 1
ATOM 2990 O O . GLU A 1 363 ? 89.545 32.037 -181.598 1.00 73.94 363 GLU A O 1
ATOM 2995 N N . CYS A 1 364 ? 90.161 31.789 -179.455 1.00 70.88 364 CYS A N 1
ATOM 2996 C CA . CYS A 1 364 ? 91.570 32.095 -179.690 1.00 70.88 364 CYS A CA 1
ATOM 2997 C C . CYS A 1 364 ? 92.256 30.990 -180.511 1.00 70.88 364 CYS A C 1
ATOM 2999 O O . CYS A 1 364 ? 93.002 31.294 -181.441 1.00 70.88 364 CYS A O 1
ATOM 3001 N N . LEU A 1 365 ? 91.970 29.716 -180.219 1.00 71.44 365 LEU A N 1
ATOM 3002 C CA . LEU A 1 365 ? 92.474 28.572 -180.989 1.00 71.44 365 LEU A CA 1
ATOM 3003 C C . LEU A 1 365 ? 91.949 28.573 -182.428 1.00 71.44 365 LEU A C 1
ATOM 3005 O O . LEU A 1 365 ? 92.729 28.409 -183.361 1.00 71.44 365 LEU A O 1
ATOM 3009 N N . MET A 1 366 ? 90.662 28.861 -182.620 1.00 74.25 366 MET A N 1
ATOM 3010 C CA . MET A 1 366 ? 90.052 29.012 -183.945 1.00 74.25 366 MET A CA 1
ATOM 3011 C C . MET A 1 366 ? 90.696 30.157 -184.742 1.00 74.25 366 MET A C 1
ATOM 3013 O O . MET A 1 366 ? 90.957 30.010 -185.936 1.00 74.25 366 MET A O 1
ATOM 3017 N N . ARG A 1 367 ? 91.008 31.288 -184.088 1.00 69.75 367 ARG A N 1
ATOM 3018 C CA . ARG A 1 367 ? 91.728 32.415 -184.712 1.00 69.75 367 ARG A CA 1
ATOM 3019 C C . ARG A 1 367 ? 93.148 32.037 -185.138 1.00 69.75 367 ARG A C 1
ATOM 3021 O O . ARG 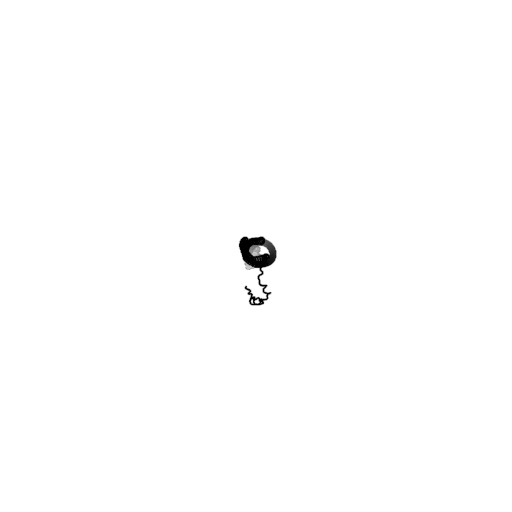A 1 367 ? 93.561 32.415 -186.232 1.00 69.75 367 ARG A O 1
ATOM 3028 N N . ILE A 1 368 ? 93.866 31.270 -184.315 1.00 67.06 368 ILE A N 1
ATOM 3029 C CA . ILE A 1 368 ? 95.187 30.723 -184.666 1.00 67.06 368 ILE A CA 1
ATOM 3030 C C . ILE A 1 368 ? 95.070 29.818 -185.893 1.00 67.06 368 ILE A C 1
ATOM 3032 O O . ILE A 1 368 ? 95.832 29.969 -186.842 1.00 67.06 368 ILE A O 1
ATOM 3036 N N . GLN A 1 369 ? 94.095 28.913 -185.897 1.00 66.12 369 GLN A N 1
ATOM 3037 C CA . GLN A 1 369 ? 93.921 27.920 -186.955 1.00 66.12 369 GLN A CA 1
ATOM 3038 C C . GLN A 1 369 ? 93.566 28.568 -188.300 1.00 66.12 369 GLN A C 1
ATOM 3040 O O . GLN A 1 369 ? 94.170 28.244 -189.319 1.00 66.12 369 GLN A O 1
ATOM 3045 N N . LYS A 1 370 ? 92.699 29.585 -188.281 1.00 66.69 370 LYS A N 1
ATOM 3046 C CA . LYS A 1 370 ? 92.361 30.385 -189.463 1.00 66.69 370 LYS A CA 1
ATOM 3047 C C . LYS A 1 370 ? 93.558 31.176 -190.012 1.00 66.69 370 LYS A C 1
ATOM 3049 O O . LYS A 1 370 ? 93.753 31.235 -191.221 1.00 66.69 370 LYS A O 1
ATOM 3054 N N . ALA A 1 371 ? 94.402 31.733 -189.139 1.00 61.19 371 ALA A N 1
ATOM 3055 C CA . ALA A 1 371 ? 95.619 32.430 -189.561 1.00 61.19 371 ALA A CA 1
ATOM 3056 C C . ALA A 1 371 ? 96.654 31.483 -190.205 1.00 61.19 371 ALA A C 1
ATOM 3058 O O . ALA A 1 371 ? 97.421 31.911 -191.070 1.00 61.19 371 ALA A O 1
ATOM 3059 N N . ILE A 1 372 ? 96.677 30.204 -189.806 1.00 63.22 372 ILE A N 1
ATOM 3060 C CA . ILE A 1 372 ? 97.549 29.176 -190.403 1.00 63.22 372 ILE A CA 1
ATOM 3061 C C . ILE A 1 372 ? 97.081 28.844 -191.828 1.00 63.22 372 ILE A C 1
ATOM 3063 O O . ILE A 1 372 ? 97.915 28.727 -192.726 1.00 63.22 372 ILE A O 1
ATOM 3067 N N . GLU A 1 373 ? 95.768 28.734 -192.042 1.00 63.47 373 GLU A N 1
ATOM 3068 C CA . GLU A 1 373 ? 95.166 28.415 -193.344 1.00 63.47 373 GLU A CA 1
ATOM 3069 C C . GLU A 1 373 ? 95.282 29.568 -194.358 1.00 63.47 373 GLU A C 1
ATOM 3071 O O . GLU A 1 373 ? 95.557 29.325 -195.529 1.00 63.47 373 GLU A O 1
ATOM 3076 N N . GLU A 1 374 ? 95.142 30.826 -193.927 1.00 61.69 374 GLU A N 1
ATOM 3077 C CA . GLU A 1 374 ? 95.193 31.998 -194.823 1.00 61.69 374 GLU A CA 1
ATOM 3078 C C . GLU A 1 374 ? 96.619 32.394 -195.265 1.00 61.69 374 GLU A C 1
ATOM 3080 O O . GLU A 1 374 ? 96.776 33.153 -196.222 1.00 61.69 374 GLU A O 1
ATOM 3085 N N . THR A 1 375 ? 97.671 31.892 -194.604 1.00 61.09 375 THR A N 1
ATOM 3086 C CA . THR A 1 375 ? 99.077 32.270 -194.877 1.00 61.09 375 THR A CA 1
ATOM 3087 C C . THR A 1 375 ? 99.919 31.172 -195.533 1.00 61.09 375 THR A C 1
ATOM 3089 O O . THR A 1 375 ? 101.148 31.285 -195.568 1.00 61.09 375 THR A O 1
ATOM 3092 N N . ASP A 1 376 ? 99.289 30.112 -196.053 1.00 55.69 376 ASP A N 1
ATOM 3093 C CA . ASP A 1 376 ? 99.958 28.974 -196.713 1.00 55.69 376 ASP A CA 1
ATOM 3094 C C . ASP A 1 376 ? 101.131 28.414 -195.867 1.00 55.69 376 ASP A C 1
ATOM 3096 O O . ASP A 1 376 ? 102.221 28.087 -196.349 1.00 55.69 376 ASP A O 1
ATOM 3100 N N . GLY A 1 377 ? 100.925 28.369 -194.543 1.00 58.66 377 GLY A N 1
ATOM 3101 C CA . GLY A 1 377 ? 101.888 27.852 -193.567 1.00 58.66 377 GLY A CA 1
ATOM 3102 C C . GLY A 1 377 ? 103.004 28.812 -193.130 1.00 58.66 377 GLY A C 1
ATOM 3103 O O . GLY A 1 377 ? 103.924 28.380 -192.433 1.00 58.66 377 GLY A O 1
ATOM 3104 N N . LYS A 1 378 ? 102.960 30.105 -193.483 1.00 54.75 378 LYS A N 1
ATOM 3105 C CA . LYS A 1 378 ? 103.974 31.098 -193.073 1.00 54.75 378 LYS A CA 1
ATOM 3106 C C . LYS A 1 378 ? 103.385 32.217 -192.209 1.00 54.75 378 LYS A C 1
ATOM 3108 O O . LYS A 1 378 ? 103.371 33.379 -192.607 1.00 54.75 378 LYS A O 1
ATOM 3113 N N . ILE A 1 379 ? 102.980 31.883 -190.982 1.00 59.03 379 ILE A N 1
ATOM 3114 C CA . ILE A 1 379 ? 102.684 32.897 -189.957 1.00 59.03 379 ILE A CA 1
ATOM 3115 C C . ILE A 1 379 ? 103.974 33.612 -189.548 1.00 59.03 379 ILE A C 1
ATOM 3117 O O . ILE A 1 379 ? 105.014 32.995 -189.303 1.00 59.03 379 ILE A O 1
ATOM 3121 N N . THR A 1 380 ? 103.908 34.937 -189.438 1.00 57.19 380 THR A N 1
ATOM 3122 C CA . THR A 1 380 ? 105.053 35.749 -189.028 1.00 57.19 380 THR A CA 1
ATOM 3123 C C . THR A 1 380 ? 105.336 35.614 -187.525 1.00 57.19 380 THR A C 1
ATOM 3125 O O . THR A 1 380 ? 104.433 35.516 -186.696 1.00 57.19 380 THR A O 1
ATOM 3128 N N . SER A 1 381 ? 106.613 35.670 -187.127 1.00 60.84 381 SER A N 1
ATOM 3129 C CA . SER A 1 381 ? 107.055 35.493 -185.726 1.00 60.84 381 SER A CA 1
ATOM 3130 C C . SER A 1 381 ? 106.355 36.410 -184.701 1.00 60.84 381 SER A C 1
ATOM 3132 O O . SER A 1 381 ? 106.281 36.078 -183.516 1.00 60.84 381 SER A O 1
ATOM 3134 N N . ARG A 1 382 ? 105.822 37.563 -185.130 1.00 64.75 382 ARG A N 1
ATOM 3135 C CA . ARG A 1 382 ? 105.092 38.493 -184.254 1.00 64.75 382 ARG A CA 1
ATOM 3136 C C . ARG A 1 382 ? 103.691 38.000 -183.898 1.00 64.75 382 ARG A C 1
ATOM 3138 O O . ARG A 1 382 ? 103.262 38.205 -182.767 1.00 64.75 382 ARG A O 1
ATOM 3145 N N . GLU A 1 383 ? 102.997 37.362 -184.832 1.00 62.44 383 GLU A N 1
ATOM 3146 C CA . GLU A 1 383 ? 101.620 36.901 -184.629 1.00 62.44 383 GLU A CA 1
ATOM 3147 C C . GLU A 1 383 ? 101.584 35.642 -183.763 1.00 62.44 383 GLU A C 1
ATOM 3149 O O . GLU A 1 383 ? 100.794 35.575 -182.825 1.00 62.44 383 GLU A O 1
ATOM 3154 N N . ALA A 1 384 ? 102.527 34.715 -183.964 1.00 62.41 384 ALA A N 1
ATOM 3155 C CA . ALA A 1 384 ? 102.677 33.536 -183.108 1.00 62.41 384 ALA A CA 1
ATOM 3156 C C . ALA A 1 384 ? 102.902 33.910 -181.629 1.00 62.41 384 ALA A C 1
ATOM 3158 O O . ALA A 1 384 ? 102.224 33.389 -180.747 1.00 62.41 384 ALA A O 1
ATOM 3159 N N . LYS A 1 385 ? 103.772 34.895 -181.351 1.00 66.38 385 LYS A N 1
ATOM 3160 C CA . LYS A 1 385 ? 104.008 35.382 -179.978 1.00 66.38 385 LYS A CA 1
ATOM 3161 C C . LYS A 1 385 ? 102.792 36.066 -179.355 1.00 66.38 385 LYS A C 1
ATOM 3163 O O . LYS A 1 385 ? 102.632 36.031 -178.137 1.00 66.38 385 LYS A O 1
ATOM 3168 N N . LYS A 1 386 ? 101.950 36.719 -180.161 1.00 72.81 386 LYS A N 1
ATOM 3169 C CA . LYS A 1 386 ? 100.716 37.339 -179.665 1.00 72.81 386 LYS A CA 1
ATOM 3170 C C . LYS A 1 386 ? 99.721 36.263 -179.224 1.00 72.81 386 LYS A C 1
ATOM 3172 O O . LYS A 1 386 ? 99.188 36.352 -178.123 1.00 72.81 386 LYS A O 1
ATOM 3177 N N . TYR A 1 387 ? 99.541 35.233 -180.045 1.00 73.00 387 TYR A N 1
ATOM 3178 C CA . TYR A 1 387 ? 98.643 34.124 -179.745 1.00 73.00 387 TYR A CA 1
ATOM 3179 C C . TYR A 1 387 ? 99.126 33.240 -178.589 1.00 73.00 387 TYR A C 1
ATOM 3181 O O . TYR A 1 387 ? 98.317 32.862 -177.746 1.00 73.00 387 TYR A O 1
ATOM 3189 N N . GLU A 1 388 ? 100.432 32.970 -178.480 1.00 68.94 388 GLU A N 1
ATOM 3190 C CA . GLU A 1 388 ? 100.999 32.290 -177.303 1.00 68.94 388 GLU A CA 1
ATOM 3191 C C . GLU A 1 388 ? 100.722 33.064 -176.013 1.00 68.94 388 GLU A C 1
ATOM 3193 O O . GLU A 1 388 ? 100.374 32.467 -174.994 1.00 68.94 388 GLU A O 1
ATOM 3198 N N . LYS A 1 389 ? 100.834 34.397 -176.054 1.00 76.12 389 LYS A N 1
ATOM 3199 C CA . LYS A 1 389 ? 100.547 35.233 -174.889 1.00 76.12 389 LYS A CA 1
ATOM 3200 C C . LYS A 1 389 ? 99.062 35.203 -174.515 1.00 76.12 389 LYS A C 1
ATOM 3202 O O . LYS A 1 389 ? 98.755 35.004 -173.345 1.00 76.12 389 LYS A O 1
ATOM 3207 N N . GLU A 1 390 ? 98.154 35.333 -175.486 1.00 70.88 390 GLU A N 1
ATOM 3208 C CA . GLU A 1 390 ? 96.703 35.253 -175.237 1.00 70.88 390 GLU A CA 1
ATOM 3209 C C . GLU A 1 390 ? 96.292 33.878 -174.669 1.00 70.88 390 GLU A C 1
ATOM 3211 O O . GLU A 1 390 ? 95.553 33.812 -173.686 1.00 70.88 390 GLU A O 1
ATOM 3216 N N . LEU A 1 391 ? 96.833 32.774 -175.199 1.00 71.31 391 LEU A N 1
ATOM 3217 C CA . LEU A 1 391 ? 96.585 31.427 -174.667 1.00 71.31 391 LEU A CA 1
ATOM 3218 C C . LEU A 1 391 ? 97.160 31.220 -173.262 1.00 71.31 391 LEU A C 1
ATOM 3220 O O . LEU A 1 391 ? 96.530 30.562 -172.430 1.00 71.31 391 LEU A O 1
ATOM 3224 N N . SER A 1 392 ? 98.347 31.765 -172.987 1.00 73.88 392 SER A N 1
ATOM 3225 C CA . SER A 1 392 ? 98.969 31.691 -171.663 1.00 73.88 392 SER A CA 1
ATOM 3226 C C . SER A 1 392 ? 98.157 32.457 -170.616 1.00 73.88 392 SER A C 1
ATOM 3228 O O . SER A 1 392 ? 97.929 31.933 -169.524 1.00 73.88 392 SER A O 1
ATOM 3230 N N . ASP A 1 393 ? 97.675 33.657 -170.946 1.00 75.94 393 ASP A N 1
ATOM 3231 C CA . ASP A 1 393 ? 96.859 34.470 -170.038 1.00 75.94 393 ASP A CA 1
ATOM 3232 C C . ASP A 1 393 ? 95.500 33.801 -169.755 1.00 75.94 393 ASP A C 1
ATOM 3234 O O . ASP A 1 393 ? 95.063 33.744 -168.601 1.00 75.94 393 ASP A O 1
ATOM 3238 N N . LEU A 1 394 ? 94.858 33.208 -170.769 1.00 76.94 394 LEU A N 1
ATOM 3239 C CA . LEU A 1 394 ? 93.608 32.458 -170.588 1.00 76.94 394 LEU A CA 1
ATOM 3240 C C . LEU A 1 394 ? 93.808 31.181 -169.760 1.00 76.94 394 LEU A C 1
ATOM 3242 O O . LEU A 1 394 ? 93.001 30.896 -168.875 1.00 76.94 394 LEU A O 1
ATOM 3246 N N . ASN A 1 395 ? 94.899 30.439 -169.977 1.00 74.12 395 ASN A N 1
ATOM 3247 C CA . ASN A 1 395 ? 95.235 29.275 -169.149 1.00 74.12 395 ASN A CA 1
ATOM 3248 C C . ASN A 1 395 ? 95.490 29.665 -167.687 1.00 74.12 395 ASN A C 1
ATOM 3250 O O . ASN A 1 395 ? 95.046 28.957 -166.783 1.00 74.12 395 ASN A O 1
ATOM 3254 N N . TYR A 1 396 ? 96.144 30.803 -167.444 1.00 79.06 396 TYR A N 1
ATOM 3255 C CA . TYR A 1 396 ? 96.346 31.316 -166.092 1.00 79.06 396 TYR A CA 1
ATOM 3256 C C . TYR A 1 396 ? 95.016 31.674 -165.411 1.00 79.06 396 TYR A C 1
ATOM 3258 O O . TYR A 1 396 ? 94.781 31.275 -164.269 1.00 79.06 396 TYR A O 1
ATOM 3266 N N . LYS A 1 397 ? 94.098 32.358 -166.112 1.00 76.62 397 LYS A N 1
ATOM 3267 C CA . LYS A 1 397 ? 92.762 32.669 -165.570 1.00 76.62 397 LYS A CA 1
ATOM 3268 C C . LYS A 1 397 ? 91.958 31.402 -165.244 1.00 76.62 397 LYS A C 1
ATOM 3270 O O . LYS A 1 397 ? 91.286 31.355 -164.211 1.00 76.62 397 LYS A O 1
ATOM 3275 N N . LEU A 1 398 ? 92.062 30.367 -166.079 1.00 76.69 398 LEU A N 1
ATOM 3276 C CA . LEU A 1 398 ? 91.376 29.090 -165.875 1.00 76.69 398 LEU A CA 1
ATOM 3277 C C . LEU A 1 398 ? 91.928 28.343 -164.647 1.00 76.69 398 LEU A C 1
ATOM 3279 O O . LEU A 1 398 ? 91.142 27.917 -163.800 1.00 76.69 398 LEU A O 1
ATOM 3283 N N . LEU A 1 399 ? 93.252 28.308 -164.469 1.00 78.12 399 LEU A N 1
ATOM 3284 C CA . LEU A 1 399 ? 93.895 27.724 -163.286 1.00 78.12 399 LEU A CA 1
ATOM 3285 C C . LEU A 1 399 ? 93.498 28.450 -161.987 1.00 78.12 399 LEU A C 1
ATOM 3287 O O . LEU A 1 399 ? 93.097 27.823 -161.009 1.00 78.12 399 LEU A O 1
ATOM 3291 N N . MET A 1 400 ? 93.514 29.787 -161.981 1.00 76.62 400 MET A N 1
ATOM 3292 C CA . MET A 1 400 ? 93.119 30.572 -160.801 1.00 76.62 400 MET A CA 1
ATOM 3293 C C . MET A 1 400 ? 91.648 30.348 -160.408 1.00 76.62 400 MET A C 1
ATOM 3295 O O . MET A 1 400 ? 91.285 30.427 -159.228 1.00 76.62 400 MET A O 1
ATOM 3299 N N . SER A 1 401 ? 90.781 30.073 -161.385 1.00 72.81 401 SER A N 1
ATOM 3300 C CA . SER A 1 401 ? 89.375 29.744 -161.133 1.00 72.81 401 SER A CA 1
ATOM 3301 C C . SER A 1 401 ? 89.188 28.346 -160.527 1.00 72.81 401 SER A C 1
ATOM 3303 O O . SER A 1 401 ? 88.311 28.176 -159.679 1.00 72.81 401 SER A O 1
ATOM 3305 N N . GLU A 1 402 ? 90.039 27.378 -160.887 1.00 73.62 402 GLU A N 1
ATOM 3306 C CA . GLU A 1 402 ? 90.075 26.042 -160.276 1.00 73.62 402 GLU A CA 1
ATOM 3307 C C . GLU A 1 402 ? 90.486 26.112 -158.808 1.00 73.62 402 GLU A C 1
ATOM 3309 O O . GLU A 1 402 ? 89.750 25.627 -157.948 1.00 73.62 402 GLU A O 1
ATOM 3314 N N . GLU A 1 403 ? 91.580 26.812 -158.505 1.00 76.44 403 GLU A N 1
ATOM 3315 C CA . GLU A 1 403 ? 92.036 26.993 -157.122 1.00 76.44 403 GLU A CA 1
ATOM 3316 C C . GLU A 1 403 ? 90.971 27.680 -156.247 1.00 76.44 403 GLU A C 1
ATOM 3318 O O . GLU A 1 403 ? 90.785 27.340 -155.077 1.00 76.44 403 GLU A O 1
ATOM 3323 N N . THR A 1 404 ? 90.233 28.647 -156.805 1.00 74.50 404 THR A N 1
ATOM 3324 C CA . THR A 1 404 ? 89.194 29.378 -156.059 1.00 74.50 404 THR A CA 1
ATOM 3325 C C . THR A 1 404 ? 87.958 28.508 -155.781 1.00 74.50 404 THR A C 1
ATOM 3327 O O . THR A 1 404 ? 87.342 28.642 -154.721 1.00 74.50 404 THR A O 1
ATOM 3330 N N . LEU A 1 405 ? 87.601 27.595 -156.692 1.00 74.88 405 LEU A N 1
ATOM 3331 C CA . LEU A 1 405 ? 86.516 26.629 -156.481 1.00 74.88 405 LEU A CA 1
ATOM 3332 C C . LEU A 1 405 ? 86.875 25.621 -155.377 1.00 74.88 405 LEU A C 1
ATOM 3334 O O . LEU A 1 405 ? 86.049 25.319 -154.512 1.00 74.88 405 LEU A O 1
ATOM 3338 N N . GLU A 1 406 ? 88.119 25.143 -155.378 1.00 73.00 406 GLU A N 1
ATOM 3339 C CA . GLU A 1 406 ? 88.609 24.171 -154.400 1.00 73.00 406 GLU A CA 1
ATOM 3340 C C . GLU A 1 406 ? 88.706 24.781 -152.985 1.00 73.00 406 GLU A C 1
ATOM 3342 O O . GLU A 1 406 ? 88.346 24.145 -151.989 1.00 73.00 406 GLU A O 1
ATOM 3347 N N . GLU A 1 407 ? 89.100 26.058 -152.875 1.00 73.19 407 GLU A N 1
ATOM 3348 C CA . GLU A 1 407 ? 89.060 26.803 -151.607 1.00 73.19 407 GLU A CA 1
ATOM 3349 C C . GLU A 1 407 ? 87.629 26.963 -151.056 1.00 73.19 407 GLU A C 1
ATOM 3351 O O . GLU A 1 407 ? 87.427 26.848 -149.844 1.00 73.19 407 GLU A O 1
ATOM 3356 N N . LEU A 1 408 ? 86.623 27.177 -151.914 1.00 72.44 408 LEU A N 1
ATOM 3357 C CA . LEU A 1 408 ? 85.216 27.239 -151.490 1.00 72.44 408 LEU A CA 1
ATOM 3358 C C . LEU A 1 408 ? 84.678 25.880 -151.024 1.00 72.44 408 LEU A C 1
ATOM 3360 O O . LEU A 1 408 ? 83.900 25.832 -150.072 1.00 72.44 408 LEU A O 1
ATOM 3364 N N . GLN A 1 409 ? 85.109 24.772 -151.632 1.00 71.38 409 GLN A N 1
ATOM 3365 C CA . GLN A 1 409 ? 84.750 23.432 -151.152 1.00 71.38 409 GLN A CA 1
ATOM 3366 C C . GLN A 1 409 ? 85.314 23.151 -149.753 1.00 71.38 409 GLN A C 1
ATOM 3368 O O . GLN A 1 409 ? 84.599 22.601 -148.916 1.00 71.38 409 GLN A O 1
ATOM 3373 N N . LYS A 1 410 ? 86.539 23.604 -149.455 1.00 71.38 410 LYS A N 1
ATOM 3374 C CA . LYS A 1 410 ? 87.134 23.501 -148.108 1.00 71.38 410 LYS A CA 1
ATOM 3375 C C . LYS A 1 410 ? 86.471 24.431 -147.083 1.00 71.38 410 LYS A C 1
ATOM 3377 O O . LYS A 1 410 ? 86.451 24.116 -145.898 1.00 71.38 410 LYS A O 1
ATOM 3382 N N . ALA A 1 411 ? 85.895 25.557 -147.510 1.00 66.94 411 ALA A N 1
ATOM 3383 C CA . ALA A 1 411 ? 85.182 26.469 -146.614 1.00 66.94 411 ALA A CA 1
ATOM 3384 C C . ALA A 1 411 ? 83.864 25.884 -146.063 1.00 66.94 411 ALA A C 1
ATOM 3386 O O . ALA A 1 411 ? 83.419 26.315 -145.003 1.00 66.94 411 ALA A O 1
ATOM 3387 N N . ARG A 1 412 ? 83.264 24.884 -146.729 1.00 65.56 412 ARG A N 1
ATOM 3388 C CA . ARG A 1 412 ? 81.997 24.249 -146.311 1.00 65.56 412 ARG A CA 1
ATOM 3389 C C . ARG A 1 412 ? 82.089 23.492 -144.978 1.00 65.56 412 ARG A C 1
ATOM 3391 O O . ARG A 1 412 ? 81.077 23.319 -144.318 1.00 65.56 412 ARG A O 1
ATOM 3398 N N . THR A 1 413 ? 83.278 23.048 -144.571 1.00 65.38 413 THR A N 1
ATOM 3399 C CA . THR A 1 413 ? 83.487 22.283 -143.325 1.00 65.38 413 THR A CA 1
ATOM 3400 C C . THR A 1 413 ? 83.894 23.155 -142.131 1.00 65.38 413 THR A C 1
ATOM 3402 O O . THR A 1 413 ? 84.306 22.631 -141.100 1.00 65.38 413 THR A O 1
ATOM 3405 N N . LEU A 1 414 ? 83.853 24.484 -142.265 1.00 66.81 414 LEU A N 1
ATOM 3406 C CA . LEU A 1 414 ? 84.178 25.433 -141.197 1.00 66.81 414 LEU A CA 1
ATOM 3407 C C . LEU A 1 414 ? 82.887 26.026 -140.625 1.00 66.81 414 LEU A C 1
ATOM 3409 O O . LEU A 1 414 ? 81.993 26.356 -141.392 1.00 66.81 414 LEU A O 1
ATOM 3413 N N . GLU A 1 415 ? 82.817 26.228 -139.306 1.00 60.91 415 GLU A N 1
ATOM 3414 C CA . GLU A 1 415 ? 81.673 26.879 -138.650 1.00 60.91 415 GLU A CA 1
ATOM 3415 C C . GLU A 1 415 ? 81.960 28.343 -138.271 1.00 60.91 415 GLU A C 1
ATOM 3417 O O . GLU A 1 415 ? 83.086 28.731 -137.926 1.00 60.91 415 GLU A O 1
ATOM 3422 N N . GLY A 1 416 ? 80.905 29.162 -138.304 1.00 65.94 416 GLY A N 1
ATOM 3423 C CA . GLY A 1 416 ? 80.865 30.502 -137.716 1.00 65.94 416 GLY A CA 1
ATOM 3424 C C . GLY A 1 416 ? 81.793 31.521 -138.386 1.00 65.94 416 GLY A C 1
ATOM 3425 O O . GLY A 1 416 ? 81.847 31.661 -139.610 1.00 65.94 416 GLY A O 1
ATOM 3426 N N . GLU A 1 417 ? 82.550 32.274 -137.585 1.00 61.47 417 GLU A N 1
ATOM 3427 C CA . GLU A 1 417 ? 83.402 33.362 -138.091 1.00 61.47 417 GLU A CA 1
ATOM 3428 C C . GLU A 1 417 ? 84.496 32.898 -139.067 1.00 61.47 417 GLU A C 1
ATOM 3430 O O . GLU A 1 417 ? 84.916 33.661 -139.945 1.00 61.47 417 GLU A O 1
ATOM 3435 N N . LYS A 1 418 ? 84.967 31.650 -138.938 1.00 67.00 418 LYS A N 1
ATOM 3436 C CA . LYS A 1 418 ? 85.995 31.088 -139.829 1.00 67.00 418 LYS A CA 1
ATOM 3437 C C . LYS A 1 418 ? 85.438 30.831 -141.234 1.00 67.00 418 LYS A C 1
ATOM 3439 O O . LYS A 1 418 ? 86.131 31.123 -142.210 1.00 67.00 418 LYS A O 1
ATOM 3444 N N . GLN A 1 419 ? 84.184 30.386 -141.333 1.00 69.25 419 GLN A N 1
ATOM 3445 C CA . GLN A 1 419 ? 83.460 30.200 -142.596 1.00 69.25 419 GLN A CA 1
ATOM 3446 C C . GLN A 1 419 ? 83.279 31.539 -143.327 1.00 69.25 419 GLN A C 1
ATOM 3448 O O . GLN A 1 419 ? 83.633 31.683 -144.498 1.00 69.25 419 GLN A O 1
ATOM 3453 N N . ASN A 1 420 ? 82.848 32.571 -142.596 1.00 70.06 420 ASN A N 1
ATOM 3454 C CA . ASN A 1 420 ? 82.575 33.898 -143.151 1.00 70.06 420 ASN A CA 1
ATOM 3455 C C . ASN A 1 420 ? 83.857 34.600 -143.669 1.00 70.06 420 ASN A C 1
ATOM 3457 O O . ASN A 1 420 ? 83.867 35.218 -144.739 1.00 70.06 420 ASN A O 1
ATOM 3461 N N . LYS A 1 421 ? 84.996 34.444 -142.969 1.00 71.50 421 LYS A N 1
ATOM 3462 C CA . LYS A 1 421 ? 86.306 34.946 -143.441 1.00 71.50 421 LYS A CA 1
ATOM 3463 C C . LYS A 1 421 ? 86.775 34.259 -144.729 1.00 71.50 421 LYS A C 1
ATOM 3465 O O . LYS A 1 421 ? 87.298 34.942 -145.615 1.00 71.50 421 LYS A O 1
ATOM 3470 N N . ALA A 1 422 ? 86.586 32.944 -144.853 1.00 67.62 422 ALA A N 1
ATOM 3471 C CA . ALA A 1 422 ? 86.941 32.199 -146.062 1.00 67.62 422 ALA A CA 1
ATOM 3472 C C . ALA A 1 422 ? 86.096 32.647 -147.269 1.00 67.62 422 ALA A C 1
ATOM 3474 O O . ALA A 1 422 ? 86.642 32.924 -148.340 1.00 67.62 422 ALA A O 1
ATOM 3475 N N . MET A 1 423 ? 84.791 32.847 -147.065 1.00 71.69 423 MET A N 1
ATOM 3476 C CA . MET A 1 423 ? 83.860 33.297 -148.103 1.00 71.69 423 MET A CA 1
ATOM 3477 C C . MET A 1 423 ? 84.223 34.689 -148.654 1.00 71.69 423 MET A C 1
ATOM 3479 O O . MET A 1 423 ? 84.325 34.883 -149.868 1.00 71.69 423 MET A O 1
ATOM 3483 N N . LYS A 1 424 ? 84.553 35.651 -147.775 1.00 74.06 424 LYS A N 1
ATOM 3484 C CA . LYS A 1 424 ? 85.023 36.992 -148.185 1.00 74.06 424 LYS A CA 1
ATOM 3485 C C . LYS A 1 424 ? 86.323 36.948 -148.998 1.00 74.06 424 LYS A C 1
ATOM 3487 O O . LYS A 1 424 ? 86.507 37.757 -149.913 1.00 74.06 424 LYS A O 1
ATOM 3492 N N . LYS A 1 425 ? 87.228 36.012 -148.691 1.00 74.06 425 LYS A N 1
ATOM 3493 C CA . LYS A 1 425 ? 88.493 35.829 -149.422 1.00 74.06 425 LYS A CA 1
ATOM 3494 C C . LYS A 1 425 ? 88.250 35.281 -150.836 1.00 74.06 425 LYS A C 1
ATOM 3496 O O . LYS A 1 425 ? 88.840 35.807 -151.781 1.00 74.06 425 LYS A O 1
ATOM 3501 N N . ALA A 1 426 ? 87.338 34.317 -150.987 1.00 68.75 426 ALA A N 1
ATOM 3502 C CA . ALA A 1 426 ? 86.945 33.757 -152.283 1.00 68.75 426 ALA A CA 1
ATOM 3503 C C . ALA A 1 426 ? 86.285 34.805 -153.200 1.00 68.75 426 ALA A C 1
ATOM 3505 O O . ALA A 1 426 ? 86.683 34.949 -154.357 1.00 68.75 426 ALA A O 1
ATOM 3506 N N . ILE A 1 427 ? 85.372 35.631 -152.667 1.00 73.44 427 ILE A N 1
ATOM 3507 C CA . ILE A 1 427 ? 84.764 36.754 -153.411 1.00 73.44 427 ILE A CA 1
ATOM 3508 C C . ILE A 1 427 ? 85.841 37.714 -153.948 1.00 73.44 427 ILE A C 1
ATOM 3510 O O . ILE A 1 427 ? 85.771 38.174 -155.090 1.00 73.44 427 ILE A O 1
ATOM 3514 N N . LYS A 1 428 ? 86.869 38.015 -153.143 1.00 75.06 428 LYS A N 1
ATOM 3515 C CA . LYS A 1 428 ? 87.957 38.922 -153.541 1.00 75.06 428 LYS A CA 1
ATOM 3516 C C . LYS A 1 428 ? 88.839 38.332 -154.651 1.00 75.06 428 LYS A C 1
ATOM 3518 O O . LYS A 1 428 ? 89.295 39.089 -155.506 1.00 75.06 428 LYS A O 1
ATOM 3523 N N . LYS A 1 429 ? 89.065 37.011 -154.655 1.00 72.44 429 LYS A N 1
ATOM 3524 C CA . LYS A 1 429 ? 89.783 36.305 -155.732 1.00 72.44 429 LYS A CA 1
ATOM 3525 C C . LYS A 1 429 ? 88.971 36.266 -157.027 1.00 72.44 429 LYS A C 1
ATOM 3527 O O . LYS A 1 429 ? 89.502 36.633 -158.068 1.00 72.44 429 LYS A O 1
ATOM 3532 N N . MET A 1 430 ? 87.675 35.955 -156.955 1.00 70.06 430 MET A N 1
ATOM 3533 C CA . MET A 1 430 ? 86.791 35.966 -158.129 1.00 70.06 430 MET A CA 1
ATOM 3534 C C . MET A 1 430 ? 86.762 37.316 -158.847 1.00 70.06 430 MET A C 1
ATOM 3536 O O . MET A 1 430 ? 86.869 37.366 -160.070 1.00 70.06 430 MET A O 1
ATOM 3540 N N . LYS A 1 431 ? 86.687 38.426 -158.097 1.00 73.06 431 LYS A N 1
ATOM 3541 C CA . LYS A 1 431 ? 86.725 39.772 -158.693 1.00 73.06 431 LYS A CA 1
ATOM 3542 C C . LYS A 1 431 ? 88.000 40.039 -159.505 1.00 73.06 431 LYS A C 1
ATOM 3544 O O . LYS A 1 431 ? 87.926 40.799 -160.459 1.00 73.06 431 LYS A O 1
ATOM 3549 N N . LYS A 1 432 ? 89.134 39.417 -159.154 1.00 69.25 432 LYS A N 1
ATOM 3550 C CA . LYS A 1 432 ? 90.400 39.539 -159.898 1.00 69.25 432 LYS A CA 1
ATOM 3551 C C . LYS A 1 432 ? 90.473 38.663 -161.151 1.00 69.25 432 LYS A C 1
ATOM 3553 O O . LYS A 1 432 ? 91.237 38.989 -162.042 1.00 69.25 432 LYS A O 1
ATOM 3558 N N . ILE A 1 433 ? 89.728 37.557 -161.210 1.00 67.88 433 ILE A N 1
ATOM 3559 C CA . ILE A 1 433 ? 89.683 36.679 -162.395 1.00 67.88 433 ILE A CA 1
ATOM 3560 C C . ILE A 1 433 ? 88.806 37.307 -163.487 1.00 67.88 433 ILE A C 1
ATOM 3562 O O . ILE A 1 433 ? 89.102 37.181 -164.674 1.00 67.88 433 ILE A O 1
ATOM 3566 N N . LYS A 1 434 ? 87.734 37.998 -163.073 1.00 66.88 434 LYS A N 1
ATOM 3567 C CA . LYS A 1 434 ? 86.781 38.657 -163.976 1.00 66.88 434 LYS A CA 1
ATOM 3568 C C . LYS A 1 434 ? 87.331 39.937 -164.630 1.00 66.88 434 LYS A C 1
ATOM 3570 O O . LYS A 1 434 ? 86.851 40.295 -165.699 1.00 66.88 434 LYS A O 1
ATOM 3575 N N . SER A 1 435 ? 88.298 40.622 -164.006 1.00 58.41 435 SER A N 1
ATOM 3576 C CA . SER A 1 435 ? 89.090 41.698 -164.640 1.00 58.41 435 SER A CA 1
ATOM 3577 C C . SER A 1 435 ? 90.150 41.110 -165.561 1.00 58.41 435 SER A C 1
ATOM 3579 O O . SER A 1 435 ? 90.355 41.633 -166.670 1.00 58.41 435 SER A O 1
#